Protein AF-A0A7S3Z4I9-F1 (afdb_monomer_lite)

Sequence (654 aa):
MKEGWLHKMSSGCLGSFQRRYCRIAKNDKGEWHVKYYHQKEDQKHRGIIPLKGCVVRDDDRPHVFVVETMDRDFTMRAESEAEQKEWVRKLRTACLESSKKKPKESKGTAKPTAVTSPREKEKEERAKQEAKKKEMQRKASLVNWNKADAKKMLDMVAGKKLLVNLHRLLFLLLTSTEESGLVAYRKAFFTTMPYFTKVHHVIGLFIEILLLPPPEDAAEMIPRWARIKKRVLETIAYWIEAHPSDTSVDMYNKFSKAVDPDSFPPTEWSAAAVAEIKEIGASAEEIKKSMRAIINVKKPKINYAACPYYFWGGGRNRYNGNVIKEVSYGELAQELCLLSHERMCMITDRQIYYRGEKGWLTEQQNQNKVSNHMSNWVATCILNTIDKKKAKERKCSCEEKKPICEACQNELTAAYSYFLKVAQRCLELRNFNTFFEIMTGLSNRHVLRLGPHTSLPSEDAEMLQGLKQISDTGGNFAAYRECIGEFKDNPTVPTVPYFAVYFYKRIQHIEDSANLSGGWKSKSKPEDKKDAALLSTRDSKRVPPRGATSSTSASSLDPSSATHRKQVDTKPTATATAVIKEEPQEQPQEQKAAPPPQNPIDTTNASTTNNSTAGMMNHHCHANSNATVNISYISHNNNNHIHNNNNNNNNINS

Radius of gyration: 37.32 Å; chains: 1; bounding box: 138×120×90 Å

InterPro domains:
  IPR000651 Ras-like guanine nucleotide exchange factor, N-terminal [PF00618] (166-253)
  IPR001849 Pleckstrin homology domain [PF00169] (1-95)
  IPR001849 Pleckstrin homology domain [PS50003] (1-96)
  IPR001849 Pleckstrin homology domain [SM00233] (1-98)
  IPR001895 Ras guanine-nucleotide exchange factors catalytic domain [PF00617] (331-513)
  IPR001895 Ras guanine-nucleotide exchange factors catalytic domain [PS50009] (328-573)
  IPR001895 Ras guanine-nucleotide exchange factors catalytic domain [SM00147] (324-586)
  IPR008937 Ras-like guanine nucleotide exchange factor [PTHR23113] (84-502)
  IPR011993 PH-like domain superfamily [G3DSA:2.30.29.30] (1-101)
  IPR023578 Ras guanine nucleotide exchange factor domain superfamily [SSF48366] (166-503)
  IPR036964 Ras guanine-nucleotide exchange factor, catalytic domain superfamily [G3DSA:1.10.840.10] (316-524)

Structure (mmCIF, N/CA/C/O backbone):
data_AF-A0A7S3Z4I9-F1
#
_entry.id   AF-A0A7S3Z4I9-F1
#
loop_
_atom_site.group_PDB
_atom_site.id
_atom_site.type_symbol
_atom_site.label_atom_id
_atom_site.label_alt_id
_atom_site.label_comp_id
_atom_site.label_asym_id
_atom_site.label_entity_id
_atom_site.label_seq_id
_atom_site.pdbx_PDB_ins_code
_atom_site.Cartn_x
_atom_site.Cartn_y
_atom_site.Cartn_z
_atom_site.occupancy
_atom_site.B_iso_or_equiv
_atom_site.auth_seq_id
_atom_site.auth_comp_id
_atom_site.auth_asym_id
_atom_site.auth_atom_id
_atom_site.pdbx_PDB_model_num
ATOM 1 N N . MET A 1 1 ? 39.258 -29.824 9.424 1.00 79.44 1 MET A N 1
ATOM 2 C CA . MET A 1 1 ? 38.587 -28.529 9.135 1.00 79.44 1 MET A CA 1
ATOM 3 C C . MET A 1 1 ? 37.861 -28.056 10.384 1.00 79.44 1 MET A C 1
ATOM 5 O O . MET A 1 1 ? 37.738 -28.854 11.299 1.00 79.44 1 MET A O 1
ATOM 9 N N . LYS A 1 2 ? 37.453 -26.782 10.464 1.00 91.94 2 LYS A N 1
ATOM 10 C CA . LYS A 1 2 ? 36.843 -26.219 11.681 1.00 91.94 2 LYS A CA 1
ATOM 11 C C . LYS A 1 2 ? 35.385 -26.671 11.833 1.00 91.94 2 LYS A C 1
ATOM 13 O O . LYS A 1 2 ? 34.623 -26.667 10.863 1.00 91.94 2 LYS A O 1
ATOM 18 N N . GLU A 1 3 ? 35.029 -27.035 13.056 1.00 95.69 3 GLU A N 1
ATOM 19 C CA . GLU A 1 3 ? 33.665 -27.251 13.526 1.00 95.69 3 GLU A CA 1
ATOM 20 C C . GLU A 1 3 ? 33.504 -26.611 14.908 1.00 95.69 3 GLU A C 1
ATOM 22 O O . GLU A 1 3 ? 34.494 -26.423 15.616 1.00 95.69 3 GLU A O 1
ATOM 27 N N . GLY A 1 4 ? 32.285 -26.228 15.272 1.00 96.62 4 GLY A N 1
ATOM 28 C CA . GLY A 1 4 ? 32.028 -25.532 16.530 1.00 96.62 4 GLY A CA 1
ATOM 29 C C . GLY A 1 4 ? 30.661 -24.864 16.567 1.00 96.62 4 GLY A C 1
ATOM 30 O O . GLY A 1 4 ? 29.889 -24.936 15.608 1.00 96.62 4 GLY A O 1
ATOM 31 N N . TRP A 1 5 ? 30.359 -24.218 17.688 1.00 96.81 5 TRP A N 1
ATOM 32 C CA . TRP A 1 5 ? 29.103 -23.505 17.875 1.00 96.81 5 TRP A CA 1
ATOM 33 C C . TRP A 1 5 ? 29.169 -22.111 17.255 1.00 96.81 5 TRP A C 1
ATOM 35 O O . TRP A 1 5 ? 30.125 -21.375 17.444 1.00 96.81 5 TRP A O 1
ATOM 45 N N . LEU A 1 6 ? 28.127 -21.746 16.513 1.00 97.19 6 LEU A N 1
ATOM 46 C CA . LEU A 1 6 ? 27.909 -20.388 16.035 1.00 97.19 6 LEU A CA 1
ATOM 47 C C . LEU A 1 6 ? 26.472 -19.976 16.319 1.00 97.19 6 LEU A C 1
ATOM 49 O O . LEU A 1 6 ? 25.533 -20.772 16.248 1.00 97.19 6 LEU A O 1
ATOM 53 N N . HIS A 1 7 ? 26.284 -18.696 16.582 1.00 95.88 7 HIS A N 1
ATOM 54 C CA . HIS A 1 7 ? 24.971 -18.088 16.620 1.00 95.88 7 HIS A CA 1
ATOM 55 C C . HIS A 1 7 ? 24.604 -17.670 15.197 1.00 95.88 7 HIS A C 1
ATOM 57 O O . HIS A 1 7 ? 25.117 -16.688 14.669 1.00 95.88 7 HIS A O 1
ATOM 63 N N . LYS A 1 8 ? 23.720 -18.428 14.548 1.00 93.75 8 LYS A N 1
ATOM 64 C CA . LYS A 1 8 ? 23.227 -18.140 13.199 1.00 93.75 8 LYS A CA 1
ATOM 65 C C . LYS A 1 8 ? 21.959 -17.302 13.284 1.00 93.75 8 LYS A C 1
ATOM 67 O O . LYS A 1 8 ? 21.008 -17.697 13.958 1.00 93.75 8 LYS A O 1
ATOM 72 N N . MET A 1 9 ? 21.890 -16.198 12.549 1.00 88.75 9 MET A N 1
ATOM 73 C CA . MET A 1 9 ? 20.650 -15.428 12.452 1.00 88.75 9 MET A CA 1
ATOM 74 C C . MET A 1 9 ? 19.567 -16.268 11.748 1.00 88.75 9 MET A C 1
ATOM 76 O O . MET A 1 9 ? 19.804 -16.876 10.690 1.00 88.75 9 MET A O 1
ATOM 80 N N . SER A 1 10 ? 18.397 -16.386 12.381 1.00 75.81 10 SER A N 1
ATOM 81 C CA . SER A 1 10 ? 17.253 -17.089 11.795 1.00 75.81 10 SER A CA 1
ATOM 82 C C . SER A 1 10 ? 16.759 -16.355 10.544 1.00 75.81 10 SER A C 1
ATOM 84 O O . SER A 1 10 ? 16.877 -15.139 10.438 1.00 75.81 10 SER A O 1
ATOM 86 N N . SER A 1 11 ? 16.210 -17.093 9.576 1.00 59.91 11 SER A N 1
ATOM 87 C CA . SER A 1 11 ? 15.610 -16.523 8.358 1.00 59.91 11 SER A CA 1
ATOM 88 C C . SER A 1 11 ? 14.255 -15.839 8.615 1.00 59.91 11 SER A C 1
ATOM 90 O O . SER A 1 11 ? 13.583 -15.440 7.672 1.00 59.91 11 SER A O 1
ATOM 92 N N . GLY A 1 12 ? 13.827 -15.737 9.880 1.00 48.34 12 GLY A N 1
ATOM 93 C CA . GLY A 1 12 ? 12.584 -15.093 10.292 1.00 48.34 12 GLY A CA 1
ATOM 94 C C . GLY A 1 12 ? 12.775 -13.612 10.632 1.00 48.34 12 GLY A C 1
ATOM 95 O O . GLY A 1 12 ? 13.814 -13.188 11.133 1.00 48.34 12 GLY A O 1
ATOM 96 N N . CYS A 1 13 ? 11.724 -12.831 10.411 1.00 38.22 13 CYS A N 1
ATOM 97 C CA . CYS A 1 13 ? 11.639 -11.370 10.525 1.00 38.22 13 CYS A CA 1
ATOM 98 C C . CYS A 1 13 ? 11.915 -10.756 11.917 1.00 38.22 13 CYS A C 1
ATOM 100 O O . CYS A 1 13 ? 11.956 -9.537 12.032 1.00 38.22 13 CYS A O 1
ATOM 102 N N . LEU A 1 14 ? 12.157 -11.560 12.958 1.00 43.22 14 LEU A N 1
ATOM 103 C CA . LEU A 1 14 ? 12.582 -11.079 14.284 1.00 43.22 14 LEU A CA 1
ATOM 104 C C . LEU A 1 14 ? 14.101 -11.167 14.515 1.00 43.22 14 LEU A C 1
ATOM 106 O O . LEU A 1 14 ? 14.566 -10.823 15.597 1.00 43.22 14 LEU A O 1
ATOM 110 N N . GLY A 1 15 ? 14.884 -11.616 13.524 1.00 56.91 15 GLY A N 1
ATOM 111 C CA . GLY A 1 15 ? 16.349 -11.515 13.543 1.00 56.91 15 GLY A CA 1
ATOM 112 C C . GLY A 1 15 ? 17.029 -12.161 14.753 1.00 56.91 15 GLY A C 1
ATOM 113 O O . GLY A 1 15 ? 18.134 -11.760 15.115 1.00 56.91 15 GLY A O 1
ATOM 114 N N . SER A 1 16 ? 16.394 -13.140 15.405 1.00 77.25 16 SER A N 1
ATOM 115 C CA . SER A 1 16 ? 16.982 -13.756 16.588 1.00 77.25 16 SER A CA 1
ATOM 116 C C . SER A 1 16 ? 18.112 -14.700 16.184 1.00 77.25 16 SER A C 1
ATOM 118 O O . SER A 1 16 ? 18.005 -15.495 15.238 1.00 77.25 16 SER A O 1
ATOM 120 N N . PHE A 1 17 ? 19.225 -14.581 16.901 1.00 88.44 17 PHE A N 1
ATOM 121 C CA . PHE A 1 17 ? 20.364 -15.471 16.776 1.00 88.44 17 PHE A CA 1
ATOM 122 C C . PHE A 1 17 ? 20.029 -16.818 17.413 1.00 88.44 17 PHE A C 1
ATOM 124 O O . PHE A 1 17 ? 19.754 -16.908 18.606 1.00 88.44 17 PHE A O 1
ATOM 131 N N . GLN A 1 18 ? 20.085 -17.878 16.617 1.00 90.94 18 GLN A N 1
ATOM 132 C CA . GLN A 1 18 ? 19.889 -19.243 17.076 1.00 90.94 18 GLN A CA 1
ATOM 133 C C . GLN A 1 18 ? 21.235 -19.951 17.126 1.00 90.94 18 GLN A C 1
ATOM 135 O O . GLN A 1 18 ? 21.972 -19.968 16.140 1.00 90.94 18 GLN A O 1
ATOM 140 N N . ARG A 1 19 ? 21.547 -20.568 18.265 1.00 95.19 19 ARG A N 1
ATOM 141 C CA . ARG A 1 19 ? 22.756 -21.378 18.403 1.00 95.19 19 ARG A CA 1
ATOM 142 C C . ARG A 1 19 ? 22.654 -22.608 17.491 1.00 95.19 19 ARG A C 1
ATOM 144 O O . ARG A 1 19 ? 21.619 -23.285 17.450 1.00 95.19 19 ARG A O 1
ATOM 151 N N . ARG A 1 20 ? 23.693 -22.846 16.695 1.00 95.81 20 ARG A N 1
ATOM 152 C CA . ARG A 1 20 ? 23.796 -23.942 15.726 1.00 95.81 20 ARG A CA 1
ATOM 153 C C . ARG A 1 20 ? 25.200 -24.516 15.765 1.00 95.81 20 ARG A C 1
ATOM 155 O O . ARG A 1 20 ? 26.173 -23.768 15.824 1.00 95.81 20 ARG A O 1
ATOM 162 N N . TYR A 1 21 ? 25.299 -25.836 15.706 1.00 96.81 21 TYR A N 1
ATOM 163 C CA . TYR A 1 21 ? 26.588 -26.488 15.535 1.00 96.81 21 TYR A CA 1
ATOM 164 C C . TYR A 1 21 ? 26.936 -26.470 14.048 1.00 96.81 21 TYR A C 1
ATOM 166 O O . TYR A 1 21 ? 26.154 -26.959 13.236 1.00 96.81 21 TYR A O 1
ATOM 174 N N . CYS A 1 22 ? 28.057 -25.865 13.673 1.00 97.19 22 CYS A N 1
ATOM 175 C CA . CYS A 1 22 ? 28.471 -25.659 12.289 1.00 97.19 22 CYS A CA 1
ATOM 176 C C . CYS A 1 22 ? 29.719 -26.490 11.980 1.00 97.19 22 CYS A C 1
ATOM 178 O O . CYS A 1 22 ? 30.646 -26.549 12.784 1.00 97.19 22 CYS A O 1
ATOM 180 N N . ARG A 1 23 ? 29.779 -27.094 10.789 1.00 96.38 23 ARG A N 1
ATOM 181 C CA . ARG A 1 23 ? 30.925 -27.881 10.308 1.00 96.38 23 ARG A CA 1
ATOM 182 C C . ARG A 1 23 ? 31.249 -27.520 8.864 1.00 96.38 23 ARG A C 1
ATOM 184 O O . ARG A 1 23 ? 30.378 -27.621 7.999 1.00 96.38 23 ARG A O 1
ATOM 191 N N . ILE A 1 24 ? 32.504 -27.156 8.596 1.00 96.31 24 ILE A N 1
ATOM 192 C CA . ILE A 1 24 ? 33.004 -26.963 7.228 1.00 96.31 24 ILE A CA 1
ATOM 193 C C . ILE A 1 24 ? 33.470 -28.316 6.675 1.00 96.31 24 ILE A C 1
ATOM 195 O O . ILE A 1 24 ? 34.384 -28.929 7.231 1.00 96.31 24 ILE A O 1
ATOM 199 N N . ALA A 1 25 ? 32.867 -28.778 5.580 1.00 93.50 25 ALA A N 1
ATOM 200 C CA . ALA A 1 25 ? 33.147 -30.080 4.974 1.00 93.50 25 ALA A CA 1
ATOM 201 C C . ALA A 1 25 ? 33.127 -30.015 3.438 1.00 93.50 25 ALA A C 1
ATOM 203 O O . ALA A 1 25 ? 32.600 -29.069 2.852 1.00 93.50 25 ALA A O 1
ATOM 204 N N . LYS A 1 26 ? 33.706 -31.027 2.781 1.00 93.25 26 LYS A N 1
ATOM 205 C CA . LYS A 1 26 ? 33.538 -31.252 1.338 1.00 93.25 26 LYS A CA 1
ATOM 206 C C . LYS A 1 26 ? 32.360 -32.190 1.101 1.00 93.25 26 LYS A C 1
ATOM 208 O O . LYS A 1 26 ? 32.112 -33.073 1.918 1.00 93.25 26 LYS A O 1
ATOM 213 N N . ASN A 1 27 ? 31.599 -31.963 0.034 1.00 87.62 27 ASN A N 1
ATOM 214 C CA . ASN A 1 27 ? 30.590 -32.922 -0.423 1.00 87.62 27 ASN A CA 1
ATOM 215 C C . ASN A 1 27 ? 31.262 -34.039 -1.241 1.00 87.62 27 ASN A C 1
ATOM 217 O O . ASN A 1 27 ? 32.464 -33.979 -1.505 1.00 87.62 27 ASN A O 1
ATOM 221 N N . ASP A 1 28 ? 30.480 -35.017 -1.695 1.00 85.69 28 ASP A N 1
ATOM 222 C CA . ASP A 1 28 ? 30.978 -36.150 -2.494 1.00 85.69 28 ASP A CA 1
ATOM 223 C C . ASP A 1 28 ? 31.606 -35.707 -3.829 1.00 85.69 28 ASP A C 1
ATOM 225 O O . ASP A 1 28 ? 32.423 -36.409 -4.416 1.00 85.69 28 ASP A O 1
ATOM 229 N N . LYS A 1 29 ? 31.277 -34.493 -4.292 1.00 84.00 29 LYS A N 1
ATOM 230 C CA . LYS A 1 29 ? 31.853 -33.856 -5.486 1.00 84.00 29 LYS A CA 1
ATOM 231 C C . LYS A 1 29 ? 33.141 -33.071 -5.190 1.00 84.00 29 LYS A C 1
ATOM 233 O O . LYS A 1 29 ? 33.700 -32.449 -6.091 1.00 84.00 29 LYS A O 1
ATOM 238 N N . GLY A 1 30 ? 33.616 -33.076 -3.944 1.00 87.56 30 GLY A N 1
ATOM 239 C CA . GLY A 1 30 ? 34.809 -32.358 -3.498 1.00 87.56 30 GLY A CA 1
ATOM 240 C C . GLY A 1 30 ? 34.617 -30.851 -3.281 1.00 87.56 30 GLY A C 1
ATOM 241 O O . GLY A 1 30 ? 35.605 -30.151 -3.057 1.00 87.56 30 GLY A O 1
ATOM 242 N N . GLU A 1 31 ? 33.385 -30.341 -3.329 1.00 89.81 31 GLU A N 1
ATOM 243 C CA . GLU A 1 31 ? 33.069 -28.919 -3.156 1.00 89.81 31 GLU A CA 1
ATOM 244 C C . GLU A 1 31 ? 32.847 -28.569 -1.678 1.00 89.81 31 GLU A C 1
ATOM 246 O O . GLU A 1 31 ? 32.162 -29.288 -0.939 1.00 89.81 31 GLU A O 1
ATOM 251 N N . TRP A 1 32 ? 33.411 -27.438 -1.245 1.00 94.50 32 TRP A N 1
ATOM 252 C CA . TRP A 1 32 ? 33.295 -26.975 0.133 1.00 94.50 32 TRP A CA 1
ATOM 253 C C . TRP A 1 32 ? 31.901 -26.425 0.451 1.00 94.50 32 TRP A C 1
ATOM 255 O O . TRP A 1 32 ? 31.300 -25.677 -0.323 1.00 94.50 32 TRP A O 1
ATOM 265 N N . HIS A 1 33 ? 31.416 -26.754 1.644 1.00 95.25 33 HIS A N 1
ATOM 266 C CA . HIS A 1 33 ? 30.162 -26.256 2.188 1.00 95.25 33 HIS A CA 1
ATOM 267 C C . HIS A 1 33 ? 30.206 -26.201 3.724 1.00 95.25 33 HIS A C 1
ATOM 269 O O . HIS A 1 33 ? 31.040 -26.848 4.363 1.00 95.25 33 HIS A O 1
ATOM 275 N N . VAL A 1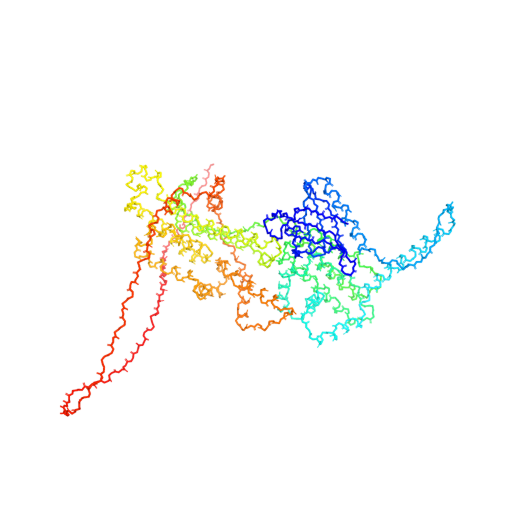 34 ? 29.283 -25.451 4.328 1.00 96.50 34 VAL A N 1
ATOM 276 C CA . VAL A 1 34 ? 29.032 -25.466 5.778 1.00 96.50 34 VAL A CA 1
ATOM 277 C C . VAL A 1 34 ? 27.712 -26.175 6.042 1.00 96.50 34 VAL A C 1
ATOM 279 O O . VAL A 1 34 ? 26.671 -25.724 5.569 1.00 96.50 34 VAL A O 1
ATOM 282 N N . LYS A 1 35 ? 27.734 -27.268 6.807 1.00 95.75 35 LYS A N 1
ATOM 283 C CA . LYS A 1 35 ? 26.513 -27.874 7.364 1.00 95.75 35 LYS A CA 1
ATOM 284 C C . LYS A 1 35 ? 26.271 -27.308 8.750 1.00 95.75 35 LYS A C 1
ATOM 286 O O . LYS A 1 35 ? 27.223 -27.177 9.520 1.00 95.75 35 LYS A O 1
ATOM 291 N N . TYR A 1 36 ? 25.017 -27.011 9.070 1.00 95.62 36 TYR A N 1
ATOM 292 C CA . TYR A 1 36 ? 24.638 -26.596 10.416 1.00 95.62 36 TYR A CA 1
ATOM 293 C C . TYR A 1 36 ? 23.505 -27.452 10.984 1.00 95.62 36 TYR A C 1
ATOM 295 O O . TYR A 1 36 ? 22.591 -27.858 10.262 1.00 95.62 36 TYR A O 1
ATOM 303 N N . TYR A 1 37 ? 23.575 -27.712 12.285 1.00 95.75 37 TYR A N 1
ATOM 304 C CA . TYR A 1 37 ? 22.742 -28.662 13.025 1.00 95.75 37 TYR A CA 1
ATOM 305 C C . TYR A 1 37 ? 22.101 -27.984 14.242 1.00 95.75 37 TYR A C 1
ATOM 307 O O . TYR A 1 37 ? 22.516 -26.885 14.631 1.00 95.75 37 TYR A O 1
ATOM 315 N N . HIS A 1 38 ? 21.060 -28.595 14.819 1.00 90.00 38 HIS A N 1
ATOM 316 C CA . HIS A 1 38 ? 20.482 -28.087 16.065 1.00 90.00 38 HIS A CA 1
ATOM 317 C C . HIS A 1 38 ? 21.391 -28.449 17.242 1.00 90.00 38 HIS A C 1
ATOM 319 O O . HIS A 1 38 ? 21.738 -27.570 18.030 1.00 90.00 38 HIS A O 1
ATOM 325 N N . GLN A 1 39 ? 21.837 -29.704 17.278 1.00 90.94 39 GLN A N 1
ATOM 326 C CA . GLN A 1 39 ? 22.819 -30.242 18.217 1.00 90.94 39 GLN A CA 1
ATOM 327 C C . GLN A 1 39 ? 23.991 -30.898 17.479 1.00 90.94 39 GLN A C 1
ATOM 329 O O . GLN A 1 39 ? 23.931 -31.116 16.269 1.00 90.94 39 GLN A O 1
ATOM 334 N N . LYS A 1 40 ? 25.090 -31.163 18.189 1.00 91.50 40 LYS A N 1
ATOM 335 C CA . LYS A 1 40 ? 26.311 -31.731 17.598 1.00 91.50 40 LYS A CA 1
ATOM 336 C C . LYS A 1 40 ? 26.100 -33.185 17.152 1.00 91.50 40 LYS A C 1
ATOM 338 O O . LYS A 1 40 ? 26.698 -33.614 16.168 1.00 91.50 40 LYS A O 1
ATOM 343 N N . GLU A 1 41 ? 25.234 -33.905 17.855 1.00 91.56 41 GLU A N 1
ATOM 344 C CA . GLU A 1 41 ? 24.935 -35.329 17.693 1.00 91.56 41 GLU A CA 1
ATOM 345 C C . GLU A 1 41 ? 23.862 -35.597 16.621 1.00 91.56 41 GLU A C 1
ATOM 347 O O . GLU A 1 41 ? 23.613 -36.749 16.260 1.00 91.56 41 GLU A O 1
ATOM 352 N N . ASP A 1 42 ? 23.238 -34.548 16.073 1.00 88.81 42 ASP A N 1
ATOM 353 C CA . ASP A 1 42 ? 22.197 -34.683 15.056 1.00 88.81 42 ASP A CA 1
ATOM 354 C C . ASP A 1 42 ? 22.751 -35.328 13.775 1.00 88.81 42 ASP A C 1
ATOM 356 O O . ASP A 1 42 ? 23.609 -34.770 13.086 1.00 88.81 42 ASP A O 1
ATOM 360 N N . GLN A 1 43 ? 22.167 -36.456 13.362 1.00 82.38 43 GLN A N 1
ATOM 361 C CA . GLN A 1 43 ? 22.490 -37.075 12.069 1.00 82.38 43 GLN A CA 1
ATOM 362 C C . GLN A 1 43 ? 21.984 -36.240 10.878 1.00 82.38 43 GLN A C 1
ATOM 364 O O . GLN A 1 43 ? 22.565 -36.265 9.789 1.00 82.38 43 GLN A O 1
ATOM 369 N N . LYS A 1 44 ? 20.904 -35.467 11.071 1.00 87.94 44 LYS A N 1
ATOM 370 C CA . LYS A 1 44 ? 20.273 -34.653 10.025 1.00 87.94 44 LYS A CA 1
ATOM 371 C C . LYS A 1 44 ? 20.595 -33.170 10.207 1.00 87.94 44 LYS A C 1
ATOM 373 O O . LYS A 1 44 ? 20.166 -32.523 11.157 1.00 87.94 44 LYS A O 1
ATOM 378 N N . HIS A 1 45 ? 21.303 -32.610 9.233 1.00 91.94 45 HIS A N 1
ATOM 379 C CA . HIS A 1 45 ? 21.574 -31.178 9.149 1.00 91.94 45 HIS A CA 1
ATOM 380 C C . HIS A 1 45 ? 20.292 -30.370 8.886 1.00 91.94 45 HIS A C 1
ATOM 382 O O . HIS A 1 45 ? 19.368 -30.824 8.210 1.00 91.94 45 HIS A O 1
ATOM 388 N N . ARG A 1 46 ? 20.250 -29.139 9.404 1.00 91.00 46 ARG A N 1
ATOM 389 C CA . ARG A 1 46 ? 19.155 -28.178 9.188 1.00 91.00 46 ARG A CA 1
ATOM 390 C C . ARG A 1 46 ? 19.307 -27.392 7.893 1.00 91.00 46 ARG A C 1
ATOM 392 O O . ARG A 1 46 ? 18.316 -26.909 7.358 1.00 91.00 46 ARG A O 1
ATOM 399 N N . GLY A 1 47 ? 20.531 -27.265 7.395 1.00 91.44 47 GLY A N 1
ATOM 400 C CA . GLY A 1 47 ? 20.790 -26.668 6.096 1.00 91.44 47 GLY A CA 1
ATOM 401 C C . GLY A 1 47 ? 22.259 -26.715 5.708 1.00 91.44 47 GLY A C 1
ATOM 402 O O . GLY A 1 47 ? 23.123 -27.118 6.494 1.00 91.44 47 GLY A O 1
ATOM 403 N N . ILE A 1 48 ? 22.509 -26.318 4.463 1.00 93.69 48 ILE A N 1
ATOM 404 C CA . ILE A 1 48 ? 23.823 -26.306 3.826 1.00 93.69 48 ILE A CA 1
ATOM 405 C C . ILE A 1 48 ? 24.075 -24.902 3.281 1.00 93.69 48 ILE A C 1
ATOM 407 O O . ILE A 1 48 ? 23.196 -24.316 2.656 1.00 93.69 48 ILE A O 1
ATOM 411 N N . ILE A 1 49 ? 25.274 -24.377 3.512 1.00 94.44 49 ILE A N 1
ATOM 412 C CA . ILE A 1 49 ? 25.767 -23.138 2.907 1.00 94.44 49 ILE A CA 1
ATOM 413 C C . ILE A 1 49 ? 26.847 -23.539 1.895 1.00 94.44 49 ILE A C 1
ATOM 415 O O . ILE A 1 49 ? 27.935 -23.940 2.326 1.00 94.44 49 ILE A O 1
ATOM 419 N N . PRO A 1 50 ? 26.579 -23.510 0.577 1.00 93.00 50 PRO A N 1
ATOM 420 C CA . PRO A 1 50 ? 27.623 -23.744 -0.418 1.00 93.00 50 PRO A CA 1
ATOM 421 C C . PRO A 1 50 ? 28.678 -22.635 -0.308 1.00 93.00 50 PRO A C 1
ATOM 423 O O . PRO A 1 50 ? 28.323 -21.488 -0.066 1.00 93.00 50 PRO A O 1
ATOM 426 N N . LEU A 1 51 ? 29.968 -22.964 -0.449 1.00 93.69 51 LEU A N 1
ATOM 427 C CA . LEU A 1 51 ? 31.069 -21.981 -0.376 1.00 93.69 51 LEU A CA 1
ATOM 428 C C . LEU A 1 51 ? 31.661 -21.622 -1.750 1.00 93.69 51 LEU A C 1
ATOM 430 O O . LEU A 1 51 ? 32.627 -20.864 -1.847 1.00 93.69 51 LEU A O 1
ATOM 434 N N . LYS A 1 52 ? 31.090 -22.161 -2.829 1.00 89.62 52 LYS A N 1
ATOM 435 C CA . LYS A 1 52 ? 31.504 -21.873 -4.202 1.00 89.62 52 LYS A CA 1
ATOM 436 C C . LYS A 1 52 ? 31.009 -20.488 -4.622 1.00 89.62 52 LYS A C 1
ATOM 438 O O . LYS A 1 52 ? 29.806 -20.262 -4.668 1.00 89.62 52 LYS A O 1
ATOM 443 N N . GLY A 1 53 ? 31.938 -19.593 -4.962 1.00 86.56 53 GLY A N 1
ATOM 444 C CA . GLY A 1 53 ? 31.616 -18.215 -5.357 1.00 86.56 53 GLY A CA 1
ATOM 445 C C . GLY A 1 53 ? 31.185 -17.311 -4.197 1.00 86.56 53 GLY A C 1
ATOM 446 O O . GLY A 1 53 ? 30.638 -16.242 -4.444 1.00 86.56 53 GLY A O 1
ATOM 447 N N . CYS A 1 54 ? 31.414 -17.734 -2.952 1.00 91.44 54 CYS A N 1
ATOM 448 C CA . CYS A 1 54 ? 30.983 -17.002 -1.766 1.00 91.44 54 CYS A CA 1
ATOM 449 C C . CYS A 1 54 ? 32.037 -16.000 -1.289 1.00 91.44 54 CYS A C 1
ATOM 451 O O . CYS A 1 54 ? 33.241 -16.210 -1.462 1.00 91.44 54 CYS A O 1
ATOM 453 N N . VAL A 1 55 ? 31.577 -14.932 -0.638 1.00 94.06 55 VAL A N 1
ATOM 454 C CA . VAL A 1 55 ? 32.418 -13.888 -0.039 1.00 94.06 55 VAL A CA 1
ATOM 455 C C . VAL A 1 55 ? 32.163 -13.850 1.466 1.00 94.06 55 VAL A C 1
ATOM 457 O O . VAL A 1 55 ? 31.031 -13.985 1.916 1.00 94.06 55 VAL A O 1
ATOM 460 N N . VAL A 1 56 ? 33.222 -13.700 2.266 1.00 95.88 56 VAL A N 1
ATOM 461 C CA . VAL A 1 56 ? 33.120 -13.635 3.733 1.00 95.88 56 VAL A CA 1
ATOM 462 C C . VAL A 1 56 ? 33.558 -12.254 4.203 1.00 95.88 56 VAL A C 1
ATOM 464 O O . VAL A 1 56 ? 34.753 -11.928 4.133 1.00 95.88 56 VAL A O 1
ATOM 467 N N . ARG A 1 57 ? 32.601 -11.461 4.688 1.00 94.19 57 ARG A N 1
ATOM 468 C CA . ARG A 1 57 ? 32.810 -10.099 5.194 1.00 94.19 57 ARG A CA 1
ATOM 469 C C . ARG A 1 57 ? 32.686 -10.053 6.712 1.00 94.19 57 ARG A C 1
ATOM 471 O O . ARG A 1 57 ? 31.878 -10.769 7.299 1.00 94.19 57 ARG A O 1
ATOM 478 N N . ASP A 1 58 ? 33.506 -9.213 7.322 1.00 92.50 58 ASP A N 1
ATOM 479 C CA . ASP A 1 58 ? 33.346 -8.835 8.722 1.00 92.50 58 ASP A CA 1
ATOM 480 C C . ASP A 1 58 ? 32.178 -7.833 8.824 1.00 92.50 58 ASP A C 1
ATOM 482 O O . ASP A 1 58 ? 31.912 -7.096 7.874 1.00 92.50 58 ASP A O 1
ATOM 486 N N . ASP A 1 59 ? 31.436 -7.863 9.928 1.00 91.06 59 ASP A N 1
ATOM 487 C CA . ASP A 1 59 ? 30.313 -6.959 10.208 1.00 91.06 59 ASP A CA 1
ATOM 488 C C . ASP A 1 59 ? 30.717 -6.032 11.363 1.00 91.06 59 ASP A C 1
ATOM 490 O O . ASP A 1 59 ? 31.460 -6.452 12.250 1.00 91.06 59 ASP A O 1
ATOM 494 N N . ASP A 1 60 ? 30.229 -4.790 11.371 1.00 87.75 60 ASP A N 1
ATOM 495 C CA . ASP A 1 60 ? 30.588 -3.798 12.398 1.00 87.75 60 ASP A CA 1
ATOM 496 C C . ASP A 1 60 ? 30.105 -4.200 13.807 1.00 87.75 60 ASP A C 1
ATOM 498 O O . ASP A 1 60 ? 30.565 -3.668 14.819 1.00 87.75 60 ASP A O 1
ATOM 502 N N . ARG A 1 61 ? 29.169 -5.155 13.903 1.00 89.31 61 ARG A N 1
ATOM 503 C CA . ARG A 1 61 ? 28.685 -5.692 15.180 1.00 89.31 61 ARG A CA 1
ATOM 504 C C . ARG A 1 61 ? 29.706 -6.651 15.816 1.00 89.31 61 ARG A C 1
ATOM 506 O O . ARG A 1 61 ? 30.318 -7.471 15.130 1.00 89.31 61 ARG A O 1
ATOM 513 N N . PRO A 1 62 ? 29.829 -6.656 17.156 1.00 91.25 62 PRO A N 1
ATOM 514 C CA . PRO A 1 62 ? 30.855 -7.426 17.855 1.00 91.25 62 PRO A CA 1
ATOM 515 C C . PRO A 1 62 ? 30.719 -8.934 17.619 1.00 91.25 62 PRO A C 1
ATOM 517 O O . PRO A 1 62 ? 29.687 -9.546 17.919 1.00 91.25 62 PRO A O 1
ATOM 520 N N . HIS A 1 63 ? 31.805 -9.531 17.124 1.00 95.69 63 HIS A N 1
ATOM 521 C CA . HIS A 1 63 ? 31.943 -10.965 16.845 1.00 95.69 63 HIS A CA 1
ATOM 522 C C . HIS A 1 63 ? 31.044 -11.480 15.712 1.00 95.69 63 HIS A C 1
ATOM 524 O O . HIS A 1 63 ? 30.838 -12.690 15.590 1.00 95.69 63 HIS A O 1
ATOM 530 N N . VAL A 1 64 ? 30.499 -10.580 14.886 1.00 95.38 64 VAL A N 1
ATOM 531 C CA . VAL A 1 64 ? 29.589 -10.907 13.783 1.00 95.38 64 VAL A CA 1
ATOM 532 C C . VAL A 1 64 ? 30.331 -10.907 12.447 1.00 95.38 64 VAL A C 1
ATOM 534 O O . VAL A 1 64 ? 31.195 -10.079 12.178 1.00 95.38 64 VAL A O 1
ATOM 537 N N . PHE A 1 65 ? 29.993 -11.855 11.582 1.00 97.00 65 PHE A N 1
ATOM 538 C CA . PHE A 1 65 ? 30.467 -11.905 10.204 1.00 97.00 65 PHE A CA 1
ATOM 539 C C . PHE A 1 65 ? 29.361 -12.416 9.280 1.00 97.00 65 PHE A C 1
ATOM 541 O O . PHE A 1 65 ? 28.406 -13.074 9.711 1.00 97.00 65 PHE A O 1
ATOM 548 N N . VAL A 1 66 ? 29.484 -12.110 7.993 1.00 96.00 66 VAL A N 1
ATOM 549 C CA . VAL A 1 66 ? 28.505 -12.463 6.964 1.00 96.00 66 VAL A CA 1
ATOM 550 C C . VAL A 1 66 ? 29.160 -13.346 5.910 1.00 96.00 66 VAL A C 1
ATOM 552 O O . VAL A 1 66 ? 30.229 -13.031 5.387 1.00 96.00 66 VAL A O 1
ATOM 555 N N . VAL A 1 67 ? 28.508 -14.467 5.602 1.00 96.19 67 VAL A N 1
ATOM 556 C CA . VAL A 1 67 ? 28.836 -15.318 4.453 1.00 96.19 67 VAL A CA 1
ATOM 557 C C . VAL A 1 67 ? 27.827 -15.023 3.347 1.00 96.19 67 VAL A C 1
ATOM 559 O O . VAL A 1 67 ? 26.676 -15.454 3.423 1.00 96.19 67 VAL A O 1
ATOM 562 N N . GLU A 1 68 ? 28.259 -14.276 2.340 1.00 92.38 68 GLU A N 1
ATOM 563 C CA . GLU A 1 68 ? 27.493 -13.958 1.136 1.00 92.38 68 GLU A CA 1
ATOM 564 C C . GLU A 1 68 ? 27.583 -15.092 0.132 1.00 92.38 68 GLU A C 1
ATOM 566 O O . GLU A 1 68 ? 28.673 -15.476 -0.298 1.00 92.38 68 GLU A O 1
ATOM 571 N N . THR A 1 69 ? 26.424 -15.613 -0.251 1.00 91.00 69 THR A N 1
ATOM 572 C CA . THR A 1 69 ? 26.276 -16.599 -1.326 1.00 91.00 69 THR A CA 1
ATOM 573 C C . THR A 1 69 ? 25.481 -15.978 -2.477 1.00 91.00 69 THR A C 1
ATOM 575 O O . THR A 1 69 ? 24.968 -14.871 -2.340 1.00 91.00 69 THR A O 1
ATOM 578 N N . MET A 1 70 ? 25.342 -16.666 -3.617 1.00 79.56 70 MET A N 1
ATOM 579 C CA . MET A 1 70 ? 24.537 -16.131 -4.730 1.00 79.56 70 MET A CA 1
ATOM 580 C C . MET A 1 70 ? 23.045 -15.999 -4.393 1.00 79.56 70 MET A C 1
ATOM 582 O O . MET A 1 70 ? 22.376 -15.126 -4.940 1.00 79.56 70 MET A O 1
ATOM 586 N N . ASP A 1 71 ? 22.534 -16.864 -3.512 1.00 76.31 71 ASP A N 1
ATOM 587 C CA . ASP A 1 71 ? 21.101 -16.950 -3.219 1.00 76.31 71 ASP A CA 1
ATOM 588 C C . ASP A 1 71 ? 20.703 -16.082 -2.020 1.00 76.31 71 ASP A C 1
ATOM 590 O O . ASP A 1 71 ? 19.628 -15.483 -2.008 1.00 76.31 71 ASP A O 1
ATOM 594 N N . ARG A 1 72 ? 21.549 -16.043 -0.981 1.00 85.38 72 ARG A N 1
ATOM 595 C CA . ARG A 1 72 ? 21.290 -15.290 0.255 1.00 85.38 72 ARG A CA 1
ATOM 596 C C . ARG A 1 72 ? 22.540 -15.056 1.101 1.00 85.38 72 ARG A C 1
ATOM 598 O O . ARG A 1 72 ? 23.520 -15.799 1.015 1.00 85.38 72 ARG A O 1
ATOM 605 N N . ASP A 1 73 ? 22.416 -14.120 2.033 1.00 90.06 73 ASP A N 1
ATOM 606 C CA . ASP A 1 73 ? 23.442 -13.825 3.029 1.00 90.06 73 ASP A CA 1
ATOM 607 C C . ASP A 1 73 ? 23.180 -14.596 4.328 1.00 90.06 73 ASP A C 1
ATOM 609 O O . ASP A 1 73 ? 22.037 -14.745 4.784 1.00 90.06 73 ASP A O 1
ATOM 613 N N . PHE A 1 74 ? 24.252 -15.087 4.947 1.00 93.50 74 PHE A N 1
ATOM 614 C CA . PHE A 1 74 ? 24.205 -15.780 6.230 1.00 93.50 74 PHE A CA 1
ATOM 615 C C . PHE A 1 74 ? 24.998 -15.010 7.284 1.00 93.50 74 PHE A C 1
ATOM 617 O O . PHE A 1 74 ? 26.225 -15.077 7.325 1.00 93.50 74 PHE A O 1
ATOM 624 N N . THR A 1 75 ? 24.286 -14.314 8.170 1.00 94.31 75 THR A N 1
ATOM 625 C CA . THR A 1 75 ? 24.879 -13.641 9.332 1.00 94.31 75 THR A CA 1
ATOM 626 C C . THR A 1 75 ? 25.123 -14.637 10.464 1.00 94.31 75 THR A C 1
ATOM 628 O O . THR A 1 75 ? 24.200 -15.327 10.917 1.00 94.31 75 THR A O 1
ATOM 631 N N . MET A 1 76 ? 26.365 -14.682 10.934 1.00 96.12 76 MET A N 1
ATOM 632 C CA . MET A 1 76 ? 26.845 -15.556 11.999 1.00 96.12 76 MET A CA 1
ATOM 633 C C . MET A 1 76 ? 27.523 -14.718 13.080 1.00 96.12 76 MET A C 1
ATOM 635 O O . MET A 1 76 ? 28.178 -13.727 12.777 1.00 96.12 76 MET A O 1
ATOM 639 N N . ARG A 1 77 ? 27.387 -15.129 14.337 1.00 96.69 77 ARG A N 1
ATOM 640 C CA . ARG A 1 77 ? 28.069 -14.535 15.484 1.00 96.69 77 ARG A CA 1
ATOM 641 C C . ARG A 1 77 ? 28.857 -15.613 16.224 1.00 96.69 77 ARG A C 1
ATOM 643 O O . ARG A 1 77 ? 28.306 -16.674 16.521 1.00 96.69 77 ARG A O 1
ATOM 650 N N . ALA A 1 78 ? 30.131 -15.343 16.479 1.00 96.94 78 ALA A N 1
ATOM 651 C CA . ALA A 1 78 ? 31.005 -16.189 17.288 1.00 96.94 78 ALA A CA 1
ATOM 652 C C . ALA A 1 78 ? 30.913 -15.811 18.778 1.00 96.94 78 ALA A C 1
ATOM 654 O O . ALA A 1 78 ? 30.412 -14.734 19.113 1.00 96.94 78 ALA A O 1
ATOM 655 N N . GLU A 1 79 ? 31.383 -16.686 19.670 1.00 94.12 79 GLU A N 1
ATOM 656 C CA . GLU A 1 79 ? 31.355 -16.436 21.121 1.00 94.12 79 GLU A CA 1
ATOM 657 C C . GLU A 1 79 ? 32.439 -15.426 21.544 1.00 94.12 79 GLU A C 1
ATOM 659 O O . GLU A 1 79 ? 32.282 -14.726 22.542 1.00 94.12 79 GLU A O 1
ATOM 664 N N . SER A 1 80 ? 33.512 -15.293 20.755 1.00 96.12 80 SER A N 1
ATOM 665 C CA . SER A 1 80 ? 34.597 -14.333 20.989 1.00 96.12 80 SER A CA 1
ATOM 666 C C . SER A 1 80 ? 35.211 -13.807 19.690 1.00 96.12 80 SER A C 1
ATOM 668 O O . SER A 1 80 ? 35.041 -14.382 18.612 1.00 96.12 80 SER A O 1
ATOM 670 N N . GLU A 1 81 ? 35.987 -12.727 19.790 1.00 94.94 81 GLU A N 1
ATOM 671 C CA . GLU A 1 81 ? 36.726 -12.151 18.659 1.00 94.94 81 GLU A CA 1
ATOM 672 C C . GLU A 1 81 ? 37.792 -13.111 18.105 1.00 94.94 81 GLU A C 1
ATOM 674 O O . GLU A 1 81 ? 37.964 -13.228 16.890 1.00 94.94 81 GLU A O 1
ATOM 679 N N . ALA A 1 82 ? 38.485 -13.843 18.982 1.00 95.44 82 ALA A N 1
ATOM 680 C CA . ALA A 1 82 ? 39.461 -14.849 18.572 1.00 95.44 82 ALA A CA 1
ATOM 681 C C . ALA A 1 82 ? 38.792 -15.953 17.741 1.00 95.44 82 ALA A C 1
ATOM 683 O O . ALA A 1 82 ? 39.293 -16.342 16.682 1.00 95.44 82 ALA A O 1
ATOM 684 N N . GLU A 1 83 ? 37.615 -16.404 18.180 1.00 96.44 83 GLU A N 1
ATOM 685 C CA . GLU A 1 83 ? 36.847 -17.419 17.471 1.00 96.44 83 GLU A CA 1
ATOM 686 C C . GLU A 1 83 ? 36.299 -16.892 16.132 1.00 96.44 83 GLU A C 1
ATOM 688 O O . GLU A 1 83 ? 36.394 -17.589 15.118 1.00 96.44 83 GLU A O 1
ATOM 693 N N . GLN A 1 84 ? 35.799 -15.649 16.093 1.00 96.62 84 GLN A N 1
ATOM 694 C CA . GLN A 1 84 ? 35.373 -14.963 14.865 1.00 96.62 84 GLN A CA 1
ATOM 695 C C . GLN A 1 84 ? 36.507 -14.936 13.832 1.00 96.62 84 GLN A C 1
ATOM 697 O O . GLN A 1 84 ? 36.328 -15.406 12.705 1.00 96.62 84 GLN A O 1
ATOM 702 N N . LYS A 1 85 ? 37.689 -14.439 14.221 1.00 95.88 85 LYS A N 1
ATOM 703 C CA . LYS A 1 85 ? 38.870 -14.353 13.349 1.00 95.88 85 LYS A CA 1
ATOM 704 C C . LYS A 1 85 ? 39.260 -15.725 12.802 1.00 95.88 85 LYS A C 1
ATOM 706 O O . LYS A 1 85 ? 39.593 -15.860 11.621 1.00 95.88 85 LYS A O 1
ATOM 711 N N . GLU A 1 86 ? 39.179 -16.766 13.628 1.00 96.94 86 GLU A N 1
ATOM 712 C CA . GLU A 1 86 ? 39.477 -18.127 13.196 1.00 96.94 86 GLU A CA 1
ATOM 713 C C . GLU A 1 86 ? 38.444 -18.673 12.193 1.00 96.94 86 GLU A C 1
ATOM 715 O O . GLU A 1 86 ? 38.828 -19.243 11.165 1.00 96.94 86 GLU A O 1
ATOM 720 N N . TRP A 1 87 ? 37.146 -18.478 12.456 1.00 97.44 87 TRP A N 1
ATOM 721 C CA . TRP A 1 87 ? 36.058 -18.862 11.549 1.00 97.44 87 TRP A CA 1
ATOM 722 C C . TRP A 1 87 ? 36.179 -18.169 10.192 1.00 97.44 87 TRP A C 1
ATOM 724 O O . TRP A 1 87 ? 36.198 -18.846 9.160 1.00 97.44 87 TRP A O 1
ATOM 734 N N . VAL A 1 88 ? 36.331 -16.844 10.188 1.00 96.69 88 VAL A N 1
ATOM 735 C CA . VAL A 1 88 ? 36.470 -16.033 8.971 1.00 96.69 88 VAL A CA 1
ATOM 736 C C . VAL A 1 88 ? 37.675 -16.490 8.153 1.00 96.69 88 VAL A C 1
ATOM 738 O O . VAL A 1 88 ? 37.550 -16.724 6.948 1.00 96.69 88 VAL A O 1
ATOM 741 N N . ARG A 1 89 ? 38.827 -16.722 8.795 1.00 96.62 89 ARG A N 1
ATOM 742 C CA . ARG A 1 89 ? 40.030 -17.230 8.121 1.00 96.62 89 ARG A CA 1
ATOM 743 C C . ARG A 1 89 ? 39.776 -18.573 7.435 1.00 96.62 89 ARG A C 1
ATOM 745 O O . ARG A 1 89 ? 40.106 -18.727 6.262 1.00 96.62 89 ARG A O 1
ATOM 752 N N . LYS A 1 90 ? 39.175 -19.540 8.139 1.00 96.81 90 LYS A N 1
ATOM 753 C CA . LYS A 1 90 ? 38.900 -20.883 7.595 1.00 96.81 90 LYS A CA 1
ATOM 754 C C . LYS A 1 90 ? 37.878 -20.854 6.458 1.00 96.81 90 LYS A C 1
ATOM 756 O O . LYS A 1 90 ? 38.062 -21.564 5.469 1.00 96.81 90 LYS A O 1
ATOM 761 N N . LEU A 1 91 ? 36.840 -20.026 6.570 1.00 96.06 91 LEU A N 1
ATOM 762 C CA . LEU A 1 91 ? 35.834 -19.858 5.522 1.00 96.06 91 LEU A CA 1
ATOM 763 C C . LEU A 1 91 ? 36.429 -19.195 4.275 1.00 96.06 91 LEU A C 1
ATOM 765 O O . LEU A 1 91 ? 36.210 -19.697 3.174 1.00 96.06 91 LEU A O 1
ATOM 769 N N . ARG A 1 92 ? 37.249 -18.145 4.429 1.00 94.94 92 ARG A N 1
ATOM 770 C CA . ARG A 1 92 ? 37.964 -17.509 3.307 1.00 94.94 92 ARG A CA 1
ATOM 771 C C . ARG A 1 92 ? 38.878 -18.505 2.587 1.00 94.94 92 ARG A C 1
ATOM 773 O O . ARG A 1 92 ? 38.846 -18.573 1.360 1.00 94.94 92 ARG A O 1
ATOM 780 N N . THR A 1 93 ? 39.627 -19.335 3.322 1.00 94.31 93 THR A N 1
ATOM 781 C CA . THR A 1 93 ? 40.445 -20.407 2.722 1.00 94.31 93 THR A CA 1
ATOM 782 C C . THR A 1 93 ? 39.593 -21.399 1.922 1.00 94.31 93 THR A C 1
ATOM 784 O O . THR A 1 93 ? 39.925 -21.698 0.777 1.00 94.31 93 THR A O 1
ATOM 787 N N . ALA A 1 94 ? 38.463 -21.857 2.470 1.00 92.50 94 ALA A N 1
ATOM 788 C CA . ALA A 1 94 ? 37.567 -22.789 1.781 1.00 92.50 94 ALA A CA 1
ATOM 789 C C . ALA A 1 94 ? 36.902 -22.179 0.526 1.00 92.50 94 ALA A C 1
ATOM 791 O O . ALA A 1 94 ? 36.766 -22.859 -0.495 1.00 92.50 94 ALA A O 1
ATOM 792 N N . CYS A 1 95 ? 36.534 -20.893 0.559 1.00 90.88 95 CYS A N 1
ATOM 793 C CA . CYS A 1 95 ? 35.987 -20.178 -0.605 1.00 90.88 95 CYS A CA 1
ATOM 794 C C . CYS A 1 95 ? 37.037 -20.037 -1.724 1.00 90.88 95 CYS A C 1
ATOM 796 O O . CYS A 1 95 ? 36.745 -20.274 -2.900 1.00 90.88 95 CYS A O 1
ATOM 798 N N . LEU A 1 96 ? 38.286 -19.721 -1.359 1.00 89.25 96 LEU A N 1
ATOM 799 C CA . LEU A 1 96 ? 39.409 -19.631 -2.299 1.00 89.25 96 LEU A CA 1
ATOM 800 C C . LEU A 1 96 ? 39.729 -20.985 -2.940 1.00 89.25 96 LEU A C 1
ATOM 802 O O . LEU A 1 96 ? 39.906 -21.062 -4.154 1.00 89.25 96 LEU A O 1
ATOM 806 N N . GLU A 1 97 ? 39.772 -22.062 -2.154 1.00 88.38 97 GLU A N 1
ATOM 807 C CA . GLU A 1 97 ? 39.982 -23.415 -2.680 1.00 88.38 97 GLU A CA 1
ATOM 808 C C . GLU A 1 97 ? 38.858 -23.860 -3.617 1.00 88.38 97 GLU A C 1
ATOM 810 O O . GLU A 1 97 ? 39.133 -24.476 -4.642 1.00 88.38 97 GLU A O 1
ATOM 815 N N . SER A 1 98 ? 37.611 -23.490 -3.317 1.00 80.81 98 SER A N 1
ATOM 816 C CA . SER A 1 98 ? 36.457 -23.774 -4.186 1.00 80.81 98 SER A CA 1
ATOM 817 C C . SER A 1 98 ? 36.520 -23.048 -5.531 1.00 80.81 98 SER A C 1
ATOM 819 O O . SER A 1 98 ? 35.843 -23.446 -6.477 1.00 80.81 98 SER A O 1
ATOM 821 N N . SER A 1 99 ? 37.320 -21.982 -5.616 1.00 75.19 99 SER A N 1
ATOM 822 C CA . SER A 1 99 ? 37.458 -21.136 -6.805 1.00 75.19 99 SER A CA 1
ATOM 823 C C . SER A 1 99 ? 38.660 -21.519 -7.678 1.00 75.19 99 SER A C 1
ATOM 825 O O . SER A 1 99 ? 38.734 -21.120 -8.842 1.00 75.19 99 SER A O 1
ATOM 827 N N . LYS A 1 100 ? 39.605 -22.316 -7.161 1.00 73.50 100 LYS A N 1
ATOM 828 C CA . LYS A 1 100 ? 40.760 -22.791 -7.935 1.00 73.50 100 LYS A CA 1
ATOM 829 C C . LYS A 1 100 ? 40.332 -23.931 -8.868 1.00 73.50 100 LYS A C 1
ATOM 831 O O . LYS A 1 100 ? 39.967 -25.014 -8.419 1.00 73.50 100 LYS A O 1
ATOM 836 N N . LYS A 1 101 ? 40.416 -23.711 -10.187 1.00 52.91 101 LYS A N 1
ATOM 837 C CA . LYS A 1 101 ? 40.346 -24.789 -11.193 1.00 52.91 101 LYS A CA 1
ATOM 838 C C . LYS A 1 101 ? 41.466 -25.804 -10.912 1.00 52.91 101 LYS A C 1
ATOM 840 O O . LYS A 1 101 ? 42.604 -25.389 -10.699 1.00 52.91 101 LYS A O 1
ATOM 845 N N . LYS A 1 102 ? 41.157 -27.110 -10.919 1.00 40.31 102 LYS A N 1
ATOM 846 C CA . LYS A 1 102 ? 42.158 -28.190 -10.784 1.00 40.31 102 LYS A CA 1
ATOM 847 C C . LYS A 1 102 ? 43.320 -27.958 -11.772 1.00 40.31 102 LYS A C 1
ATOM 849 O O . LYS A 1 102 ? 43.055 -27.905 -12.974 1.00 40.31 102 LYS A O 1
ATOM 854 N N . PRO A 1 103 ? 44.581 -27.863 -11.317 1.00 41.06 103 PRO A N 1
ATOM 855 C CA . PRO A 1 103 ? 45.734 -28.025 -12.193 1.00 41.06 103 PRO A CA 1
ATOM 856 C C . PRO A 1 103 ? 45.848 -29.502 -12.594 1.00 41.06 103 PRO A C 1
ATOM 858 O O . PRO A 1 103 ? 45.648 -30.383 -11.758 1.00 41.06 103 PRO A O 1
ATOM 861 N N . LYS A 1 104 ? 46.163 -29.778 -13.864 1.00 37.06 104 LYS A N 1
ATOM 862 C CA . LYS A 1 104 ? 46.656 -31.098 -14.285 1.00 37.06 104 LYS A CA 1
ATOM 863 C C . LYS A 1 104 ? 48.029 -31.327 -13.644 1.00 37.06 104 LYS A C 1
ATOM 865 O O . LYS A 1 104 ? 48.853 -30.416 -13.634 1.00 37.06 104 LYS A O 1
ATOM 870 N N . GLU A 1 105 ? 48.243 -32.5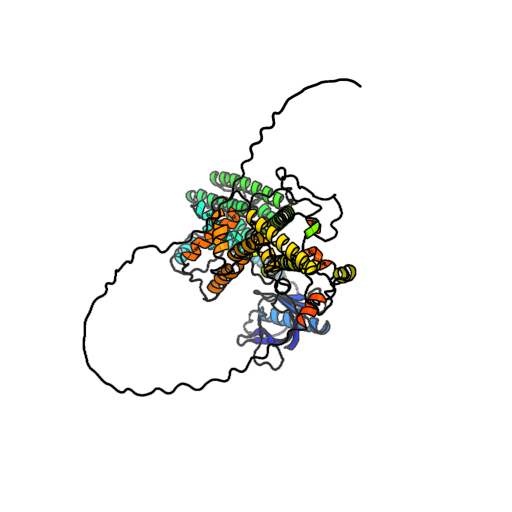22 -13.103 1.00 34.72 105 GLU A N 1
ATOM 871 C CA . GLU A 1 105 ? 49.520 -32.965 -12.543 1.00 34.72 105 GLU A CA 1
ATOM 872 C C . GLU A 1 105 ? 50.633 -32.934 -13.598 1.00 34.72 105 GLU A C 1
ATOM 874 O O . GLU A 1 105 ? 50.517 -33.547 -14.658 1.00 34.72 105 GLU A O 1
ATOM 879 N N . SER A 1 106 ? 51.745 -32.275 -13.277 1.00 34.22 106 SER A N 1
ATOM 880 C CA . SER A 1 106 ? 53.048 -32.546 -13.882 1.00 34.22 106 SER A CA 1
ATOM 881 C C . SER A 1 106 ? 54.146 -32.309 -12.844 1.00 34.22 106 SER A C 1
ATOM 883 O O . SER A 1 106 ? 54.147 -31.298 -12.140 1.00 34.22 106 SER A O 1
ATOM 885 N N . LYS A 1 107 ? 55.046 -33.287 -12.740 1.00 39.84 107 LYS A N 1
ATOM 886 C CA . LYS A 1 107 ? 56.174 -33.379 -11.806 1.00 39.84 107 LYS A CA 1
ATOM 887 C C . LYS A 1 107 ? 57.212 -32.261 -12.011 1.00 39.84 107 LYS A C 1
ATOM 889 O O . LYS A 1 107 ? 57.479 -31.883 -13.143 1.00 39.84 107 LYS A O 1
ATOM 894 N N . GLY A 1 108 ? 57.897 -31.897 -10.920 1.00 37.81 108 GLY A N 1
ATOM 895 C CA . GLY A 1 108 ? 59.358 -31.721 -10.931 1.00 37.81 108 GLY A CA 1
ATOM 896 C C . GLY A 1 108 ? 59.950 -30.303 -10.901 1.00 37.81 108 GLY A C 1
ATOM 897 O O . GLY A 1 108 ? 60.022 -29.634 -11.920 1.00 37.81 108 GLY A O 1
ATOM 898 N N . THR A 1 109 ? 60.518 -29.979 -9.728 1.00 34.97 109 THR A N 1
ATOM 899 C CA . THR A 1 109 ? 61.821 -29.311 -9.460 1.00 34.97 109 THR A CA 1
ATOM 900 C C . THR A 1 109 ? 62.039 -27.786 -9.603 1.00 34.97 109 THR A C 1
ATOM 902 O O . THR A 1 109 ? 62.090 -27.240 -10.694 1.00 34.97 109 THR A O 1
ATOM 905 N N . ALA A 1 110 ? 62.310 -27.190 -8.4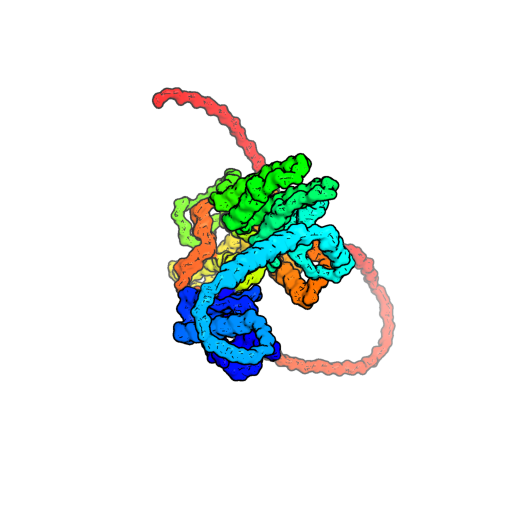24 1.00 40.38 110 ALA A N 1
ATOM 906 C CA . ALA A 1 110 ? 63.357 -26.224 -8.015 1.00 40.38 110 ALA A CA 1
ATOM 907 C C . ALA A 1 110 ? 63.509 -24.809 -8.648 1.00 40.38 110 ALA A C 1
ATOM 909 O O . ALA A 1 110 ? 63.469 -24.599 -9.852 1.00 40.38 110 ALA A O 1
ATOM 910 N N . LYS A 1 111 ? 63.765 -23.836 -7.754 1.00 36.91 111 LYS A N 1
ATOM 911 C CA . LYS A 1 111 ? 64.162 -22.410 -7.926 1.00 36.91 111 LYS A CA 1
ATOM 912 C C . LYS A 1 111 ? 65.675 -22.279 -7.573 1.00 36.91 111 LYS A C 1
ATOM 914 O O . LYS A 1 111 ? 66.187 -23.263 -7.039 1.00 36.91 111 LYS A O 1
ATOM 919 N N . PRO A 1 112 ? 66.361 -21.104 -7.624 1.00 61.78 112 PRO A N 1
ATOM 920 C CA . PRO A 1 112 ? 66.058 -19.787 -8.232 1.00 61.78 112 PRO A CA 1
ATOM 921 C C . PRO A 1 112 ? 67.268 -19.105 -8.939 1.00 61.78 112 PRO A C 1
ATOM 923 O O . PRO A 1 112 ? 68.404 -19.493 -8.711 1.00 61.78 112 PRO A O 1
ATOM 926 N N . THR A 1 113 ? 67.053 -18.012 -9.693 1.00 33.25 113 THR A N 1
ATOM 927 C CA . THR A 1 113 ? 67.731 -16.686 -9.543 1.00 33.25 113 THR A CA 1
ATOM 928 C C . THR A 1 113 ? 67.348 -15.702 -10.660 1.00 33.25 113 THR A C 1
ATOM 930 O O . THR A 1 113 ? 66.890 -16.091 -11.730 1.00 33.25 113 THR A O 1
ATOM 933 N N . ALA A 1 114 ? 67.443 -14.410 -10.335 1.00 47.91 114 ALA A N 1
ATOM 934 C CA . ALA A 1 114 ? 66.927 -13.260 -11.068 1.00 47.91 114 ALA A CA 1
ATOM 935 C C . ALA A 1 114 ? 67.971 -12.637 -12.004 1.00 47.91 114 ALA A C 1
ATOM 937 O O . ALA A 1 114 ? 69.068 -12.344 -11.546 1.00 47.91 114 ALA A O 1
ATOM 938 N N . VAL A 1 115 ? 67.581 -12.345 -13.252 1.00 42.69 115 VAL A N 1
ATOM 939 C CA . VAL A 1 115 ? 68.103 -11.244 -14.086 1.00 42.69 115 VAL A CA 1
ATOM 940 C C . VAL A 1 115 ? 66.981 -10.831 -15.051 1.00 42.69 115 VAL A C 1
ATOM 942 O O . VAL A 1 115 ? 66.501 -11.647 -15.840 1.00 42.69 115 VAL A O 1
ATOM 945 N N . THR A 1 116 ? 66.535 -9.577 -14.983 1.00 52.00 116 THR A N 1
ATOM 946 C CA . THR A 1 116 ? 65.522 -8.997 -15.881 1.00 52.00 116 THR A CA 1
ATOM 947 C C . THR A 1 116 ? 66.108 -8.801 -17.280 1.00 52.00 116 THR A C 1
ATOM 949 O O . THR A 1 116 ? 66.936 -7.921 -17.508 1.00 52.00 116 THR A O 1
ATOM 952 N N . SER A 1 117 ? 65.687 -9.657 -18.210 1.00 52.97 117 SER A N 1
ATOM 953 C CA . SER A 1 117 ? 66.094 -9.682 -19.620 1.00 52.97 117 SER A CA 1
ATOM 954 C C . SER A 1 117 ? 65.085 -8.918 -20.501 1.00 52.97 117 SER A C 1
ATOM 956 O O . SER A 1 117 ? 63.897 -8.890 -20.162 1.00 52.97 117 SER A O 1
ATOM 958 N N . PRO A 1 118 ? 65.497 -8.380 -21.674 1.00 55.47 118 PRO A N 1
ATOM 959 C CA . PRO A 1 118 ? 64.622 -7.765 -22.692 1.00 55.47 118 PRO A CA 1
ATOM 960 C C . PRO A 1 118 ? 63.345 -8.556 -23.038 1.00 55.47 118 PRO A C 1
ATOM 962 O O . PRO A 1 118 ? 62.354 -7.993 -23.499 1.00 55.47 118 PRO A O 1
ATOM 965 N N . ARG A 1 119 ? 63.339 -9.856 -22.736 1.00 56.69 119 ARG A N 1
ATOM 966 C CA . ARG A 1 119 ? 62.213 -10.784 -22.877 1.00 56.69 119 ARG A CA 1
ATOM 967 C C . ARG A 1 119 ? 60.979 -10.441 -22.027 1.00 56.69 119 ARG A C 1
ATOM 969 O O . ARG A 1 119 ? 59.882 -10.885 -22.360 1.00 56.69 119 ARG A O 1
ATOM 976 N N . GLU A 1 120 ? 61.125 -9.685 -20.936 1.00 58.88 120 GLU A N 1
ATOM 977 C CA . GLU A 1 120 ? 59.983 -9.274 -20.100 1.00 58.88 120 GLU A CA 1
ATOM 978 C C . GLU A 1 120 ? 59.200 -8.103 -20.698 1.00 58.88 120 GLU A C 1
ATOM 980 O O . GLU A 1 120 ? 57.970 -8.124 -20.650 1.00 58.88 120 GLU A O 1
ATOM 985 N N . LYS A 1 121 ? 59.874 -7.155 -21.366 1.00 63.84 121 LYS A N 1
ATOM 986 C CA . LYS A 1 121 ? 59.197 -6.071 -22.100 1.00 63.84 121 LYS A CA 1
ATOM 987 C C . LYS A 1 121 ? 58.379 -6.619 -23.269 1.00 63.84 121 LYS A C 1
ATOM 989 O O . LYS A 1 121 ? 57.229 -6.233 -23.446 1.00 63.84 121 LYS A O 1
ATOM 994 N N . GLU A 1 122 ? 58.912 -7.609 -23.985 1.00 73.19 122 GLU A N 1
ATOM 995 C CA . GLU A 1 122 ? 58.187 -8.275 -25.074 1.00 73.19 122 GLU A CA 1
ATOM 996 C C . GLU A 1 122 ? 56.980 -9.089 -24.561 1.00 73.19 122 GLU A C 1
ATOM 998 O O . GLU A 1 122 ? 55.932 -9.146 -25.207 1.00 73.19 122 GLU A O 1
ATOM 1003 N N . LYS A 1 123 ? 57.079 -9.686 -23.364 1.00 76.81 123 LYS A N 1
ATOM 1004 C CA . LYS A 1 123 ? 55.943 -10.360 -22.710 1.00 76.81 123 LYS A CA 1
ATOM 1005 C C . LYS A 1 123 ? 54.860 -9.382 -22.268 1.00 76.81 123 LYS A C 1
ATOM 1007 O O . LYS A 1 123 ? 53.682 -9.691 -22.427 1.00 76.81 123 LYS A O 1
ATOM 1012 N N . GLU A 1 124 ? 55.235 -8.230 -21.721 1.00 74.94 124 GLU A N 1
ATOM 1013 C CA . GLU A 1 124 ? 54.278 -7.203 -21.307 1.00 74.94 124 GLU A CA 1
ATOM 1014 C C . GLU A 1 124 ? 53.567 -6.581 -22.517 1.00 74.94 124 GLU A C 1
ATOM 1016 O O . GLU A 1 124 ? 52.358 -6.355 -22.488 1.00 74.94 124 GLU A O 1
ATOM 1021 N N . GLU A 1 125 ? 54.286 -6.377 -23.619 1.00 81.62 125 GLU A N 1
ATOM 1022 C CA . GLU A 1 125 ? 53.725 -5.835 -24.854 1.00 81.62 125 GLU A CA 1
ATOM 1023 C C . GLU A 1 125 ? 52.804 -6.839 -25.560 1.00 81.62 125 GLU A C 1
ATOM 1025 O O . GLU A 1 125 ? 51.691 -6.480 -25.954 1.00 81.62 125 GLU A O 1
ATOM 1030 N N . ARG A 1 126 ? 53.172 -8.130 -25.586 1.00 85.38 126 ARG A N 1
ATOM 1031 C CA . ARG A 1 126 ? 52.261 -9.210 -26.008 1.00 85.38 126 ARG A CA 1
ATOM 1032 C C . ARG A 1 126 ? 51.032 -9.304 -25.107 1.00 85.38 126 ARG A C 1
ATOM 1034 O O . ARG A 1 126 ? 49.927 -9.457 -25.618 1.00 85.38 126 ARG A O 1
ATOM 1041 N N . ALA A 1 127 ? 51.184 -9.150 -23.792 1.00 83.38 127 ALA A N 1
ATOM 1042 C CA . ALA A 1 127 ? 50.052 -9.153 -22.866 1.00 83.38 127 ALA A CA 1
ATOM 1043 C C . ALA A 1 127 ? 49.117 -7.951 -23.089 1.00 83.38 127 ALA A C 1
ATOM 1045 O O . ALA A 1 127 ? 47.897 -8.113 -23.057 1.00 83.38 127 ALA A O 1
ATOM 1046 N N . LYS A 1 128 ? 49.659 -6.761 -23.382 1.00 84.94 128 LYS A N 1
ATOM 1047 C CA . LYS A 1 128 ? 48.876 -5.558 -23.717 1.00 84.94 128 LYS A CA 1
ATOM 1048 C C . LYS A 1 128 ? 48.162 -5.689 -25.064 1.00 84.94 128 LYS A C 1
ATOM 1050 O O . LYS A 1 128 ? 46.996 -5.304 -25.171 1.00 84.94 128 LYS A O 1
ATOM 1055 N N . GLN A 1 129 ? 48.810 -6.267 -26.074 1.00 84.50 129 GLN A N 1
ATOM 1056 C CA . GLN A 1 129 ? 48.185 -6.551 -27.371 1.00 84.50 129 GLN A CA 1
ATOM 1057 C C . GLN A 1 129 ? 47.099 -7.626 -27.254 1.00 84.50 129 GLN A C 1
ATOM 1059 O O . GLN A 1 129 ? 46.023 -7.485 -27.834 1.00 84.50 129 GLN A O 1
ATOM 1064 N N . GLU A 1 130 ? 47.325 -8.662 -26.448 1.00 84.88 130 GLU A N 1
ATOM 1065 C CA . GLU A 1 130 ? 46.339 -9.714 -26.218 1.00 84.88 130 GLU A CA 1
ATOM 1066 C C . GLU A 1 130 ? 45.156 -9.221 -25.371 1.00 84.88 130 GLU A C 1
ATOM 1068 O O . GLU A 1 130 ? 44.012 -9.589 -25.641 1.00 84.88 130 GLU A O 1
ATOM 1073 N N . ALA A 1 131 ? 45.392 -8.323 -24.410 1.00 81.06 131 ALA A N 1
ATOM 1074 C CA . ALA A 1 131 ? 44.335 -7.636 -23.670 1.00 81.06 131 ALA A CA 1
ATOM 1075 C C . ALA A 1 131 ? 43.500 -6.729 -24.588 1.00 81.06 131 ALA A C 1
ATOM 1077 O O . ALA A 1 131 ? 42.275 -6.823 -24.570 1.00 81.06 131 ALA A O 1
ATOM 1078 N N . LYS A 1 132 ? 44.133 -5.934 -25.466 1.00 82.62 132 LYS A N 1
ATOM 1079 C CA . LYS A 1 132 ? 43.429 -5.132 -26.487 1.00 82.62 132 LYS A CA 1
ATOM 1080 C C . LYS A 1 132 ? 42.636 -6.001 -27.463 1.00 82.62 132 LYS A C 1
ATOM 1082 O O . LYS A 1 132 ? 41.508 -5.657 -27.802 1.00 82.62 132 LYS A O 1
ATOM 1087 N N . LYS A 1 133 ? 43.178 -7.147 -27.881 1.00 80.62 133 LYS A N 1
ATOM 1088 C CA . LYS A 1 133 ? 42.484 -8.103 -28.757 1.00 80.62 133 LYS A CA 1
ATOM 1089 C C . LYS A 1 133 ? 41.280 -8.744 -28.062 1.00 80.62 133 LYS A C 1
ATOM 1091 O O . LYS A 1 133 ? 40.228 -8.868 -28.681 1.00 80.62 133 LYS A O 1
ATOM 1096 N N . LYS A 1 134 ? 41.395 -9.088 -26.774 1.00 76.94 134 LYS A N 1
ATOM 1097 C CA . LYS A 1 134 ? 40.281 -9.603 -25.955 1.00 76.94 134 LYS A CA 1
ATOM 1098 C C . LYS A 1 134 ? 39.217 -8.537 -25.683 1.00 76.94 134 LYS A C 1
ATOM 1100 O O . LYS A 1 134 ? 38.036 -8.850 -25.742 1.00 76.94 134 LYS A O 1
ATOM 1105 N N . GLU A 1 135 ? 39.607 -7.286 -25.451 1.00 65.69 135 GLU A N 1
ATOM 1106 C CA . GLU A 1 135 ? 38.706 -6.130 -25.326 1.00 65.69 135 GLU A CA 1
ATOM 1107 C C . GLU A 1 135 ? 37.936 -5.885 -26.636 1.00 65.69 135 GLU A C 1
ATOM 1109 O O . GLU A 1 135 ? 36.719 -5.711 -26.622 1.00 65.69 135 GLU A O 1
ATOM 1114 N N . MET A 1 136 ? 38.628 -5.939 -27.776 1.00 62.12 136 MET A N 1
ATOM 1115 C CA . MET A 1 136 ? 38.043 -5.770 -29.108 1.00 62.12 136 MET A CA 1
ATOM 1116 C C . MET A 1 136 ? 37.124 -6.945 -29.477 1.00 62.12 136 MET A C 1
ATOM 1118 O O . MET A 1 136 ? 36.033 -6.719 -29.986 1.00 62.12 136 MET A O 1
ATOM 1122 N N . GLN A 1 137 ? 37.486 -8.185 -29.122 1.00 51.88 137 GLN A N 1
ATOM 1123 C CA . GLN A 1 137 ? 36.598 -9.351 -29.231 1.00 51.88 137 GLN A CA 1
ATOM 1124 C C . GLN A 1 137 ? 35.393 -9.266 -28.287 1.00 51.88 137 GLN A C 1
ATOM 1126 O O . GLN A 1 137 ? 34.299 -9.661 -28.677 1.00 51.88 137 GLN A O 1
ATOM 1131 N N . ARG A 1 138 ? 35.547 -8.708 -27.078 1.00 54.62 138 ARG A N 1
ATOM 1132 C CA . ARG A 1 138 ? 34.432 -8.473 -26.147 1.00 54.62 138 ARG A CA 1
ATOM 1133 C C . ARG A 1 138 ? 33.461 -7.426 -26.697 1.00 54.62 138 ARG A C 1
ATOM 1135 O O . ARG A 1 138 ? 32.252 -7.624 -26.628 1.00 54.62 138 ARG A O 1
ATOM 1142 N N . LYS A 1 139 ? 33.979 -6.352 -27.299 1.00 47.41 139 LYS A N 1
ATOM 1143 C CA . LYS A 1 139 ? 33.179 -5.325 -27.985 1.00 47.41 139 LYS A CA 1
ATOM 1144 C C . LYS A 1 139 ? 32.504 -5.878 -29.248 1.00 47.41 139 LYS A C 1
ATOM 1146 O O . LYS A 1 139 ? 31.311 -5.673 -29.419 1.00 47.41 139 LYS A O 1
ATOM 1151 N N . ALA A 1 140 ? 33.200 -6.687 -30.048 1.00 40.59 140 ALA A N 1
ATOM 1152 C CA . ALA A 1 140 ? 32.620 -7.382 -31.202 1.00 40.59 140 ALA A CA 1
ATOM 1153 C C . ALA A 1 140 ? 31.552 -8.425 -30.805 1.00 40.59 140 ALA A C 1
ATOM 1155 O O . ALA A 1 140 ? 30.580 -8.618 -31.529 1.00 40.59 140 ALA A O 1
ATOM 1156 N N . SER A 1 141 ? 31.677 -9.057 -29.631 1.00 40.03 141 SER A N 1
ATOM 1157 C CA . SER A 1 141 ? 30.654 -9.964 -29.086 1.00 40.03 141 SER A CA 1
ATOM 1158 C C . SER A 1 141 ? 29.417 -9.251 -28.527 1.00 40.03 141 SER A C 1
ATOM 1160 O O . SER A 1 141 ? 28.368 -9.875 -28.420 1.00 40.03 141 SER A O 1
ATOM 1162 N N . LEU A 1 142 ? 29.516 -7.953 -28.207 1.00 39.41 142 LEU A N 1
ATOM 1163 C CA . LEU A 1 142 ? 28.358 -7.119 -27.861 1.00 39.41 142 LEU A CA 1
ATOM 1164 C C . LEU A 1 142 ? 27.605 -6.618 -29.108 1.00 39.41 142 LEU A C 1
ATOM 1166 O O . LEU A 1 142 ? 26.412 -6.346 -29.025 1.00 39.41 142 LEU A O 1
ATOM 1170 N N . VAL A 1 143 ? 28.294 -6.499 -30.249 1.00 41.09 143 VAL A N 1
ATOM 1171 C CA . VAL A 1 143 ? 27.762 -5.912 -31.496 1.00 41.09 143 VAL A CA 1
ATOM 1172 C C . VAL A 1 143 ? 27.224 -6.967 -32.477 1.00 41.09 143 VAL A C 1
ATOM 1174 O O . VAL A 1 143 ? 26.404 -6.647 -33.330 1.00 41.09 143 VAL A O 1
ATOM 1177 N N . ASN A 1 144 ? 27.563 -8.249 -32.321 1.00 40.62 144 ASN A N 1
ATOM 1178 C CA . ASN A 1 144 ? 26.985 -9.324 -33.134 1.00 40.62 144 ASN A CA 1
ATOM 1179 C C . ASN A 1 144 ? 25.667 -9.864 -32.551 1.00 40.62 144 ASN A C 1
ATOM 1181 O O . ASN A 1 144 ? 25.588 -10.998 -32.089 1.00 40.62 144 ASN A O 1
ATOM 1185 N N . TRP A 1 145 ? 24.603 -9.064 -32.638 1.00 47.31 145 TRP A N 1
ATOM 1186 C CA . TRP A 1 145 ? 23.244 -9.601 -32.765 1.00 47.31 145 TRP A CA 1
ATOM 1187 C C . TRP A 1 145 ? 23.000 -9.903 -34.244 1.00 47.31 145 TRP A C 1
ATOM 1189 O O . TRP A 1 145 ? 22.394 -9.115 -34.968 1.00 47.31 145 TRP A O 1
ATOM 1199 N N . ASN A 1 146 ? 23.537 -11.020 -34.734 1.00 48.03 146 ASN A N 1
ATOM 1200 C CA . ASN A 1 146 ? 23.422 -11.343 -36.151 1.00 48.03 146 ASN A CA 1
ATOM 1201 C C . ASN A 1 146 ? 21.978 -11.787 -36.482 1.00 48.03 146 ASN A C 1
ATOM 1203 O O . ASN A 1 146 ? 21.282 -12.355 -35.636 1.00 48.03 146 ASN A O 1
ATOM 1207 N N . LYS A 1 147 ? 21.517 -11.582 -37.727 1.00 45.12 147 LYS A N 1
ATOM 1208 C CA . LYS A 1 147 ? 20.187 -12.002 -38.243 1.00 45.12 147 LYS A CA 1
ATOM 1209 C C . LYS A 1 147 ? 19.858 -13.475 -37.918 1.00 45.12 147 LYS A C 1
ATOM 1211 O O . LYS A 1 147 ? 18.688 -13.838 -37.797 1.00 45.12 147 LYS A O 1
ATOM 1216 N N . ALA A 1 148 ? 20.882 -14.308 -37.728 1.00 45.41 148 ALA A N 1
ATOM 1217 C CA . ALA A 1 148 ? 20.783 -15.701 -37.305 1.00 45.41 148 ALA A CA 1
ATOM 1218 C C . ALA A 1 148 ? 20.408 -15.892 -35.819 1.00 45.41 148 ALA A C 1
ATOM 1220 O O . ALA A 1 148 ? 19.663 -16.819 -35.518 1.00 45.41 148 ALA A O 1
ATOM 1221 N N . ASP A 1 149 ? 20.835 -15.021 -34.901 1.00 48.16 149 ASP A N 1
ATOM 1222 C CA . ASP A 1 149 ? 20.517 -15.117 -33.466 1.00 48.16 149 ASP A CA 1
ATOM 1223 C C . ASP A 1 149 ? 19.102 -14.619 -33.161 1.00 48.16 149 ASP A C 1
ATOM 1225 O O . ASP A 1 149 ? 18.389 -15.215 -32.352 1.00 48.16 149 ASP A O 1
ATOM 1229 N N . ALA A 1 150 ? 18.639 -13.603 -33.896 1.00 46.56 150 ALA A N 1
ATOM 1230 C CA . ALA A 1 150 ? 17.241 -13.180 -33.887 1.00 46.56 150 ALA A CA 1
ATOM 1231 C C . ALA A 1 150 ? 16.315 -14.272 -34.464 1.00 46.56 150 ALA A C 1
ATOM 1233 O O . ALA A 1 150 ? 15.284 -14.574 -33.867 1.00 46.56 150 ALA A O 1
ATOM 1234 N N . LYS A 1 151 ? 16.707 -14.930 -35.568 1.00 45.25 151 LYS A N 1
ATOM 1235 C CA . LYS A 1 151 ? 15.952 -16.038 -36.183 1.00 45.25 151 LYS A CA 1
ATOM 1236 C C . LYS A 1 151 ? 15.965 -17.318 -35.330 1.00 45.25 151 LYS A C 1
ATOM 1238 O O . LYS A 1 151 ? 14.918 -17.917 -35.131 1.00 45.25 151 LYS A O 1
ATOM 1243 N N . LYS A 1 152 ? 17.095 -17.678 -34.708 1.00 46.28 152 LYS A N 1
ATOM 1244 C CA . LYS A 1 152 ? 17.214 -18.803 -33.755 1.00 46.28 152 LYS A CA 1
ATOM 1245 C C . LYS A 1 152 ? 16.444 -18.547 -32.452 1.00 46.28 152 LYS A C 1
ATOM 1247 O O . LYS A 1 152 ? 15.893 -19.481 -31.872 1.00 46.28 152 LYS A O 1
ATOM 1252 N N . MET A 1 153 ? 16.337 -17.285 -32.020 1.00 44.12 153 MET A N 1
ATOM 1253 C CA . MET A 1 153 ? 15.431 -16.880 -30.940 1.00 44.12 153 MET A CA 1
ATOM 1254 C C . MET A 1 153 ? 13.949 -16.923 -31.340 1.00 44.12 153 MET A C 1
ATOM 1256 O O . MET A 1 153 ? 13.136 -17.259 -30.481 1.00 44.12 153 MET A O 1
ATOM 1260 N N . LEU A 1 154 ? 13.595 -16.635 -32.599 1.00 45.16 154 LEU A N 1
ATOM 1261 C CA . LEU A 1 154 ? 12.235 -16.784 -33.142 1.00 45.16 154 LEU A CA 1
ATOM 1262 C C . LEU A 1 154 ? 11.825 -18.263 -33.305 1.00 45.16 154 LEU A C 1
ATOM 1264 O O . LEU A 1 154 ? 10.729 -18.638 -32.893 1.00 45.16 154 LEU A O 1
ATOM 1268 N N . ASP A 1 155 ? 12.715 -19.126 -33.798 1.00 44.31 155 ASP A N 1
ATOM 1269 C CA . ASP A 1 155 ? 12.422 -20.546 -34.054 1.00 44.31 155 ASP A CA 1
ATOM 1270 C C . ASP A 1 155 ? 12.378 -21.387 -32.758 1.00 44.31 155 ASP A C 1
ATOM 1272 O O . ASP A 1 155 ? 11.597 -22.330 -32.638 1.00 44.31 155 ASP A O 1
ATOM 1276 N N . MET A 1 156 ? 13.115 -20.992 -31.709 1.00 42.69 156 MET A N 1
ATOM 1277 C CA . MET A 1 156 ? 12.980 -21.568 -30.358 1.00 42.69 156 MET A CA 1
ATOM 1278 C C . MET A 1 156 ? 11.669 -21.187 -29.643 1.00 42.69 156 MET A C 1
ATOM 1280 O O . MET A 1 156 ? 11.343 -21.767 -28.604 1.00 42.69 156 MET A O 1
ATOM 1284 N N . VAL A 1 157 ? 10.928 -20.192 -30.138 1.00 44.38 157 VAL A N 1
ATOM 1285 C CA . VAL A 1 157 ? 9.665 -19.717 -29.539 1.00 44.38 157 VAL A CA 1
ATOM 1286 C C . VAL A 1 157 ? 8.447 -20.470 -30.094 1.00 44.38 157 VAL A C 1
ATOM 1288 O O . VAL A 1 157 ? 7.401 -20.484 -29.447 1.00 44.38 157 VAL A O 1
ATOM 1291 N N . ALA A 1 158 ? 8.597 -21.230 -31.182 1.00 44.56 158 ALA A N 1
ATOM 1292 C CA . ALA A 1 158 ? 7.553 -22.121 -31.699 1.00 44.56 158 ALA A CA 1
ATOM 1293 C C . ALA A 1 158 ? 7.338 -23.406 -30.855 1.00 44.56 158 ALA A C 1
ATOM 1295 O O . ALA A 1 158 ? 6.367 -24.133 -31.064 1.00 44.56 158 ALA A O 1
ATOM 1296 N N . GLY A 1 159 ? 8.190 -23.685 -29.855 1.00 36.44 159 GLY A N 1
ATOM 1297 C CA . GLY A 1 159 ? 8.149 -24.910 -29.041 1.00 36.44 159 GLY A CA 1
ATOM 1298 C C . GLY A 1 159 ? 8.002 -24.668 -27.532 1.00 36.44 159 GLY A C 1
ATOM 1299 O O . GLY A 1 159 ? 8.987 -24.611 -26.809 1.00 36.44 159 GLY A O 1
ATOM 1300 N N . LYS A 1 160 ? 6.759 -24.539 -27.054 1.00 45.25 160 LYS A N 1
ATOM 1301 C CA . LYS A 1 160 ? 6.258 -24.679 -25.660 1.00 45.25 160 LYS A CA 1
ATOM 1302 C C . LYS A 1 160 ? 7.286 -24.760 -24.497 1.00 45.25 160 LYS A C 1
ATOM 1304 O O . LYS A 1 160 ? 7.830 -25.828 -24.234 1.00 45.25 160 LYS A O 1
ATOM 1309 N N . LYS A 1 161 ? 7.332 -23.714 -23.652 1.00 37.56 161 LYS A N 1
ATOM 1310 C CA . LYS A 1 161 ? 7.022 -23.711 -22.188 1.00 37.56 161 LYS A CA 1
ATOM 1311 C C . LYS A 1 161 ? 7.456 -22.377 -21.550 1.00 37.56 161 LYS A C 1
ATOM 1313 O O . LYS A 1 161 ? 8.582 -21.930 -21.742 1.00 37.56 161 LYS A O 1
ATOM 1318 N N . LEU A 1 162 ? 6.546 -21.744 -20.801 1.00 40.19 162 LEU A N 1
ATOM 1319 C CA . LEU A 1 162 ? 6.761 -20.491 -20.068 1.00 40.19 162 LEU A CA 1
ATOM 1320 C C . LEU A 1 162 ? 7.867 -20.644 -19.006 1.00 40.19 162 LEU A C 1
ATOM 1322 O O . LEU A 1 162 ? 7.628 -21.145 -17.913 1.00 40.19 162 LEU A O 1
ATOM 1326 N N . LEU A 1 163 ? 9.062 -20.168 -19.339 1.00 42.84 163 LEU A N 1
ATOM 1327 C CA . LEU A 1 163 ? 10.079 -19.655 -18.422 1.00 42.84 163 LEU A CA 1
ATOM 1328 C C . LEU A 1 163 ? 10.733 -18.501 -19.181 1.00 42.84 163 LEU A C 1
ATOM 1330 O O . LEU A 1 163 ? 11.391 -18.694 -20.204 1.00 42.84 163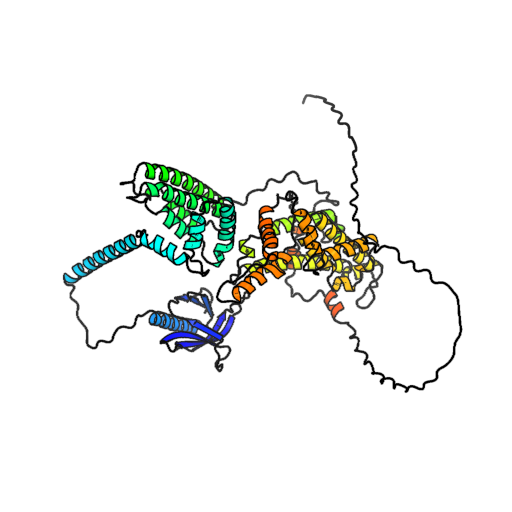 LEU A O 1
ATOM 1334 N N . VAL A 1 164 ? 10.391 -17.279 -18.788 1.00 51.31 164 VAL A N 1
ATOM 1335 C CA . VAL A 1 164 ? 10.625 -16.094 -19.609 1.00 51.31 164 VAL A CA 1
ATOM 1336 C C . VAL A 1 164 ? 11.984 -15.494 -19.256 1.00 51.31 164 VAL A C 1
ATOM 1338 O O . VAL A 1 164 ? 12.160 -14.958 -18.168 1.00 51.31 164 VAL A O 1
ATOM 1341 N N . ASN A 1 165 ? 12.953 -15.561 -20.173 1.00 75.69 165 ASN A N 1
ATOM 1342 C CA . ASN A 1 165 ? 14.151 -14.720 -20.093 1.00 75.69 165 ASN A CA 1
ATOM 1343 C C . ASN A 1 165 ? 13.702 -13.251 -20.056 1.00 75.69 165 ASN A C 1
ATOM 1345 O O . ASN A 1 165 ? 12.896 -12.863 -20.898 1.00 75.69 165 ASN A O 1
ATOM 1349 N N . LEU A 1 166 ? 14.231 -12.431 -19.140 1.00 82.06 166 LEU A N 1
ATOM 1350 C CA . LEU A 1 166 ? 13.939 -10.988 -19.027 1.00 82.06 166 LEU A CA 1
ATOM 1351 C C . LEU A 1 166 ? 13.922 -10.278 -20.396 1.00 82.06 166 LEU A C 1
ATOM 1353 O O . LEU A 1 166 ? 13.025 -9.494 -20.686 1.00 82.06 166 LEU A O 1
ATOM 1357 N N . HIS A 1 167 ? 14.842 -10.661 -21.283 1.00 81.69 167 HIS A N 1
ATOM 1358 C CA . HIS A 1 167 ? 14.917 -10.225 -22.677 1.00 81.69 167 HIS A CA 1
ATOM 1359 C C . HIS A 1 167 ? 13.622 -10.423 -23.484 1.00 81.69 167 HIS A C 1
ATOM 1361 O O . HIS A 1 167 ? 13.260 -9.549 -24.259 1.00 81.69 167 HIS A O 1
ATOM 1367 N N . ARG A 1 168 ? 12.889 -11.530 -23.302 1.00 80.50 168 ARG A N 1
ATOM 1368 C CA . ARG A 1 168 ? 11.597 -11.769 -23.973 1.00 80.50 168 ARG A CA 1
ATOM 1369 C C . ARG A 1 168 ? 10.498 -10.858 -23.427 1.00 80.50 168 ARG A C 1
ATOM 1371 O O . ARG A 1 168 ? 9.688 -10.372 -24.208 1.00 80.50 168 ARG A O 1
ATOM 1378 N N . LEU A 1 169 ? 10.479 -10.599 -22.115 1.00 85.69 169 LEU A N 1
ATOM 1379 C CA . LEU A 1 169 ? 9.516 -9.659 -21.529 1.00 85.69 169 LEU A CA 1
ATOM 1380 C C . LEU A 1 169 ? 9.756 -8.238 -22.040 1.00 85.69 169 LEU A C 1
ATOM 1382 O O . LEU A 1 169 ? 8.797 -7.559 -22.398 1.00 85.69 169 LEU A O 1
ATOM 1386 N N . LEU A 1 170 ? 11.026 -7.826 -22.112 1.00 89.06 170 LEU A N 1
ATOM 1387 C CA . LEU A 1 170 ? 11.428 -6.544 -22.690 1.00 89.06 170 LEU A CA 1
ATOM 1388 C C . LEU A 1 170 ? 11.131 -6.491 -24.189 1.00 89.06 170 LEU A C 1
ATOM 1390 O O . LEU A 1 170 ? 10.637 -5.485 -24.674 1.00 89.06 170 LEU A O 1
ATOM 1394 N N . PHE A 1 171 ? 11.349 -7.579 -24.925 1.00 85.94 171 PHE A N 1
ATOM 1395 C CA . PHE A 1 171 ? 11.000 -7.635 -26.341 1.00 85.94 171 PHE A CA 1
ATOM 1396 C C . PHE A 1 171 ? 9.505 -7.376 -26.562 1.00 85.94 171 PHE A C 1
ATOM 1398 O O . PHE A 1 171 ? 9.155 -6.540 -27.389 1.00 85.94 171 PHE A O 1
ATOM 1405 N N . LEU A 1 172 ? 8.623 -8.022 -25.791 1.00 86.50 172 LEU A N 1
ATOM 1406 C CA . LEU A 1 172 ? 7.178 -7.767 -25.858 1.00 86.50 172 LEU A CA 1
ATOM 1407 C C . LEU A 1 172 ? 6.838 -6.308 -25.516 1.00 86.50 172 LEU A C 1
ATOM 1409 O O . LEU A 1 172 ? 6.028 -5.688 -26.201 1.00 86.50 172 LEU A O 1
ATOM 1413 N N . LEU A 1 173 ? 7.515 -5.742 -24.512 1.00 89.44 173 LEU A N 1
ATOM 1414 C CA . LEU A 1 173 ? 7.364 -4.344 -24.095 1.00 89.44 173 LEU A CA 1
ATOM 1415 C C . LEU A 1 173 ? 7.735 -3.355 -25.214 1.00 89.44 173 LEU A C 1
ATOM 1417 O O . LEU A 1 173 ? 7.135 -2.291 -25.330 1.00 89.44 173 LEU A O 1
ATOM 1421 N N . LEU A 1 174 ? 8.727 -3.705 -26.035 1.00 90.62 174 LEU A N 1
ATOM 1422 C CA . LEU A 1 174 ? 9.313 -2.809 -27.033 1.00 90.62 174 LEU A CA 1
ATOM 1423 C C . LEU A 1 174 ? 8.801 -3.036 -28.459 1.00 90.62 174 LEU A C 1
ATOM 1425 O O . LEU A 1 174 ? 9.011 -2.186 -29.320 1.00 90.62 174 LEU A O 1
ATOM 1429 N N . THR A 1 175 ? 8.141 -4.164 -28.727 1.00 85.31 175 THR A N 1
ATOM 1430 C CA . THR A 1 175 ? 7.696 -4.530 -30.084 1.00 85.31 175 THR A CA 1
ATOM 1431 C C . THR A 1 175 ? 6.184 -4.627 -30.253 1.00 85.31 175 THR A C 1
ATOM 1433 O O . THR A 1 175 ? 5.729 -4.765 -31.387 1.00 85.31 175 THR A O 1
ATOM 1436 N N . SER A 1 176 ? 5.399 -4.507 -29.174 1.00 83.38 176 SER A N 1
ATOM 1437 C CA . SER A 1 176 ? 3.935 -4.491 -29.272 1.00 83.38 176 SER A CA 1
ATOM 1438 C C . SER A 1 176 ? 3.439 -3.327 -30.133 1.00 83.38 176 SER A C 1
ATOM 1440 O O . SER A 1 176 ? 3.773 -2.162 -29.886 1.00 83.38 176 SER A O 1
ATOM 1442 N N . THR A 1 177 ? 2.605 -3.656 -31.119 1.00 77.81 177 THR A N 1
ATOM 1443 C CA . THR A 1 177 ? 1.933 -2.701 -32.009 1.00 77.81 177 THR A CA 1
ATOM 1444 C C . THR A 1 177 ? 0.615 -2.182 -31.438 1.00 77.81 177 THR A C 1
ATOM 1446 O O . THR A 1 177 ? 0.144 -1.140 -31.876 1.00 77.81 177 THR A O 1
ATOM 1449 N N . GLU A 1 178 ? 0.013 -2.890 -30.478 1.00 84.25 178 GLU A N 1
ATOM 1450 C CA . GLU A 1 178 ? -1.254 -2.503 -29.854 1.00 84.25 178 GLU A CA 1
ATOM 1451 C C . GLU A 1 178 ? -0.998 -1.664 -28.592 1.00 84.25 178 GLU A C 1
ATOM 1453 O O . GLU A 1 178 ? -0.397 -2.142 -27.624 1.00 84.25 178 GLU A O 1
ATOM 1458 N N . GLU A 1 179 ? -1.447 -0.405 -28.604 1.00 81.12 179 GLU A N 1
ATOM 1459 C CA . GLU A 1 179 ? -1.169 0.557 -27.528 1.00 81.12 179 GLU A CA 1
ATOM 1460 C C . GLU A 1 179 ? -1.964 0.260 -26.246 1.00 81.12 179 GLU A C 1
ATOM 1462 O O . GLU A 1 179 ? -1.409 0.294 -25.148 1.00 81.12 179 GLU A O 1
ATOM 1467 N N . SER A 1 180 ? -3.241 -0.116 -26.373 1.00 77.81 180 SER A N 1
ATOM 1468 C CA . SER A 1 180 ? -4.114 -0.491 -25.247 1.00 77.81 180 SER A CA 1
ATOM 1469 C C . SER A 1 180 ? -3.539 -1.667 -24.449 1.00 77.81 180 SER A C 1
ATOM 1471 O O . SER A 1 180 ? -3.440 -1.610 -23.219 1.00 77.81 180 SER A O 1
ATOM 1473 N N . GLY A 1 181 ? -3.101 -2.717 -25.149 1.00 81.38 181 GLY A N 1
ATOM 1474 C CA . GLY A 1 181 ? -2.440 -3.875 -24.550 1.00 81.38 181 GLY A CA 1
ATOM 1475 C C . GLY A 1 181 ? -1.096 -3.516 -23.917 1.00 81.38 181 GLY A C 1
ATOM 1476 O O . GLY A 1 181 ? -0.751 -4.035 -22.851 1.00 81.38 181 GLY A O 1
ATOM 1477 N N . LEU A 1 182 ? -0.354 -2.583 -24.522 1.00 86.00 182 LEU A N 1
ATOM 1478 C CA . LEU A 1 182 ? 0.944 -2.175 -24.006 1.00 86.00 182 LEU A CA 1
ATOM 1479 C C . LEU A 1 182 ? 0.848 -1.403 -22.691 1.00 86.00 182 LEU A C 1
ATOM 1481 O O . LEU A 1 182 ? 1.665 -1.652 -21.809 1.00 86.00 182 LEU A O 1
ATOM 1485 N N . VAL A 1 183 ? -0.121 -0.503 -22.516 1.00 87.12 183 VAL A N 1
ATOM 1486 C CA . VAL A 1 183 ? -0.284 0.234 -21.248 1.00 87.12 183 VAL A CA 1
ATOM 1487 C C . VAL A 1 183 ? -0.536 -0.738 -20.092 1.00 87.12 183 VAL A C 1
ATOM 1489 O O . VAL A 1 183 ? 0.137 -0.674 -19.060 1.00 87.12 183 VAL A O 1
ATOM 1492 N N . ALA A 1 184 ? -1.442 -1.701 -20.287 1.00 84.56 184 ALA A N 1
ATOM 1493 C CA . ALA A 1 184 ? -1.710 -2.742 -19.297 1.00 84.56 184 ALA A CA 1
ATOM 1494 C C . ALA A 1 184 ? -0.467 -3.606 -19.021 1.00 84.56 184 ALA A C 1
ATOM 1496 O O . ALA A 1 184 ? -0.175 -3.930 -17.867 1.00 84.56 184 ALA A O 1
ATOM 1497 N N . TYR A 1 185 ? 0.295 -3.942 -20.065 1.00 88.94 185 TYR A N 1
ATOM 1498 C CA . TYR A 1 185 ? 1.515 -4.730 -19.936 1.00 88.94 185 TYR A CA 1
ATOM 1499 C C . TYR A 1 185 ? 2.653 -3.962 -19.24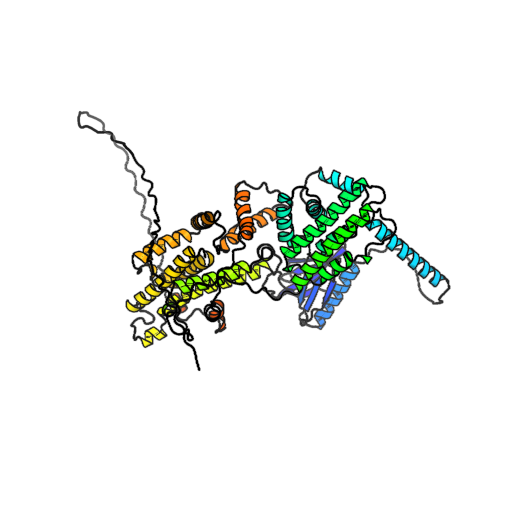9 1.00 88.94 185 TYR A C 1
ATOM 1501 O O . TYR A 1 185 ? 3.289 -4.522 -18.364 1.00 88.94 185 TYR A O 1
ATOM 1509 N N . ARG A 1 186 ? 2.881 -2.680 -19.572 1.00 92.25 186 ARG A N 1
ATOM 1510 C CA . ARG A 1 186 ? 3.842 -1.790 -18.890 1.00 92.25 186 ARG A CA 1
ATOM 1511 C C . ARG A 1 186 ? 3.536 -1.717 -17.403 1.00 92.25 186 ARG A C 1
ATOM 1513 O O . ARG A 1 186 ? 4.426 -1.920 -16.580 1.00 92.25 186 ARG A O 1
ATOM 1520 N N . LYS A 1 187 ? 2.265 -1.498 -17.067 1.00 88.75 187 LYS A N 1
ATOM 1521 C CA . LYS A 1 187 ? 1.791 -1.485 -15.687 1.00 88.75 187 LYS A CA 1
ATOM 1522 C C . LYS A 1 187 ? 2.088 -2.802 -14.977 1.00 88.75 187 LYS A C 1
ATOM 1524 O O . LYS A 1 187 ? 2.743 -2.804 -13.942 1.00 88.75 187 LYS A O 1
ATOM 1529 N N . ALA A 1 188 ? 1.664 -3.927 -15.551 1.00 87.50 188 ALA A N 1
ATOM 1530 C CA . ALA A 1 188 ? 1.916 -5.241 -14.968 1.00 87.50 188 ALA A CA 1
ATOM 1531 C C . ALA A 1 188 ? 3.421 -5.527 -14.825 1.00 87.50 188 ALA A C 1
ATOM 1533 O O . ALA A 1 188 ? 3.859 -5.995 -13.773 1.00 87.50 188 ALA A O 1
ATOM 1534 N N . PHE A 1 189 ? 4.212 -5.207 -15.853 1.00 91.44 189 PHE A N 1
ATOM 1535 C CA . PHE A 1 189 ? 5.655 -5.405 -15.876 1.00 91.44 189 PHE A CA 1
ATOM 1536 C C . PHE A 1 189 ? 6.333 -4.602 -14.771 1.00 91.44 189 PHE A C 1
ATOM 1538 O O . PHE A 1 189 ? 6.977 -5.209 -13.930 1.00 91.44 189 PHE A O 1
ATOM 1545 N N . PHE A 1 190 ? 6.168 -3.280 -14.698 1.00 92.12 190 PHE A N 1
ATOM 1546 C CA . PHE A 1 190 ? 6.886 -2.471 -13.705 1.00 92.12 190 PHE A CA 1
ATOM 1547 C C . PHE A 1 190 ? 6.396 -2.681 -12.270 1.00 92.12 190 PHE A C 1
ATOM 1549 O O . PHE A 1 190 ? 7.212 -2.686 -11.344 1.00 92.12 190 PHE A O 1
ATOM 1556 N N . THR A 1 191 ? 5.108 -2.975 -12.080 1.00 87.25 191 THR A N 1
ATOM 1557 C CA . THR A 1 191 ? 4.573 -3.349 -10.766 1.00 87.25 191 THR A CA 1
ATOM 1558 C C . THR A 1 191 ? 5.178 -4.663 -10.249 1.00 87.25 191 THR A C 1
ATOM 1560 O O . THR A 1 191 ? 5.444 -4.782 -9.052 1.00 87.25 191 THR A O 1
ATOM 1563 N N . THR A 1 192 ? 5.451 -5.635 -11.131 1.00 86.12 192 THR A N 1
ATOM 1564 C CA . THR A 1 192 ? 5.937 -6.982 -10.755 1.00 86.12 192 THR A CA 1
ATOM 1565 C C . THR A 1 192 ? 7.417 -7.244 -11.071 1.00 86.12 192 THR A C 1
ATOM 1567 O O . THR A 1 192 ? 7.990 -8.242 -10.641 1.00 86.12 192 THR A O 1
ATOM 1570 N N . MET A 1 193 ? 8.097 -6.337 -11.762 1.00 89.56 193 MET A N 1
ATOM 1571 C CA . MET A 1 193 ? 9.520 -6.438 -12.090 1.00 89.56 193 MET A CA 1
ATOM 1572 C C . MET A 1 193 ? 10.419 -6.734 -10.874 1.00 89.56 193 MET A C 1
ATOM 1574 O O . MET A 1 193 ? 11.296 -7.594 -10.994 1.00 89.56 193 MET A O 1
ATOM 1578 N N . PRO A 1 194 ? 10.216 -6.109 -9.694 1.00 86.06 194 PRO A N 1
ATOM 1579 C CA . PRO A 1 194 ? 11.098 -6.290 -8.536 1.00 86.06 194 PRO A CA 1
ATOM 1580 C C . PRO A 1 194 ? 11.206 -7.723 -8.017 1.00 86.06 194 PRO A C 1
ATOM 1582 O O . PRO A 1 194 ? 12.133 -8.025 -7.270 1.00 86.06 194 PRO A O 1
ATOM 1585 N N . TYR A 1 195 ? 10.269 -8.601 -8.379 1.00 79.06 195 TYR A N 1
ATOM 1586 C CA . TYR A 1 195 ? 10.312 -10.003 -7.973 1.00 79.06 195 TYR A CA 1
ATOM 1587 C C . TYR A 1 195 ? 11.325 -10.834 -8.745 1.00 79.06 195 TYR A C 1
ATOM 1589 O O . TYR A 1 195 ? 11.832 -11.820 -8.218 1.00 79.06 195 TYR A O 1
ATOM 1597 N N . PHE A 1 196 ? 11.580 -10.482 -10.002 1.00 82.44 196 PHE A N 1
ATOM 1598 C CA . PHE A 1 196 ? 12.388 -11.307 -10.896 1.00 82.44 196 PHE A CA 1
ATOM 1599 C C . PHE A 1 196 ? 13.625 -10.583 -11.426 1.00 82.44 196 PHE A C 1
ATOM 1601 O O . PHE A 1 196 ? 14.484 -11.213 -12.039 1.00 82.44 196 PHE A O 1
ATOM 1608 N N . THR A 1 197 ? 13.757 -9.274 -11.197 1.00 87.81 197 THR A N 1
ATOM 1609 C CA . THR A 1 197 ? 14.958 -8.520 -11.559 1.00 87.81 197 THR A CA 1
ATOM 1610 C C . THR A 1 197 ? 15.094 -7.231 -10.745 1.00 87.81 197 THR A C 1
ATOM 1612 O O . THR A 1 197 ? 14.157 -6.762 -10.101 1.00 87.81 197 THR A O 1
ATOM 1615 N N . LYS A 1 198 ? 16.291 -6.640 -10.760 1.00 89.69 198 LYS A N 1
ATOM 1616 C CA . LYS A 1 198 ? 16.586 -5.379 -10.069 1.00 89.69 198 LYS A CA 1
ATOM 1617 C C . LYS A 1 198 ? 16.372 -4.191 -11.011 1.00 89.69 198 LYS A C 1
ATOM 1619 O O . LYS A 1 198 ? 16.685 -4.280 -12.196 1.00 89.69 198 LYS A O 1
ATOM 1624 N N . VAL A 1 199 ? 15.946 -3.052 -10.457 1.00 91.06 199 VAL A N 1
ATOM 1625 C CA . VAL A 1 199 ? 15.785 -1.763 -11.169 1.00 91.06 199 VAL A CA 1
ATOM 1626 C C . VAL A 1 199 ? 17.010 -1.440 -12.035 1.00 91.06 199 VAL A C 1
ATOM 1628 O O . VAL A 1 199 ? 16.882 -1.203 -13.233 1.00 91.06 199 VAL A O 1
ATOM 1631 N N . HIS A 1 200 ? 18.217 -1.521 -11.460 1.00 90.69 200 HIS A N 1
ATOM 1632 C CA . HIS A 1 200 ? 19.455 -1.194 -12.178 1.00 90.69 200 HIS A CA 1
ATOM 1633 C C . HIS A 1 200 ? 19.763 -2.139 -13.350 1.00 90.69 200 HIS A C 1
ATOM 1635 O O . HIS A 1 200 ? 20.457 -1.744 -14.281 1.00 90.69 200 HIS A O 1
ATOM 1641 N N . HIS A 1 201 ? 19.273 -3.379 -13.306 1.00 91.06 201 HIS A N 1
ATOM 1642 C CA . HIS A 1 201 ? 19.478 -4.339 -14.385 1.00 91.06 201 HIS A CA 1
ATOM 1643 C C . HIS A 1 201 ? 18.582 -3.992 -15.577 1.00 91.06 201 HIS A C 1
ATOM 1645 O O . HIS A 1 201 ? 19.055 -3.964 -16.706 1.00 91.06 201 HIS A O 1
ATOM 1651 N N . VAL A 1 202 ? 17.317 -3.642 -15.328 1.00 93.81 202 VAL A N 1
ATOM 1652 C CA . VAL A 1 202 ? 16.378 -3.264 -16.396 1.00 93.81 202 VAL A CA 1
ATOM 1653 C C . VAL A 1 202 ? 16.761 -1.947 -17.055 1.00 93.81 202 VAL A C 1
ATOM 1655 O O . VAL A 1 202 ? 16.785 -1.880 -18.280 1.00 93.81 202 VAL A O 1
ATOM 1658 N N . ILE A 1 203 ? 17.137 -0.924 -16.277 1.00 94.62 203 ILE A N 1
ATOM 1659 C CA . ILE A 1 203 ? 17.633 0.323 -16.878 1.00 94.62 203 ILE A CA 1
ATOM 1660 C C . ILE A 1 203 ? 18.936 0.097 -17.656 1.00 94.62 203 ILE A C 1
ATOM 1662 O O . ILE A 1 203 ? 19.109 0.695 -18.711 1.00 94.62 203 ILE A O 1
ATOM 1666 N N . GLY A 1 204 ? 19.818 -0.796 -17.187 1.00 91.69 204 GLY A N 1
ATOM 1667 C CA . GLY A 1 204 ? 21.023 -1.194 -17.919 1.00 91.69 204 GLY A CA 1
ATOM 1668 C C . GLY A 1 204 ? 20.692 -1.777 -19.293 1.00 91.69 204 GLY A C 1
ATOM 1669 O O . GLY A 1 204 ? 21.242 -1.322 -20.288 1.00 91.69 204 GLY A O 1
ATOM 1670 N N . LEU A 1 205 ? 19.719 -2.690 -19.364 1.00 92.38 205 LEU A N 1
ATOM 1671 C CA . LEU A 1 205 ? 19.259 -3.276 -20.628 1.00 92.38 205 LEU A CA 1
ATOM 1672 C C . LEU A 1 205 ? 18.615 -2.236 -21.555 1.00 92.38 205 LEU A C 1
ATOM 1674 O O . LEU A 1 205 ? 18.856 -2.252 -22.758 1.00 92.38 205 LEU A O 1
ATOM 1678 N N . PHE A 1 206 ? 17.821 -1.304 -21.022 1.00 94.31 206 PHE A N 1
ATOM 1679 C CA . PHE A 1 206 ? 17.288 -0.208 -21.834 1.00 94.31 206 PHE A CA 1
ATOM 1680 C C . PHE A 1 206 ? 18.391 0.701 -22.382 1.00 94.31 206 PHE A C 1
ATOM 1682 O O . PHE A 1 206 ? 18.337 1.078 -23.550 1.00 94.31 206 PHE A O 1
ATOM 1689 N N . ILE A 1 207 ? 19.405 1.013 -21.573 1.00 91.94 207 ILE A N 1
ATOM 1690 C CA . ILE A 1 207 ? 20.577 1.784 -21.999 1.00 91.94 207 ILE A CA 1
ATOM 1691 C C . ILE A 1 207 ? 21.346 1.042 -23.096 1.00 91.94 207 ILE A C 1
ATOM 1693 O O . ILE A 1 207 ? 21.678 1.644 -24.112 1.00 91.94 207 ILE A O 1
ATOM 1697 N N . GLU A 1 208 ? 21.580 -0.261 -22.936 1.00 88.81 208 GLU A N 1
ATOM 1698 C CA . GLU A 1 208 ? 22.231 -1.087 -23.958 1.00 88.81 208 GLU A CA 1
ATOM 1699 C C . GLU A 1 208 ? 21.473 -1.035 -25.293 1.00 88.81 208 GLU A C 1
ATOM 1701 O O . GLU A 1 208 ? 22.097 -0.867 -26.337 1.00 88.81 208 GLU A O 1
ATOM 1706 N N . ILE A 1 209 ? 20.135 -1.083 -25.269 1.00 89.62 209 ILE A N 1
ATOM 1707 C CA . ILE A 1 209 ? 19.295 -0.967 -26.474 1.00 89.62 209 ILE A CA 1
ATOM 1708 C C . ILE A 1 209 ? 19.385 0.438 -27.094 1.00 89.62 209 ILE A C 1
ATOM 1710 O O . ILE A 1 209 ? 19.464 0.570 -28.317 1.00 89.62 209 ILE A O 1
ATOM 1714 N N . LEU A 1 210 ? 19.394 1.497 -26.277 1.00 87.62 210 LEU A N 1
ATOM 1715 C CA . LEU A 1 210 ? 19.532 2.879 -26.757 1.00 87.62 210 LEU A CA 1
ATOM 1716 C C . LEU A 1 210 ? 20.897 3.143 -27.403 1.00 87.62 210 LEU A C 1
ATOM 1718 O O . LEU A 1 210 ? 20.975 3.940 -28.338 1.00 87.62 210 LEU A O 1
ATOM 1722 N N . LEU A 1 211 ? 21.944 2.452 -26.955 1.00 86.94 211 LEU A N 1
ATOM 1723 C CA . LEU A 1 211 ? 23.305 2.574 -27.480 1.00 86.94 211 LEU A CA 1
ATOM 1724 C C . LEU A 1 211 ? 23.573 1.708 -28.724 1.00 86.94 211 LEU A C 1
ATOM 1726 O O . LEU A 1 211 ? 24.664 1.788 -29.285 1.00 86.94 211 LEU A O 1
ATOM 1730 N N . LEU A 1 212 ? 22.607 0.905 -29.193 1.00 86.44 212 LEU A N 1
ATOM 1731 C CA . LEU A 1 212 ? 22.785 0.114 -30.415 1.00 86.44 212 LEU A CA 1
ATOM 1732 C C . LEU A 1 212 ? 22.995 1.030 -31.637 1.00 86.44 212 LEU A C 1
ATOM 1734 O O . LEU A 1 212 ? 22.171 1.931 -31.854 1.00 86.44 212 LEU A O 1
ATOM 1738 N N . PRO A 1 213 ? 24.035 0.803 -32.461 1.00 84.31 213 PRO A N 1
ATOM 1739 C CA . PRO A 1 213 ? 24.247 1.574 -33.684 1.00 84.31 213 PRO A CA 1
ATOM 1740 C C . PRO A 1 213 ? 23.113 1.331 -34.697 1.00 84.31 213 PRO A C 1
ATOM 1742 O O . PRO A 1 213 ? 22.416 0.310 -34.604 1.00 84.31 213 PRO A O 1
ATOM 1745 N N . PRO A 1 214 ? 22.870 2.264 -35.637 1.00 84.31 214 PRO A N 1
ATOM 1746 C CA . PRO A 1 214 ? 21.953 2.023 -36.744 1.00 84.31 214 PRO A CA 1
ATOM 1747 C C . PRO A 1 214 ? 22.482 0.887 -37.639 1.00 84.31 214 PRO A C 1
ATOM 1749 O O . PRO A 1 214 ? 23.693 0.695 -37.734 1.00 84.31 214 PRO A O 1
ATOM 1752 N N . PRO A 1 215 ? 21.600 0.114 -38.293 1.00 86.00 215 PRO A N 1
ATOM 1753 C CA . PRO A 1 215 ? 22.027 -0.929 -39.221 1.00 86.00 215 PRO A CA 1
ATOM 1754 C C . PRO A 1 215 ? 22.674 -0.313 -40.475 1.00 86.00 215 PRO A C 1
ATOM 1756 O O . PRO A 1 215 ? 22.018 0.453 -41.178 1.00 86.00 215 PRO A O 1
ATOM 1759 N N . GLU A 1 216 ? 23.934 -0.667 -40.753 1.00 79.88 216 GLU A N 1
ATOM 1760 C CA . GLU A 1 216 ? 24.763 -0.082 -41.828 1.00 79.88 216 GLU A CA 1
ATOM 1761 C C . GLU A 1 216 ? 24.230 -0.405 -43.241 1.00 79.88 216 GLU A C 1
ATOM 1763 O O . GLU A 1 216 ? 24.130 0.488 -44.077 1.00 79.88 216 GLU A O 1
ATOM 1768 N N . ASP A 1 217 ? 23.754 -1.635 -43.474 1.00 78.75 217 ASP A N 1
ATOM 1769 C CA . ASP A 1 217 ? 23.389 -2.127 -44.819 1.00 78.75 217 ASP A CA 1
ATOM 1770 C C . ASP A 1 217 ? 21.878 -2.326 -45.048 1.00 78.75 217 ASP A C 1
ATOM 1772 O O . ASP A 1 217 ? 21.456 -3.009 -45.983 1.00 78.75 217 ASP A O 1
ATOM 1776 N N . ALA A 1 218 ? 21.021 -1.795 -44.171 1.00 78.81 218 ALA A N 1
ATOM 1777 C CA . ALA A 1 218 ? 19.580 -2.051 -44.234 1.00 78.81 218 ALA A CA 1
ATOM 1778 C C . ALA A 1 218 ? 18.764 -0.779 -43.994 1.00 78.81 218 ALA A C 1
ATOM 1780 O O . ALA A 1 218 ? 18.157 -0.608 -42.936 1.00 78.81 218 ALA A O 1
ATOM 1781 N N . ALA A 1 219 ? 18.704 0.092 -45.007 1.00 80.81 219 ALA A N 1
ATOM 1782 C CA . ALA A 1 219 ? 17.902 1.318 -44.974 1.00 80.81 219 ALA A CA 1
ATOM 1783 C C . ALA A 1 219 ? 16.434 1.055 -44.572 1.00 80.81 219 ALA A C 1
ATOM 1785 O O . ALA A 1 219 ? 15.854 1.812 -43.797 1.00 80.81 219 ALA A O 1
ATOM 1786 N N . GLU A 1 220 ? 15.863 -0.075 -45.000 1.00 83.81 220 GLU A N 1
ATOM 1787 C CA . GLU A 1 220 ? 14.512 -0.528 -44.627 1.00 83.81 220 GLU A CA 1
ATOM 1788 C C . GLU A 1 220 ? 14.337 -0.836 -43.124 1.00 83.81 220 GLU A C 1
ATOM 1790 O O . GLU A 1 220 ? 13.226 -0.793 -42.595 1.00 83.81 220 GLU A O 1
ATOM 1795 N N . MET A 1 221 ? 15.428 -1.132 -42.410 1.00 83.38 221 MET A N 1
ATOM 1796 C CA . MET A 1 221 ? 15.419 -1.456 -40.980 1.00 83.38 221 MET A CA 1
ATOM 1797 C C . MET A 1 221 ? 15.594 -0.219 -40.096 1.00 83.38 221 MET A C 1
ATOM 1799 O O . MET A 1 221 ? 15.274 -0.293 -38.907 1.00 83.38 221 MET A O 1
ATOM 1803 N N . ILE A 1 222 ? 16.053 0.910 -40.650 1.00 83.69 222 ILE A N 1
ATOM 1804 C CA . ILE A 1 222 ? 16.256 2.166 -39.910 1.00 83.69 222 ILE A CA 1
ATOM 1805 C C . ILE A 1 222 ? 14.959 2.625 -39.217 1.00 83.69 222 ILE A C 1
ATOM 1807 O O . ILE A 1 222 ? 15.005 2.844 -38.004 1.00 83.69 222 ILE A O 1
ATOM 1811 N N . PRO A 1 223 ? 13.780 2.659 -39.879 1.00 86.06 223 PRO A N 1
ATOM 1812 C CA . PRO A 1 223 ? 12.533 3.042 -39.210 1.00 86.06 223 PRO A CA 1
ATOM 1813 C C . PRO A 1 223 ? 12.154 2.105 -38.056 1.00 86.06 223 PRO A C 1
ATOM 1815 O O . PRO A 1 223 ? 11.620 2.531 -37.032 1.00 86.06 223 PRO A O 1
ATOM 1818 N N . ARG A 1 224 ? 12.436 0.802 -38.190 1.00 86.25 224 ARG A N 1
ATOM 1819 C CA . ARG A 1 224 ? 12.162 -0.187 -37.137 1.00 86.25 224 ARG A CA 1
ATOM 1820 C C . ARG A 1 224 ? 13.103 -0.012 -35.945 1.00 86.25 224 ARG A C 1
ATOM 1822 O O . ARG A 1 224 ? 12.656 -0.111 -34.804 1.00 86.25 224 ARG A O 1
ATOM 1829 N N . TRP A 1 225 ? 14.381 0.241 -36.206 1.00 88.19 225 TRP A N 1
ATOM 1830 C CA . TRP A 1 225 ? 15.387 0.543 -35.189 1.00 88.19 225 TRP A CA 1
ATOM 1831 C C . TRP A 1 225 ? 15.028 1.814 -34.407 1.00 88.19 225 TRP A C 1
ATOM 1833 O O . TRP A 1 225 ? 14.971 1.775 -33.176 1.00 88.19 225 TRP A O 1
ATOM 1843 N N . ALA A 1 226 ? 14.680 2.894 -35.111 1.00 86.19 226 ALA A N 1
ATOM 1844 C CA . ALA A 1 226 ? 14.265 4.156 -34.503 1.00 86.19 226 ALA A CA 1
ATOM 1845 C C . ALA A 1 226 ? 13.006 3.976 -33.642 1.00 86.19 226 ALA A C 1
ATOM 1847 O O . ALA A 1 226 ? 12.975 4.383 -32.477 1.00 86.19 226 ALA A O 1
ATOM 1848 N N . ARG A 1 227 ? 12.008 3.241 -34.157 1.00 88.12 227 ARG A N 1
ATOM 1849 C CA . ARG A 1 227 ? 10.784 2.897 -33.418 1.00 88.12 227 ARG A CA 1
ATOM 1850 C C . ARG A 1 227 ? 11.074 2.179 -32.099 1.00 88.12 227 ARG A C 1
ATOM 1852 O O . ARG A 1 227 ? 10.471 2.521 -31.087 1.00 88.12 227 ARG A O 1
ATOM 1859 N N . ILE A 1 228 ? 11.985 1.201 -32.086 1.00 89.25 228 ILE A N 1
ATOM 1860 C CA . ILE A 1 228 ? 12.347 0.474 -30.856 1.00 89.25 228 ILE A CA 1
ATOM 1861 C C . ILE A 1 228 ? 12.964 1.429 -29.829 1.00 89.25 228 ILE A C 1
ATOM 1863 O O . ILE A 1 228 ? 12.583 1.388 -28.660 1.00 89.25 228 ILE A O 1
ATOM 1867 N N . LYS A 1 229 ? 13.872 2.319 -30.247 1.00 90.75 229 LYS A N 1
ATOM 1868 C CA . LYS A 1 229 ? 14.490 3.305 -29.346 1.00 90.75 229 LYS A CA 1
ATOM 1869 C C . LYS A 1 229 ? 13.470 4.283 -28.771 1.00 90.75 229 LYS A C 1
ATOM 1871 O O . LYS A 1 229 ? 13.448 4.487 -27.559 1.00 90.75 229 LYS A O 1
ATOM 1876 N N . LYS A 1 230 ? 12.570 4.808 -29.605 1.00 89.75 230 LYS A N 1
ATOM 1877 C CA . LYS A 1 230 ? 11.446 5.640 -29.155 1.00 89.75 230 LYS A CA 1
ATOM 1878 C C . LYS A 1 230 ? 10.584 4.902 -28.126 1.00 89.75 230 LYS A C 1
ATOM 1880 O O . LYS A 1 230 ? 10.302 5.437 -27.058 1.00 89.75 230 LYS A O 1
ATOM 1885 N N . ARG A 1 231 ? 10.286 3.621 -28.372 1.00 92.31 231 ARG A N 1
ATOM 1886 C CA . ARG A 1 231 ? 9.532 2.766 -27.443 1.00 92.31 231 ARG A CA 1
ATOM 1887 C C . ARG A 1 231 ? 10.243 2.554 -26.110 1.00 92.31 231 ARG A C 1
ATOM 1889 O O . ARG A 1 231 ? 9.571 2.489 -25.081 1.00 92.31 231 ARG A O 1
ATOM 1896 N N . VAL A 1 232 ? 11.574 2.447 -26.104 1.00 94.00 232 VAL A N 1
ATOM 1897 C CA . VAL A 1 232 ? 12.368 2.397 -24.865 1.00 94.00 232 VAL A CA 1
ATOM 1898 C C . VAL A 1 232 ? 12.185 3.689 -24.074 1.00 94.00 232 VAL A C 1
ATOM 1900 O O . VAL A 1 232 ? 11.877 3.620 -22.887 1.00 94.00 232 VAL A O 1
ATOM 1903 N N . LEU A 1 233 ? 12.312 4.850 -24.721 1.00 94.31 233 LEU A N 1
ATOM 1904 C CA . LEU A 1 233 ? 12.147 6.148 -24.063 1.00 94.31 233 LEU A CA 1
ATOM 1905 C C . LEU A 1 233 ? 10.735 6.332 -23.496 1.00 94.31 233 LEU A C 1
ATOM 1907 O O . LEU A 1 233 ? 10.602 6.626 -22.313 1.00 94.31 233 LEU A O 1
ATOM 1911 N N . GLU A 1 234 ? 9.688 6.055 -24.276 1.00 92.69 234 GLU A N 1
ATOM 1912 C CA . GLU A 1 234 ? 8.292 6.074 -23.802 1.00 92.69 234 GLU A CA 1
ATOM 1913 C C . GLU A 1 234 ? 8.079 5.154 -22.593 1.00 92.69 234 GLU A C 1
ATOM 1915 O O . GLU A 1 234 ? 7.358 5.470 -21.649 1.00 92.69 234 GLU A O 1
ATOM 1920 N N . THR A 1 235 ? 8.716 3.985 -22.618 1.00 94.50 235 THR A N 1
ATOM 1921 C CA . THR A 1 235 ? 8.611 2.990 -21.553 1.00 94.50 235 THR A CA 1
ATOM 1922 C C . THR A 1 235 ? 9.338 3.448 -20.285 1.00 94.50 235 THR A C 1
ATOM 1924 O O . THR A 1 235 ? 8.819 3.240 -19.190 1.00 94.50 235 THR A O 1
ATOM 1927 N N . ILE A 1 236 ? 10.500 4.099 -20.413 1.00 95.00 236 ILE A N 1
ATOM 1928 C CA . ILE A 1 236 ? 11.200 4.737 -19.288 1.00 95.00 236 ILE A CA 1
ATOM 1929 C C . ILE A 1 236 ? 10.372 5.903 -18.741 1.00 95.00 236 ILE A C 1
ATOM 1931 O O . ILE A 1 236 ? 10.237 6.007 -17.525 1.00 95.00 236 ILE A O 1
ATOM 1935 N N . ALA A 1 237 ? 9.795 6.741 -19.607 1.00 93.44 237 ALA A N 1
ATOM 1936 C CA . ALA A 1 237 ? 8.939 7.859 -19.213 1.00 93.44 237 ALA A CA 1
ATOM 1937 C C . ALA A 1 237 ? 7.736 7.374 -18.387 1.00 93.44 237 ALA A C 1
ATOM 1939 O O . ALA A 1 237 ? 7.537 7.827 -17.261 1.00 93.44 237 ALA A O 1
ATOM 1940 N N . TYR A 1 238 ? 7.020 6.360 -18.888 1.00 93.88 238 TYR A N 1
ATOM 1941 C CA . TYR A 1 238 ? 5.948 5.702 -18.141 1.00 93.88 238 TYR A CA 1
ATOM 1942 C C . TYR A 1 238 ? 6.444 5.157 -16.796 1.00 93.88 238 TYR A C 1
ATOM 1944 O O . TYR A 1 238 ? 5.786 5.317 -15.771 1.00 93.88 238 TYR A O 1
ATOM 1952 N N . TRP A 1 239 ? 7.606 4.496 -16.781 1.00 94.38 239 TRP A N 1
ATOM 1953 C CA . TRP A 1 239 ? 8.146 3.882 -15.571 1.00 94.38 239 TRP A CA 1
ATOM 1954 C C . TRP A 1 239 ? 8.435 4.912 -14.476 1.00 94.38 239 TRP A C 1
ATOM 1956 O O . TRP A 1 239 ? 8.014 4.706 -13.338 1.00 94.38 239 TRP A O 1
ATOM 1966 N N . ILE A 1 240 ? 9.104 6.022 -14.799 1.00 93.38 240 ILE A N 1
ATOM 1967 C CA . ILE A 1 240 ? 9.431 7.052 -13.802 1.00 93.38 240 ILE A CA 1
ATOM 1968 C C . ILE A 1 240 ? 8.186 7.788 -13.298 1.00 93.38 240 ILE A C 1
ATOM 1970 O O . ILE A 1 240 ? 8.146 8.181 -12.135 1.00 93.38 240 ILE A O 1
ATOM 1974 N N . GLU A 1 241 ? 7.161 7.936 -14.137 1.00 89.00 241 GLU A N 1
ATOM 1975 C CA . GLU A 1 241 ? 5.894 8.562 -13.758 1.00 89.00 241 GLU A CA 1
ATOM 1976 C C . GLU A 1 241 ? 5.047 7.639 -12.869 1.00 89.00 241 GLU A C 1
ATOM 1978 O O . GLU A 1 241 ? 4.568 8.047 -11.809 1.00 89.00 241 GLU A O 1
ATOM 1983 N N . ALA A 1 242 ? 4.894 6.372 -13.263 1.00 88.12 242 ALA A N 1
ATOM 1984 C CA . ALA A 1 242 ? 4.093 5.396 -12.529 1.00 88.12 242 ALA A CA 1
ATOM 1985 C C . ALA A 1 242 ? 4.783 4.910 -11.240 1.00 88.12 242 ALA A C 1
ATOM 1987 O O . ALA A 1 242 ? 4.114 4.598 -10.250 1.00 88.12 242 ALA A O 1
ATOM 1988 N N . HIS A 1 243 ? 6.120 4.862 -11.230 1.00 89.19 243 HIS A N 1
ATOM 1989 C CA . HIS A 1 243 ? 6.933 4.341 -10.128 1.00 89.19 243 HIS A CA 1
ATOM 1990 C C . HIS A 1 243 ? 8.092 5.289 -9.760 1.00 89.19 243 HIS A C 1
ATOM 1992 O O . HIS A 1 243 ? 9.261 4.893 -9.798 1.00 89.19 243 HIS A O 1
ATOM 1998 N N . PRO A 1 244 ? 7.805 6.528 -9.318 1.00 89.62 244 PRO A N 1
ATOM 1999 C CA . PRO A 1 244 ? 8.832 7.536 -9.043 1.00 89.62 244 PRO A CA 1
ATOM 2000 C C . PRO A 1 244 ? 9.833 7.102 -7.964 1.00 89.62 244 PRO A C 1
ATOM 2002 O O . PRO A 1 244 ? 10.994 7.494 -8.011 1.00 89.62 244 PRO A O 1
ATOM 2005 N N . SER A 1 245 ? 9.429 6.222 -7.040 1.00 86.44 245 SER A N 1
ATOM 2006 C CA . SER A 1 245 ? 10.307 5.643 -6.013 1.00 86.44 245 SER A CA 1
ATOM 2007 C C . SER A 1 245 ? 11.476 4.816 -6.566 1.00 86.44 245 SER A C 1
ATOM 2009 O O . SER A 1 245 ? 12.417 4.535 -5.828 1.00 86.44 245 SER A O 1
ATOM 2011 N N . ASP A 1 246 ? 11.414 4.389 -7.830 1.00 89.44 246 ASP A N 1
ATOM 2012 C CA . ASP A 1 246 ? 12.502 3.654 -8.493 1.00 89.44 246 ASP A CA 1
ATOM 2013 C C . ASP A 1 246 ? 13.585 4.573 -9.047 1.00 89.44 246 ASP A C 1
ATOM 2015 O O . ASP A 1 246 ? 14.705 4.127 -9.314 1.00 89.44 246 ASP A O 1
ATOM 2019 N N . THR A 1 247 ? 13.255 5.853 -9.211 1.00 91.31 247 THR A N 1
ATOM 2020 C CA . THR A 1 247 ? 14.139 6.835 -9.820 1.00 91.31 247 THR A CA 1
ATOM 2021 C C . THR A 1 247 ? 15.188 7.250 -8.800 1.00 91.31 247 THR A C 1
ATOM 2023 O O . THR A 1 247 ? 14.922 8.005 -7.868 1.00 91.31 247 THR A O 1
ATOM 2026 N N . SER A 1 248 ? 16.400 6.726 -8.968 1.00 91.62 248 SER A N 1
ATOM 2027 C CA . SER A 1 248 ? 17.550 7.046 -8.125 1.00 91.62 248 SER A CA 1
ATOM 2028 C C . SER A 1 248 ? 18.540 7.957 -8.848 1.00 91.62 248 SER A C 1
ATOM 2030 O O . SER A 1 248 ? 18.564 8.032 -10.077 1.00 91.62 248 SER A O 1
ATOM 2032 N N . VAL A 1 249 ? 19.418 8.605 -8.080 1.00 91.12 249 VAL A N 1
ATOM 2033 C CA . VAL A 1 249 ? 20.532 9.396 -8.629 1.00 91.12 249 VAL A CA 1
ATOM 2034 C C . VAL A 1 249 ? 21.431 8.540 -9.534 1.00 91.12 249 VAL A C 1
ATOM 2036 O O . VAL A 1 249 ? 21.864 9.003 -10.583 1.00 91.12 249 VAL A O 1
ATOM 2039 N N . ASP A 1 250 ? 21.661 7.269 -9.185 1.00 92.31 250 ASP A N 1
ATOM 2040 C CA . ASP A 1 250 ? 22.431 6.329 -10.015 1.00 92.31 250 ASP A CA 1
ATOM 2041 C C . ASP A 1 250 ? 21.729 6.023 -11.348 1.00 92.31 250 ASP A C 1
ATOM 2043 O O . ASP A 1 250 ? 22.366 6.047 -12.402 1.00 92.31 250 ASP A O 1
ATOM 2047 N N . MET A 1 251 ? 20.411 5.792 -11.316 1.00 92.94 251 MET A N 1
ATOM 2048 C CA . MET A 1 251 ? 19.602 5.587 -12.522 1.00 92.94 251 MET A CA 1
ATOM 2049 C C . MET A 1 251 ? 19.681 6.808 -13.446 1.00 92.94 251 MET A C 1
ATOM 2051 O O . MET A 1 251 ? 19.955 6.653 -14.636 1.00 92.94 251 MET A O 1
ATOM 2055 N N . TYR A 1 252 ? 19.506 8.010 -12.885 1.00 93.75 252 TYR A N 1
ATOM 2056 C CA . TYR A 1 252 ? 19.626 9.268 -13.617 1.00 93.75 252 TYR A CA 1
ATOM 2057 C C . TYR A 1 252 ? 21.016 9.439 -14.234 1.00 93.75 252 TYR A C 1
ATOM 2059 O O . TYR A 1 252 ? 21.120 9.697 -15.428 1.00 93.75 252 TYR A O 1
ATOM 2067 N N . ASN A 1 253 ? 22.088 9.241 -13.462 1.00 93.44 253 ASN A N 1
ATOM 2068 C CA . ASN A 1 253 ? 23.457 9.419 -13.950 1.00 93.44 253 ASN A CA 1
ATOM 2069 C C . ASN A 1 253 ? 23.791 8.449 -15.093 1.00 93.44 253 ASN A C 1
ATOM 2071 O O . ASN A 1 253 ? 24.387 8.852 -16.092 1.00 93.44 253 ASN A O 1
ATOM 2075 N N . LYS A 1 254 ? 23.380 7.179 -14.974 1.00 92.12 254 LYS A N 1
ATOM 2076 C CA . LYS A 1 254 ? 23.573 6.169 -16.027 1.00 92.12 254 LYS A CA 1
ATOM 2077 C C . LYS A 1 254 ? 22.807 6.520 -17.296 1.00 92.12 254 LYS A C 1
ATOM 2079 O O . LYS A 1 254 ? 23.387 6.477 -18.377 1.00 92.12 254 LYS A O 1
ATOM 2084 N N . PHE A 1 255 ? 21.533 6.885 -17.161 1.00 93.25 255 PHE A N 1
ATOM 2085 C CA . PHE A 1 255 ? 20.700 7.277 -18.294 1.00 93.25 255 PHE A CA 1
ATOM 2086 C C . PHE A 1 255 ? 21.230 8.552 -18.960 1.00 93.25 255 PHE A C 1
ATOM 2088 O O . PHE A 1 255 ? 21.428 8.573 -20.169 1.00 93.25 255 PHE A O 1
ATOM 2095 N N . SER A 1 256 ? 21.551 9.578 -18.166 1.00 92.31 256 SER A N 1
ATOM 2096 C CA . SER A 1 256 ? 22.070 10.859 -18.649 1.00 92.31 256 SER A CA 1
ATOM 2097 C C . SER A 1 256 ? 23.363 10.699 -19.436 1.00 92.31 256 SER A C 1
ATOM 2099 O O . SER A 1 256 ? 23.497 11.321 -20.483 1.00 92.31 256 SER A O 1
ATOM 2101 N N . LYS A 1 257 ? 24.284 9.855 -18.953 1.00 91.31 257 LYS A N 1
ATOM 2102 C CA . LYS A 1 257 ? 25.538 9.549 -19.647 1.00 91.31 257 LYS A CA 1
ATOM 2103 C C . LYS A 1 257 ? 25.305 8.794 -20.957 1.00 91.31 257 LYS A C 1
ATOM 2105 O O . LYS A 1 257 ? 26.026 9.019 -21.913 1.00 91.31 257 LYS A O 1
ATOM 2110 N N . ALA A 1 258 ? 24.335 7.882 -20.994 1.00 87.69 258 ALA A N 1
ATOM 2111 C CA . ALA A 1 258 ? 24.073 7.054 -22.171 1.00 87.69 258 ALA A CA 1
ATOM 2112 C C . ALA A 1 258 ? 23.399 7.811 -23.321 1.00 87.69 258 ALA A C 1
ATOM 2114 O O . ALA A 1 258 ? 23.589 7.459 -24.479 1.00 87.69 258 ALA A O 1
ATOM 2115 N N . VAL A 1 259 ? 22.590 8.819 -23.005 1.00 86.94 259 VAL A N 1
ATOM 2116 C CA . VAL A 1 259 ? 21.852 9.613 -23.999 1.00 86.94 259 VAL A CA 1
ATOM 2117 C C . VAL A 1 259 ? 22.479 10.994 -24.212 1.00 86.94 259 VAL A C 1
ATOM 2119 O O . VAL A 1 259 ? 21.816 11.917 -24.678 1.00 86.94 259 VAL A O 1
ATOM 2122 N N . ASP A 1 260 ? 23.737 11.163 -23.807 1.00 86.69 260 ASP A N 1
ATOM 2123 C CA . ASP A 1 260 ? 24.522 12.352 -24.119 1.00 86.69 260 ASP A CA 1
ATOM 2124 C C . ASP A 1 260 ? 24.746 12.415 -25.643 1.00 86.69 260 ASP A C 1
ATOM 2126 O O . ASP A 1 260 ? 25.158 11.399 -26.214 1.00 86.69 260 ASP A O 1
ATOM 2130 N N . PRO A 1 261 ? 24.466 13.547 -26.317 1.00 76.12 261 PRO A N 1
ATOM 2131 C CA . PRO A 1 261 ? 24.729 13.711 -27.746 1.00 76.12 261 PRO A CA 1
ATOM 2132 C C . PRO A 1 261 ? 26.144 13.288 -28.162 1.00 76.12 261 PRO A C 1
ATOM 2134 O O . PRO A 1 261 ? 26.302 12.669 -29.213 1.00 76.12 261 PRO A O 1
ATOM 2137 N N . ASP A 1 262 ? 27.145 13.521 -27.306 1.00 79.50 262 ASP A N 1
ATOM 2138 C CA . ASP A 1 262 ? 28.546 13.175 -27.578 1.00 79.50 262 ASP A CA 1
ATOM 2139 C C . ASP A 1 262 ? 28.817 11.659 -27.519 1.00 79.50 262 ASP A C 1
ATOM 2141 O O . ASP A 1 262 ? 29.856 11.178 -27.974 1.00 79.50 262 ASP A O 1
ATOM 2145 N N . SER A 1 263 ? 27.882 10.871 -26.973 1.00 74.88 263 SER A N 1
ATOM 2146 C CA . SER A 1 263 ? 27.989 9.405 -26.906 1.00 74.88 263 SER A CA 1
ATOM 2147 C C . SER A 1 263 ? 27.630 8.706 -28.221 1.00 74.88 263 SER A C 1
ATOM 2149 O O . SER A 1 263 ? 27.854 7.499 -28.345 1.00 74.88 263 SER A O 1
ATOM 2151 N N . PHE A 1 264 ? 27.101 9.436 -29.206 1.00 69.69 264 PHE A N 1
ATOM 2152 C CA . PHE A 1 264 ? 26.791 8.923 -30.538 1.00 69.69 264 PHE A CA 1
ATOM 2153 C C . PHE A 1 264 ? 27.879 9.392 -31.523 1.00 69.69 264 PHE A C 1
ATOM 2155 O O . PHE A 1 264 ? 27.875 10.558 -31.915 1.00 69.69 264 PHE A O 1
ATOM 2162 N N . PRO A 1 265 ? 28.850 8.536 -31.904 1.00 59.69 265 PRO A N 1
ATOM 2163 C CA . PRO A 1 265 ? 29.968 8.969 -32.738 1.00 59.69 265 PRO A CA 1
ATOM 2164 C C . PRO A 1 265 ? 29.471 9.478 -34.110 1.00 59.69 265 PRO A C 1
ATOM 2166 O O . PRO A 1 265 ? 28.693 8.773 -34.753 1.00 59.69 265 PRO A O 1
ATOM 2169 N N . PRO A 1 266 ? 29.904 10.666 -34.587 1.00 60.53 266 PRO A N 1
ATOM 2170 C CA . PRO A 1 266 ? 29.273 11.334 -35.737 1.00 60.53 266 PRO A CA 1
ATOM 2171 C C . PRO A 1 266 ? 29.621 10.780 -37.122 1.00 60.53 266 PRO A C 1
ATOM 2173 O O . PRO A 1 266 ? 29.092 11.250 -38.127 1.00 60.53 266 PRO A O 1
ATOM 2176 N N . THR A 1 267 ? 30.564 9.860 -37.237 1.00 55.72 267 THR A N 1
ATOM 2177 C CA . THR A 1 267 ? 31.177 9.566 -38.531 1.00 55.72 267 THR A CA 1
ATOM 2178 C C . THR A 1 267 ? 30.496 8.372 -39.192 1.00 55.72 267 THR A C 1
ATOM 2180 O O . THR A 1 267 ? 30.667 7.252 -38.727 1.00 55.72 267 THR A O 1
ATOM 2183 N N . GLU A 1 268 ? 29.771 8.653 -40.286 1.00 64.88 268 GLU A N 1
ATOM 2184 C CA . GLU A 1 268 ? 29.257 7.716 -41.315 1.00 64.88 268 GLU A CA 1
ATOM 2185 C C . GLU A 1 268 ? 27.782 7.268 -41.226 1.00 64.88 268 GLU A C 1
ATOM 2187 O O . GLU A 1 268 ? 27.392 6.270 -41.828 1.00 64.88 268 GLU A O 1
ATOM 2192 N N . TRP A 1 269 ? 26.899 8.017 -40.556 1.00 77.69 269 TRP A N 1
ATOM 2193 C CA . TRP A 1 269 ? 25.457 7.711 -40.583 1.00 77.69 269 TRP A CA 1
ATOM 2194 C C . TRP A 1 269 ? 24.700 8.407 -41.715 1.00 77.69 269 TRP A C 1
ATOM 2196 O O . TRP A 1 269 ? 24.985 9.546 -42.082 1.00 77.69 269 TRP A O 1
ATOM 2206 N N . SER A 1 270 ? 23.675 7.727 -42.239 1.00 79.94 270 SER A N 1
ATOM 2207 C CA . SER A 1 270 ? 22.757 8.312 -43.221 1.00 79.94 270 SER A CA 1
ATOM 2208 C C . SER A 1 270 ? 21.998 9.511 -42.637 1.00 79.94 270 SER A C 1
ATOM 2210 O O . SER A 1 270 ? 21.683 9.544 -41.445 1.00 79.94 270 SER A O 1
ATOM 2212 N N . ALA A 1 271 ? 21.628 10.478 -43.483 1.00 80.69 271 ALA A N 1
ATOM 2213 C CA . ALA A 1 271 ? 20.862 11.655 -43.060 1.00 80.69 271 ALA A CA 1
ATOM 2214 C C . ALA A 1 271 ? 19.544 11.292 -42.341 1.00 80.69 271 ALA A C 1
ATOM 2216 O O . ALA A 1 271 ? 19.147 11.971 -41.396 1.00 80.69 271 ALA A O 1
ATOM 2217 N N . ALA A 1 272 ? 18.900 10.187 -42.741 1.00 78.88 272 ALA A N 1
ATOM 2218 C CA . ALA A 1 272 ? 17.701 9.666 -42.085 1.00 78.88 272 ALA A CA 1
ATOM 2219 C C . ALA A 1 272 ? 17.983 9.194 -40.647 1.00 78.88 272 ALA A C 1
ATOM 2221 O O . ALA A 1 272 ? 17.241 9.538 -39.731 1.00 78.88 272 ALA A O 1
ATOM 2222 N N . ALA A 1 273 ? 19.082 8.466 -40.423 1.00 78.62 273 ALA A N 1
ATOM 2223 C CA . ALA A 1 273 ? 19.480 8.050 -39.079 1.00 78.62 273 ALA A CA 1
ATOM 2224 C C . ALA A 1 273 ? 19.840 9.255 -38.192 1.00 78.62 273 ALA A C 1
ATOM 2226 O O . ALA A 1 273 ? 19.471 9.284 -37.021 1.00 78.62 273 ALA A O 1
ATOM 2227 N N . VAL A 1 274 ? 20.496 10.277 -38.753 1.00 81.56 274 VAL A N 1
ATOM 2228 C CA . VAL A 1 274 ? 20.820 11.521 -38.033 1.00 81.56 274 VAL A CA 1
ATOM 2229 C C . VAL A 1 274 ? 19.553 12.261 -37.580 1.00 81.56 274 VAL A C 1
ATOM 2231 O O . VAL A 1 274 ? 19.489 12.719 -36.437 1.00 81.56 274 VAL A O 1
ATOM 2234 N N . ALA A 1 275 ? 18.530 12.352 -38.436 1.00 82.94 275 ALA A N 1
ATOM 2235 C CA . ALA A 1 275 ? 17.262 12.996 -38.092 1.00 82.94 275 ALA A CA 1
ATOM 2236 C C . ALA A 1 275 ? 16.533 12.274 -36.941 1.00 82.94 275 ALA A C 1
ATOM 2238 O O . ALA A 1 275 ? 16.135 12.918 -35.970 1.00 82.94 275 ALA A O 1
ATOM 2239 N N . GLU A 1 276 ? 16.436 10.944 -37.005 1.00 83.81 276 GLU A N 1
ATOM 2240 C CA . GLU A 1 276 ? 15.808 10.117 -35.961 1.00 83.81 276 GLU A CA 1
ATOM 2241 C C . GLU A 1 276 ? 16.525 10.250 -34.609 1.00 83.81 276 GLU A C 1
ATOM 2243 O O . GLU A 1 276 ? 15.900 10.363 -33.554 1.00 83.81 276 GLU A O 1
ATOM 2248 N N . ILE A 1 277 ? 17.858 10.299 -34.614 1.00 81.06 277 ILE A N 1
ATOM 2249 C CA . ILE A 1 277 ? 18.651 10.437 -33.384 1.00 81.06 277 ILE A CA 1
ATOM 2250 C C . ILE A 1 277 ? 18.437 11.794 -32.725 1.00 81.06 277 ILE A C 1
ATOM 2252 O O . ILE A 1 277 ? 18.396 11.875 -31.497 1.00 81.06 277 ILE A O 1
ATOM 2256 N N . LYS A 1 278 ? 18.234 12.849 -33.518 1.00 84.75 278 LYS A N 1
ATOM 2257 C CA . LYS A 1 278 ? 17.896 14.173 -32.994 1.00 84.75 278 LYS A CA 1
ATOM 2258 C C . LYS A 1 278 ? 16.545 14.168 -32.266 1.00 84.75 278 LYS A C 1
ATOM 2260 O O . LYS A 1 278 ? 16.442 14.758 -31.191 1.00 84.75 278 LYS A O 1
ATOM 2265 N N . GLU A 1 279 ? 15.534 13.474 -32.798 1.00 85.06 279 GLU A N 1
ATOM 2266 C CA . GLU A 1 279 ? 14.226 13.311 -32.135 1.00 85.06 279 GLU A CA 1
ATOM 2267 C C . GLU A 1 279 ? 14.337 12.477 -30.844 1.00 85.06 279 GLU A C 1
ATOM 2269 O O . GLU A 1 279 ? 13.798 12.853 -29.797 1.00 85.06 279 GLU A O 1
ATOM 2274 N N . ILE A 1 280 ? 15.094 11.374 -30.891 1.00 83.38 280 ILE A N 1
ATOM 2275 C CA . ILE A 1 280 ? 15.387 10.524 -29.726 1.00 83.38 280 ILE A CA 1
ATOM 2276 C C . ILE A 1 280 ? 16.099 11.341 -28.635 1.00 83.38 280 ILE A C 1
ATOM 2278 O O . ILE A 1 280 ? 15.739 11.241 -27.461 1.00 83.38 280 ILE A O 1
ATOM 2282 N N . GLY A 1 281 ? 17.065 12.185 -29.010 1.00 84.00 281 GLY A N 1
ATOM 2283 C CA . GLY A 1 281 ? 17.779 13.075 -28.094 1.00 84.00 281 GLY A CA 1
ATOM 2284 C C . GLY A 1 281 ? 16.856 14.080 -27.400 1.00 84.00 281 GLY A C 1
ATOM 2285 O O . GLY A 1 281 ? 16.920 14.228 -26.181 1.00 84.00 281 GLY A O 1
ATOM 2286 N N . ALA A 1 282 ? 15.938 14.708 -28.143 1.00 87.06 282 ALA A N 1
ATOM 2287 C CA . ALA A 1 282 ? 14.955 15.633 -27.571 1.00 87.06 282 ALA A CA 1
ATOM 2288 C C . ALA A 1 282 ? 14.040 14.945 -26.540 1.00 87.06 282 ALA A C 1
ATOM 2290 O O . ALA A 1 282 ? 13.849 15.455 -25.436 1.00 87.06 282 ALA A O 1
ATOM 2291 N N . SER A 1 283 ? 13.549 13.744 -26.864 1.00 87.31 283 SER A N 1
ATOM 2292 C CA . SER A 1 283 ? 12.731 12.934 -25.948 1.00 87.31 283 SER A CA 1
ATOM 2293 C C . SER A 1 283 ? 13.514 12.521 -24.693 1.00 87.31 283 SER A C 1
ATOM 2295 O O . SER A 1 283 ? 12.986 12.511 -23.579 1.00 87.31 283 SER A O 1
ATOM 2297 N N . ALA A 1 284 ? 14.802 12.199 -24.845 1.00 87.88 284 ALA A N 1
ATOM 2298 C CA . ALA A 1 284 ? 15.661 11.833 -23.727 1.00 87.88 284 ALA A CA 1
ATOM 2299 C C . ALA A 1 284 ? 15.916 13.011 -22.767 1.00 87.88 284 ALA A C 1
ATOM 2301 O O . ALA A 1 284 ? 15.945 12.806 -21.552 1.00 87.88 284 ALA A O 1
ATOM 2302 N N . GLU A 1 285 ? 16.052 14.240 -23.273 1.00 90.38 285 GLU A N 1
ATOM 2303 C CA . GLU A 1 285 ? 16.188 15.443 -22.439 1.00 90.38 285 GLU A CA 1
ATOM 2304 C C . GLU A 1 285 ? 14.939 15.728 -21.595 1.00 90.38 285 GLU A C 1
ATOM 2306 O O . GLU A 1 285 ? 15.048 16.081 -20.414 1.00 90.38 285 GLU A O 1
ATOM 2311 N N . GLU A 1 286 ? 13.746 15.510 -22.150 1.00 91.94 286 GLU A N 1
ATOM 2312 C CA . GLU A 1 286 ? 12.497 15.630 -21.395 1.00 91.94 286 GLU A CA 1
ATOM 2313 C C . GLU A 1 286 ? 12.443 14.615 -20.242 1.00 91.94 286 GLU A C 1
ATOM 2315 O O . GLU A 1 286 ? 12.167 14.977 -19.095 1.00 91.94 286 GLU A O 1
ATOM 2320 N N . ILE A 1 287 ? 12.837 13.365 -20.501 1.00 91.00 287 ILE A N 1
ATOM 2321 C CA . ILE A 1 287 ? 12.943 12.325 -19.468 1.00 91.00 287 ILE A CA 1
ATOM 2322 C C . ILE A 1 287 ? 13.972 12.713 -18.394 1.00 91.00 287 ILE A C 1
ATOM 2324 O O . ILE A 1 287 ? 13.689 12.567 -17.202 1.00 91.00 287 ILE A O 1
ATOM 2328 N N . LYS A 1 288 ? 15.138 13.268 -18.767 1.00 91.56 288 LYS A N 1
ATOM 2329 C CA . LYS A 1 288 ? 16.130 13.781 -17.796 1.00 91.56 288 LYS A CA 1
ATOM 2330 C C . LYS A 1 288 ? 15.541 14.879 -16.913 1.00 91.56 288 LYS A C 1
ATOM 2332 O O . LYS A 1 288 ? 15.853 14.940 -15.721 1.00 91.56 288 LYS A O 1
ATOM 2337 N N . LYS A 1 289 ? 14.725 15.775 -17.477 1.00 92.56 289 LYS A N 1
ATOM 2338 C CA . LYS A 1 289 ? 14.045 16.839 -16.723 1.00 92.56 289 LYS A CA 1
ATOM 2339 C C . LYS A 1 289 ? 13.046 16.248 -15.726 1.00 92.56 289 LYS A C 1
ATOM 2341 O O . LYS A 1 289 ? 13.082 16.631 -14.558 1.00 92.56 289 LYS A O 1
ATOM 2346 N N . SER A 1 290 ? 12.239 15.276 -16.148 1.00 90.06 290 SER A N 1
ATOM 2347 C CA . SER A 1 290 ? 11.280 14.574 -15.283 1.00 90.06 290 SER A CA 1
ATOM 2348 C C . SER A 1 290 ? 11.969 13.792 -14.161 1.00 90.06 290 SER A C 1
ATOM 2350 O O . SER A 1 290 ? 11.584 13.922 -13.001 1.00 90.06 290 SER A O 1
ATOM 2352 N N . MET A 1 291 ? 13.052 13.064 -14.458 1.00 91.44 291 MET A N 1
ATOM 2353 C CA . MET A 1 291 ? 13.855 12.376 -13.438 1.00 91.44 291 MET A CA 1
ATOM 2354 C C . MET A 1 291 ? 14.445 13.353 -12.414 1.00 91.44 291 MET A C 1
ATOM 2356 O O . MET A 1 291 ? 14.343 13.116 -11.212 1.00 91.44 291 MET A O 1
ATOM 2360 N N . ARG A 1 292 ? 15.028 14.474 -12.866 1.00 91.31 292 ARG A N 1
ATOM 2361 C CA . ARG A 1 292 ? 15.544 15.521 -11.966 1.00 91.31 292 ARG A CA 1
ATOM 2362 C C . ARG A 1 292 ? 14.447 16.121 -11.101 1.00 91.31 292 ARG A C 1
ATOM 2364 O O . ARG A 1 292 ? 14.682 16.343 -9.917 1.00 91.31 292 ARG A O 1
ATOM 2371 N N . ALA A 1 293 ? 13.270 16.376 -11.670 1.00 89.50 293 ALA A N 1
ATOM 2372 C CA . ALA A 1 293 ? 12.128 16.857 -10.907 1.00 89.50 293 ALA A CA 1
ATOM 2373 C C . ALA A 1 293 ? 11.783 15.855 -9.801 1.00 89.50 293 ALA A C 1
ATOM 2375 O O . ALA A 1 293 ? 11.801 16.237 -8.640 1.00 89.50 293 ALA A O 1
ATOM 2376 N N . ILE A 1 294 ? 11.600 14.572 -10.128 1.00 87.81 294 ILE A N 1
ATOM 2377 C CA . ILE A 1 294 ? 11.293 13.512 -9.151 1.00 87.81 294 ILE A CA 1
ATOM 2378 C C . ILE A 1 294 ? 12.346 13.440 -8.035 1.00 87.81 294 ILE A C 1
ATOM 2380 O O . ILE A 1 294 ? 11.982 13.404 -6.862 1.00 87.81 294 ILE A O 1
ATOM 2384 N N . ILE A 1 295 ? 13.637 13.475 -8.383 1.00 89.38 295 ILE A N 1
ATOM 2385 C CA . ILE A 1 295 ? 14.744 13.428 -7.412 1.00 89.38 295 ILE A CA 1
ATOM 2386 C C . ILE A 1 295 ? 14.731 14.652 -6.480 1.00 89.38 295 ILE A C 1
ATOM 2388 O O . ILE A 1 295 ? 15.047 14.530 -5.298 1.00 89.38 295 ILE A O 1
ATOM 2392 N N . ASN A 1 296 ? 14.348 15.823 -6.995 1.00 87.69 296 ASN A N 1
ATOM 2393 C CA . ASN A 1 296 ? 14.376 17.091 -6.263 1.00 87.69 296 ASN A CA 1
ATOM 2394 C C . ASN A 1 296 ? 13.040 17.461 -5.591 1.00 87.69 296 ASN A C 1
ATOM 2396 O O . ASN A 1 296 ? 12.985 18.448 -4.851 1.00 87.69 296 ASN A O 1
ATOM 2400 N N . VAL A 1 297 ? 11.952 16.726 -5.848 1.00 80.88 297 VAL A N 1
ATOM 2401 C CA . VAL A 1 297 ? 10.617 17.059 -5.332 1.00 80.88 297 VAL A CA 1
ATOM 2402 C C . VAL A 1 297 ? 10.599 16.943 -3.805 1.00 80.88 297 VAL A C 1
ATOM 2404 O O . VAL A 1 297 ? 10.638 15.861 -3.221 1.00 80.88 297 VAL A O 1
ATOM 2407 N N . LYS A 1 298 ? 10.432 18.094 -3.143 1.00 60.50 298 LYS A N 1
ATOM 2408 C CA . LYS A 1 298 ? 9.788 18.166 -1.825 1.00 60.50 298 LYS A CA 1
ATOM 2409 C C . LYS A 1 298 ? 8.306 17.842 -2.031 1.00 60.50 298 LYS A C 1
ATOM 2411 O O . LYS A 1 298 ? 7.717 18.393 -2.955 1.00 60.50 298 LYS A O 1
ATOM 2416 N N . LYS A 1 299 ? 7.725 16.953 -1.207 1.00 55.66 299 LYS A N 1
ATOM 2417 C CA . LYS A 1 299 ? 6.335 16.452 -1.327 1.00 55.66 299 LYS A CA 1
ATOM 2418 C C . LYS A 1 299 ? 5.373 17.535 -1.867 1.00 55.66 299 LYS A C 1
ATOM 2420 O O . LYS A 1 299 ? 5.331 18.618 -1.276 1.00 55.66 299 LYS A O 1
ATOM 2425 N N . PRO A 1 300 ? 4.628 17.278 -2.960 1.00 56.78 300 PRO A N 1
ATOM 2426 C CA . PRO A 1 300 ? 3.764 18.289 -3.561 1.00 56.78 300 PRO A CA 1
ATOM 2427 C C . PRO A 1 300 ? 2.715 18.775 -2.554 1.00 56.78 300 PRO A C 1
ATOM 2429 O O . PRO A 1 300 ? 2.112 17.976 -1.836 1.00 56.78 300 PRO A O 1
ATOM 2432 N N . LYS A 1 301 ? 2.495 20.095 -2.500 1.00 56.81 301 LYS A N 1
ATOM 2433 C CA . LYS A 1 301 ? 1.382 20.683 -1.746 1.00 56.81 301 LYS A CA 1
ATOM 2434 C C . LYS A 1 301 ? 0.097 20.434 -2.535 1.00 56.81 301 LYS A C 1
ATOM 2436 O O . LYS A 1 301 ? -0.064 20.973 -3.625 1.00 56.81 301 LYS A O 1
ATOM 2441 N N . ILE A 1 302 ? -0.793 19.604 -2.000 1.00 66.25 302 ILE A N 1
ATOM 2442 C CA . ILE A 1 302 ? -2.113 19.362 -2.589 1.00 66.25 302 ILE A CA 1
ATOM 2443 C C . ILE A 1 302 ? -2.995 20.573 -2.273 1.00 66.25 302 ILE A C 1
ATOM 2445 O O . ILE A 1 302 ? -3.115 20.963 -1.112 1.00 66.25 302 ILE A O 1
ATOM 2449 N N . ASN A 1 303 ? -3.576 21.183 -3.307 1.00 57.16 303 ASN A N 1
ATOM 2450 C CA . ASN A 1 303 ? -4.490 22.312 -3.164 1.00 57.16 303 ASN A CA 1
ATOM 2451 C C . ASN A 1 303 ? -5.915 21.758 -3.024 1.00 57.16 303 ASN A C 1
ATOM 2453 O O . ASN A 1 303 ? -6.477 21.238 -3.986 1.00 57.16 303 ASN A O 1
ATOM 2457 N N . TYR A 1 304 ? -6.466 21.793 -1.814 1.00 63.34 304 TYR A N 1
ATOM 2458 C CA . TYR A 1 304 ? -7.808 21.286 -1.536 1.00 63.34 304 TYR A CA 1
ATOM 2459 C C . TYR A 1 304 ? -8.847 22.372 -1.841 1.00 63.34 304 TYR A C 1
ATOM 2461 O O . TYR A 1 304 ? -8.648 23.532 -1.478 1.00 63.34 304 TYR A O 1
ATOM 2469 N N . ALA A 1 305 ? -9.967 22.005 -2.473 1.00 64.56 305 ALA A N 1
ATOM 2470 C CA . ALA A 1 305 ? -11.145 22.873 -2.509 1.00 64.56 305 ALA A CA 1
ATOM 2471 C C . ALA A 1 305 ? -11.591 23.202 -1.072 1.00 64.56 305 ALA A C 1
ATOM 2473 O O . ALA A 1 305 ? -11.330 22.418 -0.153 1.00 64.56 305 ALA A O 1
ATOM 2474 N N . ALA A 1 306 ? -12.242 24.356 -0.878 1.00 52.84 306 ALA A N 1
ATOM 2475 C CA . ALA A 1 306 ? -12.695 24.807 0.435 1.00 52.84 306 ALA A CA 1
ATOM 2476 C C . ALA A 1 306 ? -13.459 23.682 1.156 1.00 52.84 306 ALA A C 1
ATOM 2478 O O . ALA A 1 306 ? -14.492 23.207 0.683 1.00 52.84 306 ALA A O 1
ATOM 2479 N N . CYS A 1 307 ? -12.897 23.213 2.271 1.00 54.91 307 CYS A N 1
ATOM 2480 C CA . CYS A 1 307 ? -13.494 22.156 3.075 1.00 54.91 307 CYS A CA 1
ATOM 2481 C C . CYS A 1 307 ? -14.756 22.717 3.750 1.00 54.91 307 CYS A C 1
ATOM 2483 O O . CYS A 1 307 ? -14.696 23.850 4.241 1.00 54.91 307 CYS A O 1
ATOM 2485 N N . PRO A 1 308 ? -15.884 21.982 3.796 1.00 61.38 308 PRO A N 1
ATOM 2486 C CA . PRO A 1 308 ? -17.028 22.396 4.600 1.00 61.38 308 PRO A CA 1
ATOM 2487 C C . PRO A 1 308 ? -16.573 22.709 6.033 1.00 61.38 308 PRO A C 1
ATOM 2489 O O . PRO A 1 308 ? -15.736 22.002 6.596 1.00 61.38 308 PRO A O 1
ATOM 2492 N N . TYR A 1 309 ? -17.074 23.819 6.580 1.00 56.00 309 TYR A N 1
ATOM 2493 C CA . TYR A 1 309 ? -16.679 24.338 7.890 1.00 56.00 309 TYR A CA 1
ATOM 2494 C C . TYR A 1 309 ? -16.850 23.270 8.982 1.00 56.00 309 TYR A C 1
ATOM 2496 O O . TYR A 1 309 ? -17.944 22.745 9.176 1.00 56.00 309 TYR A O 1
ATOM 2504 N N . TYR A 1 310 ? -15.771 22.983 9.716 1.00 57.00 310 TYR A N 1
ATOM 2505 C CA . TYR A 1 310 ? -15.804 22.145 10.916 1.00 57.00 310 TYR A CA 1
ATOM 2506 C C . TYR A 1 310 ? -16.567 22.871 12.031 1.00 57.00 310 TYR A C 1
ATOM 2508 O O . TYR A 1 310 ? -16.193 23.984 12.418 1.00 57.00 310 TYR A O 1
ATOM 2516 N N . PHE A 1 311 ? -17.619 22.247 12.556 1.00 55.72 311 PHE A N 1
ATOM 2517 C CA . PHE A 1 311 ? -18.465 22.809 13.605 1.00 55.72 311 PHE A CA 1
ATOM 2518 C C . PHE A 1 311 ? -17.964 22.349 14.978 1.00 55.72 311 PHE A C 1
ATOM 2520 O O . PHE A 1 311 ? -18.594 21.543 15.649 1.00 55.72 311 PHE A O 1
ATOM 2527 N N . TRP A 1 312 ? -16.827 22.895 15.421 1.00 54.72 312 TRP A N 1
ATOM 2528 C CA . TRP A 1 312 ? -16.299 22.604 16.756 1.00 54.72 312 TRP A CA 1
ATOM 2529 C C . TRP A 1 312 ? -17.316 23.019 17.830 1.00 54.72 312 TRP A C 1
ATOM 2531 O O . TRP A 1 312 ? -17.430 24.198 18.167 1.00 54.72 312 TRP A O 1
ATOM 2541 N N . GLY A 1 313 ? -18.043 22.041 18.375 1.00 53.12 313 GLY A N 1
ATOM 2542 C CA . GLY A 1 313 ? -19.098 22.236 19.377 1.00 53.12 313 GLY A CA 1
ATOM 2543 C C . GLY A 1 313 ? -18.613 22.701 20.758 1.00 53.12 313 GLY A C 1
ATOM 2544 O O . GLY A 1 313 ? -19.418 22.882 21.664 1.00 53.12 313 GLY A O 1
ATOM 2545 N N . GLY A 1 314 ? -17.312 22.923 20.947 1.00 52.81 314 GLY A N 1
ATOM 2546 C CA . GLY A 1 314 ? -16.730 23.380 22.204 1.00 52.81 314 GLY A CA 1
ATOM 2547 C C . GLY A 1 314 ? -15.360 24.005 21.967 1.00 52.81 314 GLY A C 1
ATOM 2548 O O . GLY A 1 314 ? -14.622 23.580 21.082 1.00 52.81 314 GLY A O 1
ATOM 2549 N N . GLY A 1 315 ? -15.046 25.058 22.723 1.00 51.09 315 GLY A N 1
ATOM 2550 C CA . GLY A 1 315 ? -13.908 25.953 22.507 1.00 51.09 315 GLY A CA 1
ATOM 2551 C C . GLY A 1 315 ? -12.581 25.275 22.137 1.00 51.09 315 GLY A C 1
ATOM 2552 O O . GLY A 1 315 ? -12.157 24.282 22.728 1.00 51.09 315 GLY A O 1
ATOM 2553 N N . ARG A 1 316 ? -11.899 25.884 21.163 1.00 56.94 316 ARG A N 1
ATOM 2554 C CA . ARG A 1 316 ? -10.557 25.526 20.688 1.00 56.94 316 ARG A CA 1
ATOM 2555 C C . ARG A 1 316 ? -9.607 25.389 21.893 1.00 56.94 316 ARG A C 1
ATOM 2557 O O . ARG A 1 316 ? -9.447 26.359 22.626 1.00 56.94 316 ARG A O 1
ATOM 2564 N N . ASN A 1 317 ? -8.964 24.227 22.058 1.00 54.62 317 ASN A N 1
ATOM 2565 C CA . ASN A 1 317 ? -7.667 24.007 22.742 1.00 54.62 317 ASN A CA 1
ATOM 2566 C C . ASN A 1 317 ? -7.556 23.076 23.960 1.00 54.62 317 ASN A C 1
ATOM 2568 O O . ASN A 1 317 ? -6.444 22.970 24.473 1.00 54.62 317 ASN A O 1
ATOM 2572 N N . ARG A 1 318 ? -8.565 22.315 24.403 1.00 59.44 318 ARG A N 1
ATOM 2573 C CA . ARG A 1 318 ? -8.292 21.240 25.388 1.00 59.44 318 ARG A CA 1
ATOM 2574 C C . ARG A 1 318 ? -9.101 19.976 25.129 1.00 59.44 318 ARG A C 1
ATOM 2576 O O . ARG A 1 318 ? -10.177 19.812 25.683 1.00 59.44 318 ARG A O 1
ATOM 2583 N N . TYR A 1 319 ? -8.538 19.075 24.322 1.00 59.59 319 TYR A N 1
ATOM 2584 C CA . TYR A 1 319 ? -8.959 17.675 24.332 1.00 59.59 319 TYR A CA 1
ATOM 2585 C C . TYR A 1 319 ? -8.575 17.078 25.688 1.00 59.59 319 TYR A C 1
ATOM 2587 O O . TYR A 1 319 ? -7.385 16.912 25.973 1.00 59.59 319 TYR A O 1
ATOM 2595 N N . ASN A 1 320 ? -9.556 16.776 26.540 1.00 63.62 320 ASN A N 1
ATOM 2596 C CA . ASN A 1 320 ? -9.288 16.201 27.865 1.00 63.62 320 ASN A CA 1
ATOM 2597 C C . ASN A 1 320 ? -9.225 14.667 27.829 1.00 63.62 320 ASN A C 1
ATOM 2599 O O . ASN A 1 320 ? -9.205 14.017 28.876 1.00 63.62 320 ASN A O 1
ATOM 2603 N N . GLY A 1 321 ? -9.195 14.069 26.633 1.00 67.88 321 GLY A N 1
ATOM 2604 C CA . GLY A 1 321 ? -9.093 12.622 26.459 1.00 67.88 321 GLY A CA 1
ATOM 2605 C C . GLY A 1 321 ? -10.432 11.891 26.372 1.00 67.88 321 GLY A C 1
ATOM 2606 O O . GLY A 1 321 ? -10.422 10.661 26.371 1.00 67.88 321 GLY A O 1
ATOM 2607 N N . ASN A 1 322 ? -11.571 12.595 26.317 1.00 79.62 322 ASN A N 1
ATOM 2608 C CA . ASN A 1 322 ? -12.893 11.968 26.239 1.00 79.62 322 ASN A CA 1
ATOM 2609 C C . ASN A 1 322 ? -13.613 12.284 24.923 1.00 79.62 322 ASN A C 1
ATOM 2611 O O . ASN A 1 322 ? -14.545 13.085 24.882 1.00 79.62 322 ASN A O 1
ATOM 2615 N N . VAL A 1 323 ? -13.197 11.590 23.861 1.00 83.69 323 VAL A N 1
ATOM 2616 C CA . VAL A 1 323 ? -13.747 11.745 22.505 1.00 83.69 323 VAL A CA 1
ATOM 2617 C C . VAL A 1 323 ? -15.277 11.654 22.450 1.00 83.69 323 VAL A C 1
ATOM 2619 O O . VAL A 1 323 ? -15.901 12.437 21.747 1.00 83.69 323 VAL A O 1
ATOM 2622 N N . ILE A 1 324 ? -15.885 10.776 23.254 1.00 84.75 324 ILE A N 1
ATOM 2623 C CA . ILE A 1 324 ? -17.332 10.503 23.243 1.00 84.75 324 ILE A CA 1
ATOM 2624 C C . ILE A 1 324 ? -18.139 11.740 23.660 1.00 84.75 324 ILE A C 1
ATOM 2626 O O . ILE A 1 324 ? -19.249 11.947 23.182 1.00 84.75 324 ILE A O 1
ATOM 2630 N N . LYS A 1 325 ? -17.592 12.558 24.568 1.00 84.12 325 LYS A N 1
ATOM 2631 C CA . LYS A 1 325 ? -18.269 13.759 25.080 1.00 84.12 325 LYS A CA 1
ATOM 2632 C C . LYS A 1 325 ? -17.895 15.029 24.322 1.00 84.12 325 LYS A C 1
ATOM 2634 O O . LYS A 1 325 ? -18.660 15.984 24.346 1.00 84.12 325 LYS A O 1
ATOM 2639 N N . GLU A 1 326 ? -16.707 15.060 23.726 1.00 85.44 326 GLU A N 1
ATOM 2640 C CA . GLU A 1 326 ? -16.109 16.286 23.185 1.00 85.44 326 GLU A CA 1
ATOM 2641 C C . GLU A 1 326 ? -16.231 16.399 21.661 1.00 85.44 326 GLU A C 1
ATOM 2643 O O . GLU A 1 326 ? -16.164 17.506 21.136 1.00 85.44 326 GLU A O 1
ATOM 2648 N N . VAL A 1 327 ? -16.407 15.281 20.949 1.00 88.44 327 VAL A N 1
ATOM 2649 C CA . VAL A 1 327 ? -16.414 15.240 19.480 1.00 88.44 327 VAL A CA 1
ATOM 2650 C C . VAL A 1 327 ? -17.715 14.614 19.000 1.00 88.44 327 VAL A C 1
ATOM 2652 O O . VAL A 1 327 ? -18.094 13.535 19.460 1.00 88.44 327 VAL A O 1
ATOM 2655 N N . SER A 1 328 ? -18.406 15.251 18.054 1.00 92.38 328 SER A N 1
ATOM 2656 C CA . SER A 1 328 ? -19.599 14.642 17.461 1.00 92.38 328 SER A CA 1
ATOM 2657 C C . SER A 1 328 ? -19.231 13.368 16.686 1.00 92.38 328 SER A C 1
ATOM 2659 O O . SER A 1 328 ? -18.151 13.265 16.100 1.00 92.38 328 SER A O 1
ATOM 2661 N N . TYR A 1 329 ? -20.130 12.378 16.644 1.00 94.44 329 TYR A N 1
ATOM 2662 C CA . TYR A 1 329 ? -19.865 11.132 15.908 1.00 94.44 329 TYR A CA 1
ATOM 2663 C C . TYR A 1 329 ? -19.611 11.389 14.408 1.00 94.44 329 TYR A C 1
ATOM 2665 O O . TYR A 1 329 ? -18.832 10.675 13.776 1.00 94.44 329 TYR A O 1
ATOM 2673 N N . GLY A 1 330 ? -20.236 12.433 13.848 1.00 92.81 330 GLY A N 1
ATOM 2674 C CA . GLY A 1 330 ? -20.074 12.843 12.455 1.00 92.81 330 GLY A CA 1
ATOM 2675 C C . GLY A 1 330 ? -18.677 13.376 12.143 1.00 92.81 330 GLY A C 1
ATOM 2676 O O . GLY A 1 330 ? -18.067 12.947 11.164 1.00 92.81 330 GLY A O 1
ATOM 2677 N N . GLU A 1 331 ? -18.158 14.265 12.990 1.00 90.81 331 GLU A N 1
ATOM 2678 C CA . GLU A 1 331 ? -16.806 14.820 12.851 1.00 90.81 331 GLU A CA 1
ATOM 2679 C C . GLU A 1 331 ? -15.738 13.751 13.064 1.00 90.81 331 GLU A C 1
ATOM 2681 O O . GLU A 1 331 ? -14.797 13.658 12.275 1.00 90.81 331 GLU A O 1
ATOM 2686 N N . LEU A 1 332 ? -15.910 12.889 14.075 1.00 94.00 332 LEU A N 1
ATOM 2687 C CA . LEU A 1 332 ? -14.979 11.789 14.306 1.00 94.00 332 LEU A CA 1
ATOM 2688 C C . LEU A 1 332 ? -14.909 10.868 13.079 1.00 94.00 332 LEU A C 1
ATOM 2690 O O . LEU A 1 332 ? -13.817 10.539 12.621 1.00 94.00 332 LEU A O 1
ATOM 2694 N N . ALA A 1 333 ? -16.052 10.493 12.497 1.00 95.62 333 ALA A N 1
ATOM 2695 C CA . ALA A 1 333 ? -16.085 9.660 11.296 1.00 95.62 333 ALA A CA 1
ATOM 2696 C C . ALA A 1 333 ? -15.391 10.321 10.088 1.00 95.62 333 ALA A C 1
ATOM 2698 O O . ALA A 1 333 ? -14.733 9.627 9.309 1.00 95.62 333 ALA A O 1
ATOM 2699 N N . GLN A 1 334 ? -15.513 11.643 9.929 1.00 92.81 334 GLN A N 1
ATOM 2700 C CA . GLN A 1 334 ? -14.842 12.396 8.864 1.00 92.81 334 GLN A CA 1
ATOM 2701 C C . GLN A 1 334 ? -13.323 12.417 9.047 1.00 92.81 334 GLN A C 1
ATOM 2703 O O . GLN A 1 334 ? -12.602 12.064 8.113 1.00 92.81 334 GLN A O 1
ATOM 2708 N N . GLU A 1 335 ? -12.834 12.756 10.240 1.00 91.31 335 GLU A N 1
ATOM 2709 C CA . GLU A 1 335 ? -11.394 12.793 10.530 1.00 91.31 335 GLU A CA 1
ATOM 2710 C C . GLU A 1 335 ? -10.766 11.395 10.397 1.00 91.31 335 GLU A C 1
ATOM 2712 O O . GLU A 1 335 ? -9.734 11.225 9.741 1.00 91.31 335 GLU A O 1
ATOM 2717 N N . LEU A 1 336 ? -11.437 10.352 10.905 1.00 92.88 336 LEU A N 1
ATOM 2718 C CA . LEU A 1 336 ? -10.995 8.967 10.715 1.00 92.88 336 LEU A CA 1
ATOM 2719 C C . LEU A 1 336 ? -11.010 8.539 9.240 1.00 92.88 336 LEU A C 1
ATOM 2721 O O . LEU A 1 336 ? -10.155 7.758 8.812 1.00 92.88 336 LEU A O 1
ATOM 2725 N N . CYS A 1 337 ? -11.952 9.057 8.446 1.00 93.62 337 CYS A N 1
ATOM 2726 C CA . CYS A 1 337 ? -11.994 8.834 7.005 1.00 93.62 337 CYS A CA 1
ATOM 2727 C C . CYS A 1 337 ? -10.823 9.484 6.278 1.00 93.62 337 CYS A C 1
ATOM 2729 O O . CYS A 1 337 ? -10.252 8.843 5.395 1.00 93.62 337 CYS A O 1
ATOM 2731 N N . LEU A 1 338 ? -10.451 10.714 6.628 1.00 89.50 338 LEU A N 1
ATOM 2732 C CA . LEU A 1 338 ? -9.292 11.387 6.043 1.00 89.50 338 LEU A CA 1
ATOM 2733 C C . LEU A 1 338 ? -8.001 10.643 6.391 1.00 89.50 338 LEU A C 1
ATOM 2735 O O . LEU A 1 338 ? -7.232 10.304 5.492 1.00 89.50 338 LEU A O 1
ATOM 2739 N N . LEU A 1 339 ? -7.825 10.290 7.667 1.00 88.56 339 LEU A N 1
ATOM 2740 C CA . LEU A 1 339 ? -6.666 9.541 8.149 1.00 88.56 339 LEU A CA 1
ATOM 2741 C C . LEU A 1 339 ? -6.523 8.188 7.436 1.00 88.56 339 LEU A C 1
ATOM 2743 O O . LEU A 1 339 ? -5.446 7.825 6.961 1.00 88.56 339 LEU A O 1
ATOM 2747 N N . SER A 1 340 ? -7.618 7.432 7.339 1.00 90.25 340 SER A N 1
ATOM 2748 C CA . SER A 1 340 ? -7.613 6.111 6.700 1.00 90.25 340 SER A CA 1
ATOM 2749 C C . SER A 1 340 ? -7.416 6.207 5.193 1.00 90.25 340 SER A C 1
ATOM 2751 O O . SER A 1 340 ? -6.732 5.373 4.601 1.00 90.25 340 SER A O 1
ATOM 2753 N N . HIS A 1 341 ? -7.971 7.246 4.570 1.00 90.00 341 HIS A N 1
ATOM 2754 C CA . HIS A 1 341 ? -7.758 7.529 3.161 1.00 90.00 341 HIS A CA 1
ATOM 2755 C C . HIS A 1 341 ? -6.286 7.836 2.863 1.00 90.00 341 HIS A C 1
ATOM 2757 O O . HIS A 1 341 ? -5.707 7.216 1.971 1.00 90.00 341 HIS A O 1
ATOM 2763 N N . GLU A 1 342 ? -5.667 8.733 3.633 1.00 86.50 342 GLU A N 1
ATOM 2764 C CA . GLU A 1 342 ? -4.255 9.089 3.479 1.00 86.50 342 GLU A CA 1
ATOM 2765 C C . GLU A 1 342 ? -3.366 7.848 3.620 1.00 86.50 342 GLU A C 1
ATOM 2767 O O . GLU A 1 342 ? -2.555 7.558 2.739 1.00 86.50 342 GLU A O 1
ATOM 2772 N N . ARG A 1 343 ? -3.588 7.054 4.676 1.00 84.19 343 ARG A N 1
ATOM 2773 C CA . ARG A 1 343 ? -2.863 5.799 4.919 1.00 84.19 343 ARG A CA 1
ATOM 2774 C C . ARG A 1 343 ? -3.009 4.815 3.766 1.00 84.19 343 ARG A C 1
ATOM 2776 O O . ARG A 1 343 ? -2.006 4.267 3.320 1.00 84.19 343 ARG A O 1
ATOM 2783 N N . MET A 1 344 ? -4.223 4.621 3.252 1.00 86.56 344 MET A N 1
ATOM 2784 C CA . MET A 1 344 ? -4.472 3.731 2.115 1.00 86.56 344 MET A CA 1
ATOM 2785 C C . MET A 1 344 ? -3.724 4.194 0.856 1.00 86.56 344 MET A C 1
ATOM 2787 O O . MET A 1 344 ? -3.161 3.371 0.133 1.00 86.56 344 MET A O 1
ATOM 2791 N N . CYS A 1 345 ? -3.669 5.505 0.611 1.00 83.81 345 CYS A N 1
ATOM 2792 C CA . CYS A 1 345 ? -2.954 6.093 -0.522 1.00 83.81 345 CYS A CA 1
ATOM 2793 C C . CYS A 1 345 ? -1.425 5.978 -0.409 1.00 83.81 345 CYS A C 1
ATOM 2795 O O . CYS A 1 345 ? -0.743 5.982 -1.433 1.00 83.81 345 CYS A O 1
ATOM 2797 N N . MET A 1 346 ? -0.876 5.839 0.803 1.00 81.06 346 MET A N 1
ATOM 2798 C CA . MET A 1 346 ? 0.558 5.581 0.995 1.00 81.06 346 MET A CA 1
ATOM 2799 C C . MET A 1 346 ? 0.965 4.151 0.613 1.00 81.06 346 MET A C 1
ATOM 2801 O O . MET A 1 346 ? 2.146 3.899 0.374 1.00 81.06 346 MET A O 1
ATOM 2805 N N . ILE A 1 347 ? 0.010 3.219 0.529 1.00 81.19 347 ILE A N 1
ATOM 2806 C CA . ILE A 1 347 ? 0.282 1.824 0.180 1.00 81.19 347 ILE A CA 1
ATOM 2807 C C . ILE A 1 347 ? 0.502 1.720 -1.326 1.00 81.19 347 ILE A C 1
ATOM 2809 O O . ILE A 1 347 ? -0.434 1.766 -2.125 1.00 81.19 347 ILE A O 1
ATOM 2813 N N . THR A 1 348 ? 1.748 1.515 -1.724 1.00 80.44 348 THR A N 1
ATOM 2814 C CA . THR A 1 348 ? 2.156 1.292 -3.115 1.00 80.44 348 THR A CA 1
ATOM 2815 C C . THR A 1 348 ? 1.856 -0.137 -3.566 1.00 80.44 348 THR A C 1
ATOM 2817 O O . THR A 1 348 ? 1.869 -1.070 -2.762 1.00 80.44 348 THR A O 1
ATOM 2820 N N . ASP A 1 349 ? 1.649 -0.346 -4.870 1.00 77.31 349 ASP A N 1
ATOM 2821 C CA . ASP A 1 349 ? 1.469 -1.703 -5.409 1.00 77.31 349 ASP A CA 1
ATOM 2822 C C . ASP A 1 349 ? 2.671 -2.589 -5.071 1.00 77.31 349 ASP A C 1
ATOM 2824 O O . ASP A 1 349 ? 2.519 -3.746 -4.690 1.00 77.31 349 ASP A O 1
ATOM 2828 N N . ARG A 1 350 ? 3.884 -2.024 -5.115 1.00 71.75 350 ARG A N 1
ATOM 2829 C CA . ARG A 1 350 ? 5.106 -2.748 -4.762 1.00 71.75 350 ARG A CA 1
ATOM 2830 C C . ARG A 1 350 ? 5.055 -3.305 -3.341 1.00 71.75 350 ARG A C 1
ATOM 2832 O O . ARG A 1 350 ? 5.524 -4.417 -3.137 1.00 71.75 350 ARG A O 1
ATOM 2839 N N . GLN A 1 351 ? 4.506 -2.573 -2.372 1.00 74.12 351 GLN A N 1
ATOM 2840 C CA . GLN A 1 351 ? 4.381 -3.073 -0.998 1.00 74.12 351 GLN A CA 1
ATOM 2841 C C . GLN A 1 351 ? 3.405 -4.243 -0.894 1.00 74.12 351 GLN A C 1
ATOM 2843 O O . GLN A 1 351 ? 3.637 -5.126 -0.078 1.00 74.12 351 GLN A O 1
ATOM 2848 N N . ILE A 1 352 ? 2.352 -4.268 -1.716 1.00 74.06 352 ILE A N 1
ATOM 2849 C CA . ILE A 1 352 ? 1.372 -5.365 -1.758 1.00 74.06 352 ILE A CA 1
ATOM 2850 C C . ILE A 1 352 ? 2.017 -6.637 -2.306 1.00 74.06 352 ILE A C 1
ATOM 2852 O O . ILE A 1 352 ? 1.772 -7.732 -1.808 1.00 74.06 352 ILE A O 1
ATOM 2856 N N . TYR A 1 353 ? 2.849 -6.466 -3.322 1.00 68.31 353 TYR A N 1
ATOM 2857 C CA . TYR A 1 353 ? 3.452 -7.548 -4.067 1.00 68.31 353 TYR A CA 1
ATOM 2858 C C . TYR A 1 353 ? 4.757 -8.071 -3.390 1.00 68.31 353 TYR A C 1
ATOM 2860 O O . TYR A 1 353 ? 4.948 -9.267 -3.177 1.00 68.31 353 TYR A O 1
ATOM 2868 N N . TYR A 1 354 ? 5.678 -7.215 -2.953 1.00 63.19 354 TYR A N 1
ATOM 2869 C CA . TYR A 1 354 ? 7.037 -7.634 -2.575 1.00 63.19 354 TYR A CA 1
ATOM 2870 C C . TYR A 1 354 ? 7.146 -8.470 -1.272 1.00 63.19 354 TYR A C 1
ATOM 2872 O O . TYR A 1 354 ? 7.352 -7.934 -0.182 1.00 63.19 354 TYR A O 1
ATOM 2880 N N . ARG A 1 355 ? 7.147 -9.809 -1.388 1.00 57.06 355 ARG A N 1
ATOM 2881 C CA . ARG A 1 355 ? 7.331 -10.782 -0.281 1.00 57.06 355 ARG A CA 1
ATOM 2882 C C . ARG A 1 355 ? 8.788 -10.997 0.176 1.00 57.06 355 ARG A C 1
ATOM 2884 O O . ARG A 1 355 ? 9.057 -11.938 0.920 1.00 57.06 355 ARG A O 1
ATOM 2891 N N . GLY A 1 356 ? 9.756 -10.182 -0.258 1.00 50.28 356 GLY A N 1
ATOM 2892 C CA . GLY A 1 356 ? 11.143 -10.326 0.219 1.00 50.28 356 GLY A CA 1
ATOM 2893 C C . GLY A 1 356 ? 11.207 -10.296 1.756 1.00 50.28 356 GLY A C 1
ATOM 2894 O O . GLY A 1 356 ? 10.410 -9.574 2.355 1.00 50.28 356 GLY A O 1
ATOM 2895 N N . GLU A 1 357 ? 12.140 -11.049 2.373 1.00 46.59 357 GLU A N 1
ATOM 2896 C CA . GLU A 1 357 ? 12.242 -11.423 3.816 1.00 46.59 357 GLU A CA 1
ATOM 2897 C C . GLU A 1 357 ? 12.001 -10.291 4.863 1.00 46.59 357 GLU A C 1
ATOM 2899 O O . GLU A 1 357 ? 11.938 -10.574 6.058 1.00 46.59 357 GLU A O 1
ATOM 2904 N N . LYS A 1 358 ? 11.859 -9.015 4.466 1.00 51.28 358 LYS A N 1
ATOM 2905 C CA . LYS A 1 358 ? 11.676 -7.848 5.352 1.00 51.28 358 LYS A CA 1
ATOM 2906 C C . LYS A 1 358 ? 10.633 -6.799 4.909 1.00 51.28 358 LYS A C 1
ATOM 2908 O O . LYS A 1 358 ? 10.388 -5.868 5.669 1.00 51.28 358 LYS A O 1
ATOM 2913 N N . GLY A 1 359 ? 10.040 -6.886 3.713 1.00 52.78 359 GLY A N 1
ATOM 2914 C CA . GLY A 1 359 ? 9.233 -5.789 3.138 1.00 52.78 359 GLY A CA 1
ATOM 2915 C C . GLY A 1 359 ? 7.740 -5.844 3.480 1.00 52.78 359 GLY A C 1
ATOM 2916 O O . GLY A 1 359 ? 7.241 -5.038 4.261 1.00 52.78 359 GLY A O 1
ATOM 2917 N N . TRP A 1 360 ? 7.031 -6.815 2.898 1.00 57.59 360 TRP A N 1
ATOM 2918 C CA . TRP A 1 360 ? 5.570 -6.941 2.994 1.00 57.59 360 TRP A CA 1
ATOM 2919 C C . TRP A 1 360 ? 5.058 -7.250 4.403 1.00 57.59 360 TRP A C 1
ATOM 2921 O O . TRP A 1 360 ? 4.109 -6.614 4.856 1.00 57.59 360 TRP A O 1
ATOM 2931 N N . LEU A 1 361 ? 5.715 -8.166 5.131 1.00 59.62 361 LEU A N 1
ATOM 2932 C CA . LEU A 1 361 ? 5.292 -8.511 6.494 1.00 59.62 361 LEU A CA 1
ATOM 2933 C C . LEU A 1 361 ? 5.321 -7.281 7.404 1.00 59.62 361 LEU A C 1
ATOM 2935 O O . LEU A 1 361 ? 4.439 -7.134 8.235 1.00 59.62 361 LEU A O 1
ATOM 2939 N N . THR A 1 362 ? 6.294 -6.389 7.231 1.00 61.50 362 THR A N 1
ATOM 2940 C CA . THR A 1 362 ? 6.467 -5.213 8.088 1.00 61.50 362 THR A CA 1
ATOM 2941 C C . THR A 1 362 ? 5.373 -4.176 7.847 1.00 61.50 362 THR A C 1
ATOM 2943 O O . THR A 1 362 ? 4.813 -3.662 8.807 1.00 61.50 362 THR A O 1
ATOM 2946 N N . GLU A 1 363 ? 5.005 -3.907 6.591 1.00 62.59 363 GLU A N 1
ATOM 2947 C CA . GLU A 1 363 ? 3.964 -2.918 6.285 1.00 62.59 363 GLU A CA 1
ATOM 2948 C C . GLU A 1 363 ? 2.553 -3.462 6.526 1.00 62.59 363 GLU A C 1
ATOM 2950 O O . GLU A 1 363 ? 1.714 -2.767 7.093 1.00 62.59 363 GLU A O 1
ATOM 2955 N N . GLN A 1 364 ? 2.304 -4.735 6.206 1.00 64.31 364 GLN A N 1
ATOM 2956 C CA . GLN A 1 364 ? 1.076 -5.407 6.624 1.00 64.31 364 GLN A CA 1
ATOM 2957 C C . GLN A 1 364 ? 0.977 -5.440 8.154 1.00 64.31 364 GLN A C 1
ATOM 2959 O O . GLN A 1 364 ? -0.090 -5.194 8.700 1.00 64.31 364 GLN A O 1
ATOM 2964 N N . GLN A 1 365 ? 2.077 -5.695 8.868 1.00 67.31 365 GLN A N 1
ATOM 2965 C CA . GLN A 1 365 ? 2.108 -5.572 10.324 1.00 67.31 365 GLN A CA 1
ATOM 2966 C C . GLN A 1 365 ? 1.852 -4.140 10.773 1.00 67.31 365 GLN A C 1
ATOM 2968 O O . GLN A 1 365 ? 1.191 -3.978 11.785 1.00 67.31 365 GLN A O 1
ATOM 2973 N N . ASN A 1 366 ? 2.336 -3.115 10.073 1.00 69.50 366 ASN A N 1
ATOM 2974 C CA . ASN A 1 366 ? 2.057 -1.723 10.420 1.00 69.50 366 ASN A CA 1
ATOM 2975 C C . ASN A 1 366 ? 0.570 -1.398 10.243 1.00 69.50 366 ASN A C 1
ATOM 2977 O O . ASN A 1 366 ? -0.041 -0.885 11.174 1.00 69.50 366 ASN A O 1
ATOM 2981 N N . GLN A 1 367 ? -0.038 -1.783 9.119 1.00 70.19 367 GLN A N 1
ATOM 2982 C CA . GLN A 1 367 ? -1.474 -1.605 8.887 1.00 70.19 367 GLN A CA 1
ATOM 2983 C C . GLN A 1 367 ? -2.311 -2.432 9.868 1.00 70.19 367 GLN A C 1
ATOM 2985 O O . GLN A 1 367 ? -3.199 -1.897 10.517 1.00 70.19 367 GLN A O 1
ATOM 2990 N N . ASN A 1 368 ? -1.970 -3.704 10.083 1.00 73.38 368 ASN A N 1
ATOM 2991 C CA . ASN A 1 368 ? -2.639 -4.549 11.072 1.00 73.38 368 ASN A CA 1
ATOM 2992 C C . ASN A 1 368 ? -2.461 -4.004 12.491 1.00 73.38 368 ASN A C 1
ATOM 2994 O O . ASN A 1 368 ? -3.399 -4.052 13.276 1.00 73.38 368 ASN A O 1
ATOM 2998 N N . LYS A 1 369 ? -1.282 -3.475 12.846 1.00 76.12 369 LYS A N 1
ATOM 2999 C CA . LYS A 1 369 ? -1.059 -2.800 14.132 1.00 76.12 369 LYS A CA 1
ATOM 3000 C C . LYS A 1 369 ? -1.991 -1.610 14.250 1.00 76.12 369 LYS A C 1
ATOM 3002 O O . LYS A 1 369 ? -2.656 -1.502 15.265 1.00 76.12 369 LYS A O 1
ATOM 3007 N N . VAL A 1 370 ? -2.087 -0.769 13.225 1.00 73.88 370 VAL A N 1
ATOM 3008 C CA . VAL A 1 370 ? -2.980 0.395 13.209 1.00 73.88 370 VAL A CA 1
ATOM 3009 C C . VAL A 1 370 ? -4.451 -0.016 13.323 1.00 73.88 370 VAL A C 1
ATOM 3011 O O . VAL A 1 370 ? -5.137 0.498 14.202 1.00 73.88 370 VAL A O 1
ATOM 3014 N N . SER A 1 371 ? -4.929 -0.979 12.530 1.00 80.31 371 SER A N 1
ATOM 3015 C CA . SER A 1 371 ? -6.308 -1.480 12.628 1.00 80.31 371 SER A CA 1
ATOM 3016 C C . SER A 1 371 ? -6.597 -2.118 13.988 1.00 80.31 371 SER A C 1
ATOM 3018 O O . SER A 1 371 ? -7.656 -1.890 14.578 1.00 80.31 371 SER A O 1
ATOM 3020 N N . ASN A 1 372 ? -5.635 -2.863 14.541 1.00 84.94 372 ASN A N 1
ATOM 3021 C CA . ASN A 1 372 ? -5.731 -3.409 15.893 1.00 84.94 372 ASN A CA 1
ATOM 3022 C C . ASN A 1 372 ? -5.723 -2.291 16.942 1.00 84.94 372 ASN A C 1
ATOM 3024 O O . ASN A 1 372 ? -6.464 -2.374 17.915 1.00 84.94 372 ASN A O 1
ATOM 3028 N N . HIS A 1 373 ? -4.923 -1.238 16.758 1.00 87.25 373 HIS A N 1
ATOM 3029 C CA . HIS A 1 373 ? -4.902 -0.074 17.639 1.00 87.25 373 HIS A CA 1
ATOM 3030 C C . HIS A 1 373 ? -6.240 0.654 17.610 1.00 87.25 373 HIS A C 1
ATOM 3032 O O . HIS A 1 373 ? -6.741 0.969 18.679 1.00 87.25 373 HIS A O 1
ATOM 3038 N N . MET A 1 374 ? -6.851 0.846 16.438 1.00 91.50 374 MET A N 1
ATOM 3039 C CA . MET A 1 374 ? -8.180 1.449 16.320 1.00 91.50 374 MET A CA 1
ATOM 3040 C C . MET A 1 374 ? -9.246 0.599 17.017 1.00 91.50 374 MET A C 1
ATOM 3042 O O . MET A 1 374 ? -9.966 1.093 17.880 1.00 91.50 374 MET A O 1
ATOM 3046 N N . SER A 1 375 ? -9.298 -0.699 16.713 1.00 92.81 375 SER A N 1
ATOM 3047 C CA . SER A 1 375 ? -10.270 -1.626 17.313 1.00 92.81 375 SER A CA 1
ATOM 3048 C C . SER A 1 375 ? -10.127 -1.679 18.841 1.00 92.81 375 SER A C 1
ATOM 3050 O O . SER A 1 375 ? -11.110 -1.619 19.582 1.00 92.81 375 SER A O 1
ATOM 3052 N N . ASN A 1 376 ? -8.884 -1.733 19.333 1.00 92.44 376 ASN A N 1
ATOM 3053 C CA . ASN A 1 376 ? -8.583 -1.708 20.763 1.00 92.44 376 ASN A CA 1
ATOM 3054 C C . ASN A 1 376 ? -8.869 -0.345 21.393 1.00 92.44 376 ASN A C 1
ATOM 3056 O O . ASN A 1 376 ? -9.293 -0.298 22.545 1.00 92.44 376 ASN A O 1
ATOM 3060 N N . TRP A 1 377 ? -8.646 0.753 20.671 1.00 94.06 377 TRP A N 1
ATOM 3061 C CA . TRP A 1 377 ? -8.952 2.103 21.129 1.00 94.06 377 TRP A CA 1
ATOM 3062 C C . TRP A 1 377 ? -10.457 2.282 21.317 1.00 94.06 377 TRP A C 1
ATOM 3064 O O . TRP A 1 377 ? -10.862 2.687 22.400 1.00 94.06 377 TRP A O 1
ATOM 3074 N N . VAL A 1 378 ? -11.283 1.857 20.353 1.00 94.94 378 VAL A N 1
ATOM 3075 C CA . VAL A 1 378 ? -12.752 1.841 20.481 1.00 94.94 378 VAL A CA 1
ATOM 3076 C C . VAL A 1 378 ? -13.180 1.046 21.715 1.00 94.94 378 VAL A C 1
ATOM 3078 O O . VAL A 1 378 ? -13.882 1.572 22.580 1.00 94.94 378 VAL A O 1
ATOM 3081 N N . ALA A 1 379 ? -12.698 -0.195 21.851 1.00 94.88 379 ALA A N 1
ATOM 3082 C CA . ALA A 1 379 ? -13.013 -1.028 23.010 1.00 94.88 379 ALA A CA 1
ATOM 3083 C C . ALA A 1 379 ? -12.569 -0.368 24.327 1.00 94.88 379 ALA A C 1
ATOM 3085 O O . ALA A 1 379 ? -13.309 -0.370 25.306 1.00 94.88 379 ALA A O 1
ATOM 3086 N N . THR A 1 380 ? -11.389 0.252 24.349 1.00 91.94 380 THR A N 1
ATOM 3087 C CA . THR A 1 380 ? -10.850 0.951 25.523 1.00 91.94 380 THR A CA 1
ATOM 3088 C C . THR A 1 380 ? -11.669 2.192 25.871 1.00 91.94 380 THR A C 1
ATOM 3090 O O . THR A 1 380 ? -11.944 2.420 27.045 1.00 91.94 380 THR A O 1
ATOM 3093 N N . CYS A 1 381 ? -12.098 2.984 24.887 1.00 91.75 381 CYS A N 1
ATOM 3094 C CA . CYS A 1 381 ? -12.966 4.140 25.102 1.00 91.75 381 CYS A CA 1
ATOM 3095 C C . CYS A 1 381 ? -14.291 3.732 25.751 1.00 91.75 381 CYS A C 1
ATOM 3097 O O . CYS A 1 381 ? -14.718 4.384 26.702 1.00 91.75 381 CYS A O 1
ATOM 3099 N N . ILE A 1 382 ? -14.892 2.631 25.291 1.00 92.94 382 ILE A N 1
ATOM 3100 C CA . ILE A 1 382 ? -16.120 2.078 25.872 1.00 92.94 382 ILE A CA 1
ATOM 3101 C C . ILE A 1 382 ? -15.856 1.563 27.292 1.00 92.94 382 ILE A C 1
ATOM 3103 O O . ILE A 1 382 ? -16.544 1.955 28.225 1.00 92.94 382 ILE A O 1
ATOM 3107 N N . LEU A 1 383 ? -14.821 0.746 27.498 1.00 90.25 383 LEU A N 1
ATOM 3108 C CA . LEU A 1 383 ? -14.499 0.188 28.819 1.00 90.25 383 LEU A CA 1
ATOM 3109 C C . LEU A 1 383 ? -14.080 1.255 29.845 1.00 90.25 383 LEU A C 1
ATOM 3111 O O . LEU A 1 383 ? -14.235 1.051 31.045 1.00 90.25 383 LEU A O 1
ATOM 3115 N N . ASN A 1 384 ? -13.564 2.402 29.405 1.00 88.38 384 ASN A N 1
ATOM 3116 C CA . ASN A 1 384 ? -13.165 3.487 30.299 1.00 88.38 384 ASN A CA 1
ATOM 3117 C C . ASN A 1 384 ? -14.342 4.346 30.790 1.00 88.38 384 ASN A C 1
ATOM 3119 O O . ASN A 1 384 ? -14.151 5.147 31.711 1.00 88.38 384 ASN A O 1
ATOM 3123 N N . THR A 1 385 ? -15.556 4.207 30.239 1.00 86.25 385 THR A N 1
ATOM 3124 C CA . THR A 1 385 ? -16.735 4.891 30.811 1.00 86.25 385 THR A CA 1
ATOM 3125 C C . THR A 1 385 ? -17.074 4.355 32.201 1.00 86.25 385 THR A C 1
ATOM 3127 O O . THR A 1 385 ? -17.460 5.113 33.095 1.00 86.25 385 THR A O 1
ATOM 3130 N N . ILE A 1 386 ? -16.789 3.071 32.416 1.00 78.81 386 ILE A N 1
ATOM 3131 C CA . ILE A 1 386 ? -16.994 2.346 33.670 1.00 78.81 386 ILE A CA 1
ATOM 3132 C C . ILE A 1 386 ? -15.724 2.261 34.538 1.00 78.81 386 ILE A C 1
ATOM 3134 O O . ILE A 1 386 ? -15.661 1.443 35.453 1.00 78.81 386 ILE A O 1
ATOM 3138 N N . ASP A 1 387 ? -14.695 3.080 34.274 1.00 74.12 387 ASP A N 1
ATOM 3139 C CA . ASP A 1 387 ? -13.428 3.021 35.019 1.00 74.12 387 ASP A CA 1
ATOM 3140 C C . ASP A 1 387 ? -13.651 3.173 36.540 1.00 74.12 387 ASP A C 1
ATOM 3142 O O . ASP A 1 387 ? -14.263 4.133 37.026 1.00 74.12 387 ASP A O 1
ATOM 3146 N N . LYS A 1 388 ? -13.097 2.213 37.291 1.00 61.03 388 LYS A N 1
ATOM 3147 C CA . LYS A 1 388 ? -13.225 2.023 38.742 1.00 61.03 388 LYS A CA 1
ATOM 3148 C C . LYS A 1 388 ? -12.846 3.265 39.549 1.00 61.03 388 LYS A C 1
ATOM 3150 O O . LYS A 1 388 ? -13.450 3.516 40.588 1.00 61.03 388 LYS A O 1
ATOM 3155 N N . LYS A 1 389 ? -11.875 4.068 39.093 1.00 60.47 389 LYS A N 1
ATOM 3156 C CA . LYS A 1 389 ? -11.510 5.318 39.792 1.00 60.47 389 LYS A CA 1
ATOM 3157 C C . LYS A 1 389 ? -12.656 6.325 39.779 1.00 60.47 389 LYS A C 1
ATOM 3159 O O . LYS A 1 389 ? -13.020 6.848 40.828 1.00 60.47 389 LYS A O 1
ATOM 3164 N N . LYS A 1 390 ? -13.291 6.496 38.619 1.00 63.00 390 LYS A N 1
ATOM 3165 C CA . LYS A 1 390 ? -14.483 7.337 38.481 1.00 63.00 390 LYS A CA 1
ATOM 3166 C C . LYS A 1 390 ? -15.695 6.712 39.164 1.00 63.00 390 LYS A C 1
ATOM 3168 O O . LYS A 1 390 ? -16.556 7.442 39.629 1.00 63.00 390 LYS A O 1
ATOM 3173 N N . ALA A 1 391 ? -15.802 5.383 39.224 1.00 60.28 391 ALA A N 1
ATOM 3174 C CA . ALA A 1 391 ? -16.861 4.710 39.983 1.00 60.28 391 ALA A CA 1
ATOM 3175 C C . ALA A 1 391 ? -16.736 4.978 41.495 1.00 60.28 391 ALA A C 1
ATOM 3177 O O . ALA A 1 391 ? -17.729 5.302 42.144 1.00 60.28 391 ALA A O 1
ATOM 3178 N N . LYS A 1 392 ? -15.507 4.937 42.030 1.00 59.22 392 LYS A N 1
ATOM 3179 C CA . LYS A 1 392 ? -15.193 5.262 43.429 1.00 59.22 392 LYS A CA 1
ATOM 3180 C C . LYS A 1 392 ? -15.472 6.732 43.757 1.00 59.22 392 LYS A C 1
ATOM 3182 O O . LYS A 1 392 ? -16.077 7.018 44.784 1.00 59.22 392 LYS A O 1
ATOM 3187 N N . GLU A 1 393 ? -15.102 7.654 42.867 1.00 62.75 393 GLU A N 1
ATOM 3188 C CA . GLU A 1 393 ? -15.442 9.084 42.984 1.00 62.75 393 GLU A CA 1
ATOM 3189 C C . GLU A 1 393 ? -16.959 9.328 42.925 1.00 62.75 393 GLU A C 1
ATOM 3191 O O . GLU A 1 393 ? -17.484 10.154 43.667 1.00 62.75 393 GLU A O 1
ATOM 3196 N N . ARG A 1 394 ? -17.682 8.558 42.101 1.00 66.25 394 ARG A N 1
ATOM 3197 C CA . ARG A 1 394 ? -19.148 8.607 41.979 1.00 66.25 394 ARG A CA 1
ATOM 3198 C C . ARG A 1 394 ? -19.897 7.910 43.122 1.00 66.25 394 ARG A C 1
ATOM 3200 O O . ARG A 1 394 ? -21.123 7.926 43.113 1.00 66.25 394 ARG A O 1
ATOM 3207 N N . LYS A 1 395 ? -19.194 7.287 44.082 1.00 68.69 395 LYS A N 1
ATOM 3208 C CA . LYS A 1 395 ? -19.782 6.401 45.108 1.00 68.69 395 LYS A CA 1
ATOM 3209 C C . LYS A 1 395 ? -20.696 5.323 44.497 1.00 68.69 395 LYS A C 1
ATOM 3211 O O . LYS A 1 395 ? -21.712 4.953 45.081 1.00 68.69 395 LYS A O 1
ATOM 3216 N N . CYS A 1 396 ? -20.358 4.833 43.303 1.00 69.12 396 CYS A N 1
ATOM 3217 C CA . CYS A 1 396 ? -21.107 3.757 42.667 1.00 69.12 396 CYS A CA 1
ATOM 3218 C C . CYS A 1 396 ? -20.934 2.459 43.459 1.00 69.12 396 CYS A C 1
ATOM 3220 O O . CYS A 1 396 ? -19.820 2.101 43.833 1.00 69.12 396 CYS A O 1
ATOM 3222 N N . SER A 1 397 ? -22.023 1.713 43.642 1.00 65.94 397 SER A N 1
ATOM 3223 C CA . SER A 1 397 ? -22.025 0.393 44.288 1.00 65.94 397 SER A CA 1
ATOM 3224 C C . SER A 1 397 ? -21.333 -0.708 43.469 1.00 65.94 397 SER A C 1
ATOM 3226 O O . SER A 1 397 ? -21.205 -1.834 43.948 1.00 65.94 397 SER A O 1
ATOM 3228 N N . CYS A 1 398 ? -20.883 -0.394 42.254 1.00 66.81 398 CYS A N 1
ATOM 3229 C CA . CYS A 1 398 ? -20.183 -1.274 41.330 1.00 66.81 398 CYS A CA 1
ATOM 3230 C C . CYS A 1 398 ? -18.707 -1.489 41.735 1.00 66.81 398 CYS A C 1
ATOM 3232 O O . CYS A 1 398 ? -17.773 -1.132 41.018 1.00 66.81 398 CYS A O 1
ATOM 3234 N N . GLU A 1 399 ? -18.495 -2.056 42.926 1.00 61.91 399 GLU A N 1
ATOM 3235 C CA . GLU A 1 399 ? -17.210 -2.618 43.358 1.00 61.91 399 GLU A CA 1
ATOM 3236 C C . GLU A 1 399 ? -16.983 -4.021 42.767 1.00 61.91 399 GLU A C 1
ATOM 3238 O O . GLU A 1 399 ? -17.881 -4.604 42.165 1.00 61.91 399 GLU A O 1
ATOM 3243 N N . GLU A 1 400 ? -15.773 -4.563 42.947 1.00 60.69 400 GLU A N 1
ATOM 3244 C CA . GLU A 1 400 ? -15.135 -5.661 42.194 1.00 60.69 400 GLU A CA 1
ATOM 3245 C C . GLU A 1 400 ? -15.918 -6.969 41.979 1.00 60.69 400 GLU A C 1
ATOM 3247 O O . GLU A 1 400 ? -15.445 -7.813 41.225 1.00 60.69 400 GLU A O 1
ATOM 3252 N N . LYS A 1 401 ? -17.091 -7.139 42.599 1.00 64.25 401 LYS A N 1
ATOM 3253 C CA . LYS A 1 401 ? -17.899 -8.370 42.582 1.00 64.25 401 LYS A CA 1
ATOM 3254 C C . LYS A 1 401 ? -19.409 -8.150 42.458 1.00 64.25 401 LYS A C 1
ATOM 3256 O O . LYS A 1 401 ? -20.173 -9.103 42.586 1.00 64.25 401 LYS A O 1
ATOM 3261 N N . LYS A 1 402 ? -19.868 -6.910 42.264 1.00 67.38 402 LYS A N 1
ATOM 3262 C CA . LYS A 1 402 ? -21.299 -6.602 42.122 1.00 67.38 402 LYS A CA 1
ATOM 3263 C C . LYS A 1 402 ? -21.678 -6.427 40.648 1.00 67.38 402 LYS A C 1
ATOM 3265 O O . LYS A 1 402 ? -20.840 -5.975 39.866 1.00 67.38 402 LYS A O 1
ATOM 3270 N N . PRO A 1 403 ? -22.923 -6.770 40.262 1.00 78.62 403 PRO A N 1
ATOM 3271 C CA . PRO A 1 403 ? -23.424 -6.483 38.922 1.00 78.62 403 PRO A CA 1
ATOM 3272 C C . PRO A 1 403 ? -23.290 -4.986 38.615 1.00 78.62 403 PRO A C 1
ATOM 3274 O O . PRO A 1 403 ? -23.380 -4.144 39.514 1.00 78.62 403 PRO A O 1
ATOM 3277 N N . ILE A 1 404 ? -23.048 -4.662 37.343 1.00 83.56 404 ILE A N 1
ATOM 3278 C CA . ILE A 1 404 ? -22.984 -3.274 36.881 1.00 83.56 404 ILE A CA 1
ATOM 3279 C C . ILE A 1 404 ? -24.295 -2.568 37.243 1.00 83.56 404 ILE A C 1
ATOM 3281 O O . ILE A 1 404 ? -25.380 -3.098 37.008 1.00 83.56 404 ILE A O 1
ATOM 3285 N N . CYS A 1 405 ? -24.205 -1.400 37.879 1.00 86.56 405 CYS A N 1
ATOM 3286 C CA . CYS A 1 405 ? -25.410 -0.650 38.209 1.00 86.56 405 CYS A CA 1
ATOM 3287 C C . CYS A 1 405 ? -26.010 -0.032 36.940 1.00 86.56 405 CYS A C 1
ATOM 3289 O O . CYS A 1 405 ? -25.305 0.207 35.956 1.00 86.56 405 CYS A O 1
ATOM 3291 N N . GLU A 1 406 ? -27.298 0.292 36.991 1.00 88.75 406 GLU A N 1
ATOM 3292 C CA . GLU A 1 406 ? -28.039 0.864 35.866 1.00 88.75 406 GLU A CA 1
ATOM 3293 C C . GLU A 1 406 ? -27.380 2.135 35.303 1.00 88.75 406 GLU A C 1
ATOM 3295 O O . GLU A 1 406 ? -27.204 2.260 34.096 1.00 88.75 406 GLU A O 1
ATOM 3300 N N . ALA A 1 407 ? -26.906 3.044 36.163 1.00 87.38 407 ALA A N 1
ATOM 3301 C CA . ALA A 1 407 ? -26.235 4.267 35.719 1.00 87.38 407 ALA A CA 1
ATOM 3302 C C . ALA A 1 407 ? -24.954 3.982 34.907 1.00 87.38 407 ALA A C 1
ATOM 3304 O O . ALA A 1 407 ? -24.714 4.612 33.877 1.00 87.38 407 ALA A O 1
ATOM 3305 N N . CYS A 1 408 ? -24.143 3.010 35.336 1.00 87.44 408 CYS A N 1
ATOM 3306 C CA . CYS A 1 408 ? -22.954 2.593 34.594 1.00 87.44 408 CYS A CA 1
ATOM 3307 C C . CYS A 1 408 ? -23.315 1.865 33.297 1.00 87.44 408 CYS A C 1
ATOM 3309 O O . CYS A 1 408 ? -22.643 2.073 32.286 1.00 87.44 408 CYS A O 1
ATOM 3311 N N . GLN A 1 409 ? -24.383 1.062 33.304 1.00 91.38 409 GLN A N 1
ATOM 3312 C CA . GLN A 1 409 ? -24.889 0.409 32.101 1.00 91.38 409 GLN A CA 1
ATOM 3313 C C . GLN A 1 409 ? -25.371 1.432 31.068 1.00 91.38 409 GLN A C 1
ATOM 3315 O O . GLN A 1 409 ? -25.068 1.296 29.884 1.00 91.38 409 GLN A O 1
ATOM 3320 N N . ASN A 1 410 ? -26.051 2.491 31.506 1.00 91.69 410 ASN A N 1
ATOM 3321 C CA . ASN A 1 410 ? -26.535 3.562 30.638 1.00 91.69 410 ASN A CA 1
ATOM 3322 C C . ASN A 1 410 ? -25.374 4.330 29.988 1.00 91.69 410 ASN A C 1
ATOM 3324 O O . ASN A 1 410 ? -25.390 4.563 28.781 1.00 91.69 410 ASN A O 1
ATOM 3328 N N . GLU A 1 411 ? -24.322 4.664 30.743 1.00 90.75 411 GLU A N 1
ATOM 3329 C CA . GLU A 1 411 ? -23.126 5.307 30.175 1.00 90.75 411 GLU A CA 1
ATOM 3330 C C . GLU A 1 411 ? -22.368 4.401 29.194 1.00 90.75 411 GLU A C 1
ATOM 3332 O O . GLU A 1 411 ? -21.887 4.865 28.157 1.00 90.75 411 GLU A O 1
ATOM 3337 N N . LEU A 1 412 ? -22.256 3.110 29.510 1.00 92.75 412 LEU A N 1
ATOM 3338 C CA . LEU A 1 412 ? -21.648 2.115 28.631 1.00 92.75 412 LEU A CA 1
ATOM 3339 C C . LEU A 1 412 ? -22.441 1.968 27.325 1.00 92.75 412 LEU A C 1
ATOM 3341 O O . LEU A 1 412 ? -21.857 1.973 26.242 1.00 92.75 412 LEU A O 1
ATOM 3345 N N . THR A 1 413 ? -23.767 1.882 27.428 1.00 96.06 413 THR A N 1
ATOM 3346 C CA . THR A 1 413 ? -24.690 1.784 26.291 1.00 96.06 413 THR A CA 1
ATOM 3347 C C . THR A 1 413 ? -24.624 3.042 25.426 1.00 96.06 413 THR A C 1
ATOM 3349 O O . THR A 1 413 ? -24.526 2.936 24.206 1.00 96.06 413 THR A O 1
ATOM 3352 N N . ALA A 1 414 ? -24.565 4.231 26.034 1.00 95.00 414 ALA A N 1
ATOM 3353 C CA . ALA A 1 414 ? -24.397 5.493 25.312 1.00 95.00 414 ALA A CA 1
ATOM 3354 C C . ALA A 1 414 ? -23.062 5.555 24.547 1.00 95.00 414 ALA A C 1
ATOM 3356 O O . ALA A 1 414 ? -23.025 5.986 23.396 1.00 95.00 414 ALA A O 1
ATOM 3357 N N . ALA A 1 415 ? -21.967 5.080 25.148 1.00 95.94 415 ALA A N 1
ATOM 3358 C CA . ALA A 1 415 ? -20.674 4.975 24.473 1.00 95.94 415 ALA A CA 1
ATOM 3359 C C . ALA A 1 415 ? -20.685 3.966 23.316 1.00 95.94 415 ALA A C 1
ATOM 3361 O O . ALA A 1 415 ? -20.105 4.228 22.261 1.00 95.94 415 ALA A O 1
ATOM 3362 N N . TYR A 1 416 ? -21.353 2.827 23.498 1.00 97.44 416 TYR A N 1
ATOM 3363 C CA . TYR A 1 416 ? -21.526 1.825 22.449 1.00 97.44 416 TYR A CA 1
ATOM 3364 C C . TYR A 1 416 ? -22.339 2.390 21.273 1.00 97.44 416 TYR A C 1
ATOM 3366 O O . TYR A 1 416 ? -21.889 2.318 20.131 1.00 97.44 416 TYR A O 1
ATOM 3374 N N . SER A 1 417 ? -23.482 3.024 21.562 1.00 97.62 417 SER A N 1
ATOM 3375 C CA . SER A 1 417 ? -24.334 3.726 20.588 1.00 97.62 417 SER A CA 1
ATOM 3376 C C . SER A 1 417 ? -23.570 4.820 19.836 1.00 97.62 417 SER A C 1
ATOM 3378 O O . SER A 1 417 ? -23.654 4.909 18.612 1.00 97.62 417 SER A O 1
ATOM 3380 N N . TYR A 1 418 ? -22.743 5.607 20.533 1.00 97.69 418 TYR A N 1
ATOM 3381 C CA . TYR A 1 418 ? -21.896 6.619 19.901 1.00 97.69 418 TYR A CA 1
ATOM 3382 C C . TYR A 1 418 ? -21.010 6.011 18.805 1.00 97.69 418 TYR A C 1
ATOM 3384 O O . TYR A 1 418 ? -21.052 6.460 17.661 1.00 97.69 418 TYR A O 1
ATOM 3392 N N . PHE A 1 419 ? -20.246 4.959 19.115 1.00 98.12 419 PHE A N 1
ATOM 3393 C CA . PHE A 1 419 ? -19.377 4.317 18.124 1.00 98.12 419 PHE A CA 1
ATOM 3394 C C . PHE A 1 419 ? -20.154 3.570 17.037 1.00 98.12 419 PHE A C 1
ATOM 3396 O O . PHE A 1 419 ? -19.675 3.492 15.907 1.00 98.12 419 PHE A O 1
ATOM 3403 N N . LEU A 1 420 ? -21.361 3.085 17.334 1.00 98.19 420 LEU A N 1
ATOM 3404 C CA . LEU A 1 420 ? -22.260 2.530 16.327 1.00 98.19 420 LEU A CA 1
ATOM 3405 C C . LEU A 1 420 ? -22.624 3.576 15.262 1.00 98.19 420 LEU A C 1
ATOM 3407 O O . LEU A 1 420 ? -22.496 3.320 14.066 1.00 98.19 420 LEU A O 1
ATOM 3411 N N . LYS A 1 421 ? -22.963 4.793 15.699 1.00 97.94 421 LYS A N 1
ATOM 3412 C CA . LYS A 1 421 ? -23.258 5.932 14.816 1.00 97.94 421 LYS A CA 1
ATOM 3413 C C . LYS A 1 421 ? -22.025 6.393 14.040 1.00 97.94 421 LYS A C 1
ATOM 3415 O O . LYS A 1 421 ? -22.137 6.732 12.863 1.00 97.94 421 LYS A O 1
ATOM 3420 N N . VAL A 1 422 ? -20.833 6.343 14.647 1.00 98.00 422 VAL A N 1
ATOM 3421 C CA . VAL A 1 422 ? -19.564 6.577 13.926 1.00 98.00 422 VAL A CA 1
ATOM 3422 C C . VAL A 1 422 ? -19.372 5.525 12.825 1.00 98.00 422 VAL A C 1
ATOM 3424 O O . VAL A 1 422 ? -19.034 5.888 11.701 1.00 98.00 422 VAL A O 1
ATOM 3427 N N . ALA A 1 423 ? -19.619 4.241 13.105 1.00 98.19 423 ALA A N 1
ATOM 3428 C CA . ALA A 1 423 ? -19.484 3.159 12.125 1.00 98.19 423 ALA A CA 1
ATOM 3429 C C . ALA A 1 423 ? -20.457 3.317 10.946 1.00 98.19 423 ALA A C 1
ATOM 3431 O O . ALA A 1 423 ? -20.034 3.233 9.790 1.00 98.19 423 ALA A O 1
ATOM 3432 N N . GLN A 1 424 ? -21.727 3.621 11.231 1.00 97.44 424 GLN A N 1
ATOM 3433 C CA . GLN A 1 424 ? -22.735 3.945 10.219 1.00 97.44 424 GLN A CA 1
ATOM 3434 C C . GLN A 1 424 ? -22.287 5.133 9.357 1.00 97.44 424 GLN A C 1
ATOM 3436 O O . GLN A 1 424 ? -22.288 5.059 8.127 1.00 97.44 424 GLN A O 1
ATOM 3441 N N . ARG A 1 425 ? -21.787 6.205 9.985 1.00 97.12 425 ARG A N 1
ATOM 3442 C CA . ARG A 1 425 ? -21.280 7.367 9.251 1.00 97.12 425 ARG A CA 1
ATOM 3443 C C . ARG A 1 425 ? -20.040 7.044 8.413 1.00 97.12 425 ARG A C 1
ATOM 3445 O O . ARG A 1 425 ? -19.883 7.589 7.322 1.00 97.12 425 ARG A O 1
ATOM 3452 N N . CYS A 1 426 ? -19.164 6.148 8.868 1.00 96.50 426 CYS A N 1
ATOM 3453 C CA . CYS A 1 426 ? -18.053 5.658 8.054 1.00 96.50 426 CYS A CA 1
ATOM 3454 C C . CYS A 1 426 ? -18.544 4.937 6.790 1.00 96.50 426 CYS A C 1
ATOM 3456 O O . CYS A 1 426 ? -17.959 5.159 5.731 1.00 96.50 426 CYS A O 1
ATOM 3458 N N . LEU A 1 427 ? -19.620 4.143 6.854 1.00 94.38 427 LEU A N 1
ATOM 3459 C CA . LEU A 1 427 ? -20.213 3.521 5.661 1.00 94.38 427 LEU A CA 1
ATOM 3460 C C . LEU A 1 427 ? -20.771 4.556 4.682 1.00 94.38 427 LEU A C 1
ATOM 3462 O O . LEU A 1 427 ? -20.473 4.481 3.492 1.00 94.38 427 LEU A O 1
ATOM 3466 N N . GLU A 1 428 ? -21.497 5.562 5.172 1.00 92.25 428 GLU A N 1
ATOM 3467 C CA . GLU A 1 428 ? -22.011 6.665 4.343 1.00 92.25 428 GLU A CA 1
ATOM 3468 C C . GLU A 1 428 ? -20.880 7.438 3.650 1.00 92.25 428 GLU A C 1
ATOM 3470 O O . GLU A 1 428 ? -20.984 7.824 2.486 1.00 92.25 428 GLU A O 1
ATOM 3475 N N . LEU A 1 429 ? -19.755 7.618 4.349 1.00 93.19 429 LEU A N 1
ATOM 3476 C CA . LEU A 1 429 ? -18.538 8.215 3.800 1.00 93.19 429 LEU A CA 1
ATOM 3477 C C . LEU A 1 429 ? -17.753 7.260 2.889 1.00 93.19 429 LEU A C 1
ATOM 3479 O O . LEU A 1 429 ? -16.719 7.667 2.354 1.00 93.19 429 LEU A O 1
ATOM 3483 N N . ARG A 1 430 ? -18.215 6.020 2.690 1.00 94.25 430 ARG A N 1
ATOM 3484 C CA . ARG A 1 430 ? -17.543 4.944 1.940 1.00 94.25 430 ARG A CA 1
ATOM 3485 C C . ARG A 1 430 ? -16.168 4.594 2.501 1.00 94.25 430 ARG A C 1
ATOM 3487 O O . ARG A 1 430 ? -15.234 4.288 1.757 1.00 94.25 430 ARG A O 1
ATOM 3494 N N . ASN A 1 431 ? -16.021 4.677 3.817 1.00 95.81 431 ASN A N 1
ATOM 3495 C CA . ASN A 1 431 ? -14.841 4.258 4.554 1.00 95.81 431 ASN A CA 1
ATOM 3496 C C . ASN A 1 431 ? -15.069 2.901 5.218 1.00 95.81 431 ASN A C 1
ATOM 3498 O O . ASN A 1 431 ? -15.307 2.790 6.421 1.00 95.81 431 ASN A O 1
ATOM 3502 N N . PHE A 1 432 ? -14.959 1.856 4.406 1.00 95.88 432 PHE A N 1
ATOM 3503 C CA . PHE A 1 432 ? -15.125 0.483 4.854 1.00 95.88 432 PHE A CA 1
ATOM 3504 C C . PHE A 1 432 ? -14.019 0.060 5.814 1.00 95.88 432 PHE A C 1
ATOM 3506 O O . PHE A 1 432 ? -14.289 -0.685 6.748 1.00 95.88 432 PHE A O 1
ATOM 3513 N N . ASN A 1 433 ? -12.789 0.549 5.632 1.00 95.12 433 ASN A N 1
ATOM 3514 C CA . ASN A 1 433 ? -11.682 0.147 6.495 1.00 95.12 433 ASN A CA 1
ATOM 3515 C C . ASN A 1 433 ? -11.941 0.499 7.966 1.00 95.12 433 ASN A C 1
ATOM 3517 O O . ASN A 1 433 ? -11.931 -0.390 8.813 1.00 95.12 433 ASN A O 1
ATOM 3521 N N . THR A 1 434 ? -12.255 1.764 8.261 1.00 96.31 434 THR A N 1
ATOM 3522 C CA . THR A 1 434 ? -12.565 2.180 9.639 1.00 96.31 434 THR A CA 1
ATOM 3523 C C . THR A 1 434 ? -13.875 1.594 10.139 1.00 96.31 434 THR A C 1
ATOM 3525 O O . THR A 1 434 ? -13.967 1.245 11.311 1.00 96.31 434 THR A O 1
ATOM 3528 N N . PHE A 1 435 ? -14.877 1.432 9.270 1.00 97.62 435 PHE A N 1
ATOM 3529 C CA . PHE A 1 435 ? -16.104 0.727 9.636 1.00 97.62 435 PHE A CA 1
ATOM 3530 C C . PHE A 1 435 ? -15.795 -0.666 10.220 1.00 97.62 435 PHE A C 1
ATOM 3532 O O . PHE A 1 435 ? -16.213 -0.963 11.338 1.00 97.62 435 PHE A O 1
ATOM 3539 N N . PHE A 1 436 ? -14.995 -1.486 9.527 1.00 97.06 436 PHE A N 1
ATOM 3540 C CA . PHE A 1 436 ? -14.610 -2.815 10.019 1.00 97.06 436 PHE A CA 1
ATOM 3541 C C . PHE A 1 436 ? -13.778 -2.750 11.312 1.00 97.06 436 PHE A C 1
ATOM 3543 O O . PHE A 1 436 ? -13.954 -3.591 12.195 1.00 97.06 436 PHE A O 1
ATOM 3550 N N . GLU A 1 437 ? -12.900 -1.753 11.459 1.00 96.12 437 GLU A N 1
ATOM 3551 C CA . GLU A 1 437 ? -12.126 -1.532 12.692 1.00 96.12 437 GLU A CA 1
ATOM 3552 C C . GLU A 1 437 ? -13.038 -1.220 13.890 1.00 96.12 437 GLU A C 1
ATOM 3554 O O . GLU A 1 437 ? -12.892 -1.814 14.961 1.00 96.12 437 GLU A O 1
ATOM 3559 N N . ILE A 1 438 ? -14.031 -0.344 13.712 1.00 97.69 438 ILE A N 1
ATOM 3560 C CA . ILE A 1 438 ? -14.996 -0.013 14.766 1.00 97.69 438 ILE A CA 1
ATOM 3561 C C . ILE A 1 438 ? -15.857 -1.232 15.103 1.00 97.69 438 ILE A C 1
ATOM 3563 O O . ILE A 1 438 ? -15.988 -1.568 16.279 1.00 97.69 438 ILE A O 1
ATOM 3567 N N . MET A 1 439 ? -16.379 -1.946 14.100 1.00 98.00 439 MET A N 1
ATOM 3568 C CA . MET A 1 439 ? -17.173 -3.163 14.323 1.00 98.00 439 MET A CA 1
ATOM 3569 C C . MET A 1 439 ? -16.383 -4.243 15.071 1.00 98.00 439 MET A C 1
ATOM 3571 O O . MET A 1 439 ? -16.933 -4.929 15.937 1.00 98.00 439 MET A O 1
ATOM 3575 N N . THR A 1 440 ? -15.079 -4.356 14.805 1.00 96.62 440 THR A N 1
ATOM 3576 C CA . THR A 1 440 ? -14.174 -5.251 15.542 1.00 96.62 440 THR A CA 1
ATOM 3577 C C . THR A 1 440 ? -14.026 -4.815 17.002 1.00 96.62 440 THR A C 1
ATOM 3579 O O . THR A 1 440 ? -14.079 -5.653 17.903 1.00 96.62 440 THR A O 1
ATOM 3582 N N . GLY A 1 441 ? -13.903 -3.509 17.263 1.00 96.69 441 GLY A N 1
ATOM 3583 C CA . GLY A 1 441 ? -13.885 -2.952 18.619 1.00 96.69 441 GLY A CA 1
ATOM 3584 C C . GLY A 1 441 ? -15.194 -3.172 19.387 1.00 96.69 441 GLY A C 1
ATOM 3585 O O . GLY A 1 441 ? -15.166 -3.592 20.544 1.00 96.69 441 GLY A O 1
ATOM 3586 N N . LEU A 1 442 ? -16.343 -2.968 18.735 1.00 97.50 442 LEU A N 1
ATOM 3587 C CA . LEU A 1 442 ? -17.678 -3.216 19.299 1.00 97.50 442 LEU A CA 1
ATOM 3588 C C . LEU A 1 442 ? -17.936 -4.704 19.580 1.00 97.50 442 LEU A C 1
ATOM 3590 O O . LEU A 1 442 ? -18.655 -5.044 20.519 1.00 97.50 442 LEU A O 1
ATOM 3594 N N . SER A 1 443 ? -17.327 -5.588 18.788 1.00 96.94 443 SER A N 1
ATOM 3595 C CA . SER A 1 443 ? -17.406 -7.046 18.946 1.00 96.94 443 SER A CA 1
ATOM 3596 C C . SER A 1 443 ? -16.358 -7.607 19.914 1.00 96.94 443 SER A C 1
ATOM 3598 O O . SER A 1 443 ? -16.250 -8.823 20.089 1.00 96.94 443 SER A O 1
ATOM 3600 N N . ASN A 1 444 ? -15.563 -6.746 20.556 1.00 96.31 444 ASN A N 1
ATOM 3601 C CA . ASN A 1 444 ? -14.577 -7.175 21.535 1.00 96.31 444 ASN A CA 1
ATOM 3602 C C . ASN A 1 444 ? -15.271 -7.906 22.697 1.00 96.31 444 ASN A C 1
ATOM 3604 O O . ASN A 1 444 ? -16.214 -7.391 23.297 1.00 96.31 444 ASN A O 1
ATOM 3608 N N . ARG A 1 445 ? -14.778 -9.100 23.056 1.00 95.25 445 ARG A N 1
ATOM 3609 C CA . ARG A 1 445 ? -15.380 -9.943 24.105 1.00 95.25 445 ARG A CA 1
ATOM 3610 C C . ARG A 1 445 ? -15.528 -9.217 25.444 1.00 95.25 445 ARG A C 1
ATOM 3612 O O . ARG A 1 445 ? -16.505 -9.452 26.145 1.00 95.25 445 ARG A O 1
ATOM 3619 N N . HIS A 1 446 ? -14.594 -8.334 25.796 1.00 92.75 446 HIS A N 1
ATOM 3620 C CA . HIS A 1 446 ? -14.667 -7.561 27.037 1.00 92.75 446 HIS A CA 1
ATOM 3621 C C . HIS A 1 446 ? -15.782 -6.512 27.010 1.00 92.75 446 HIS A C 1
ATOM 3623 O O . HIS A 1 446 ? -16.373 -6.245 28.049 1.00 92.75 446 HIS A O 1
ATOM 3629 N N . VAL A 1 447 ? -16.091 -5.956 25.836 1.00 94.94 447 VAL A N 1
ATOM 3630 C CA . VAL A 1 447 ? -17.218 -5.033 25.649 1.00 94.94 447 VAL A CA 1
ATOM 3631 C C . VAL A 1 447 ? -18.534 -5.809 25.656 1.00 94.94 447 VAL A C 1
ATOM 3633 O O . VAL A 1 447 ? -19.443 -5.468 26.405 1.00 94.94 447 VAL A O 1
ATOM 3636 N N . LEU A 1 448 ? -18.631 -6.891 24.875 1.00 95.38 448 LEU A N 1
ATOM 3637 C CA . LEU A 1 448 ? -19.866 -7.671 24.744 1.00 95.38 448 LEU A CA 1
ATOM 3638 C C . LEU A 1 448 ? -20.320 -8.305 26.065 1.00 95.38 448 LEU A C 1
ATOM 3640 O O . LEU A 1 448 ? -21.515 -8.307 26.342 1.00 95.38 448 LEU A O 1
ATOM 3644 N N . ARG A 1 449 ? -19.389 -8.789 26.898 1.00 92.81 449 ARG A N 1
ATOM 3645 C CA . ARG A 1 449 ? -19.697 -9.394 28.211 1.00 92.81 449 ARG A CA 1
ATOM 3646 C C . ARG A 1 449 ? -20.427 -8.455 29.173 1.00 92.81 449 ARG A C 1
ATOM 3648 O O . ARG A 1 449 ? -21.105 -8.933 30.069 1.00 92.81 449 ARG A O 1
ATOM 3655 N N . LEU A 1 450 ? -20.295 -7.144 28.989 1.00 90.25 450 LEU A N 1
ATOM 3656 C CA . LEU A 1 450 ? -20.981 -6.140 29.804 1.00 90.25 450 LEU A CA 1
ATOM 3657 C C . LEU A 1 450 ? -22.408 -5.844 29.303 1.00 90.25 450 LEU A C 1
ATOM 3659 O O . LEU A 1 450 ? -23.088 -4.979 29.840 1.00 90.25 450 LEU A O 1
ATOM 3663 N N . GLY A 1 451 ? -22.859 -6.513 28.238 1.00 94.50 451 GLY A N 1
ATOM 3664 C CA . GLY A 1 451 ? -24.217 -6.384 27.710 1.00 94.50 451 GLY A CA 1
ATOM 3665 C C . GLY A 1 451 ? -24.640 -5.012 27.154 1.00 94.50 451 GLY A C 1
ATOM 3666 O O . GLY A 1 451 ? -25.841 -4.769 27.114 1.00 94.50 451 GLY A O 1
ATOM 3667 N N . PRO A 1 452 ? -23.766 -4.091 26.686 1.00 94.19 452 PRO A N 1
ATOM 3668 C CA . PRO A 1 452 ? -24.257 -2.810 26.160 1.00 94.19 452 PRO A CA 1
ATOM 3669 C C . PRO A 1 452 ? -25.134 -2.997 24.916 1.00 94.19 452 PRO A C 1
ATOM 3671 O O . PRO A 1 452 ? -26.075 -2.249 24.695 1.00 94.19 452 PRO A O 1
ATOM 3674 N N . HIS A 1 453 ? -24.856 -4.038 24.130 1.00 95.31 453 HIS A N 1
ATOM 3675 C CA . HIS A 1 453 ? -25.586 -4.389 22.916 1.00 95.31 453 HIS A CA 1
ATOM 3676 C C . HIS A 1 453 ? -27.006 -4.921 23.171 1.00 95.31 453 HIS A C 1
ATOM 3678 O O . HIS A 1 453 ? -27.826 -4.877 22.261 1.00 95.31 453 HIS A O 1
ATOM 3684 N N . THR A 1 454 ? -27.302 -5.433 24.372 1.00 95.81 454 THR A N 1
ATOM 3685 C CA . THR A 1 454 ? -28.649 -5.903 24.748 1.00 95.81 454 THR A CA 1
ATOM 3686 C C . THR A 1 454 ? -29.514 -4.790 25.331 1.00 95.81 454 THR A C 1
ATOM 3688 O O . THR A 1 454 ? -30.723 -4.949 25.429 1.00 95.81 454 THR A O 1
ATOM 3691 N N . SER A 1 455 ? -28.897 -3.678 25.732 1.00 95.50 455 SER A N 1
ATOM 3692 C CA . SER A 1 455 ? -29.559 -2.531 26.364 1.00 95.50 455 SER A CA 1
ATOM 3693 C C . SER A 1 455 ? -29.744 -1.348 25.406 1.00 95.50 455 SER A C 1
ATOM 3695 O O . SER A 1 455 ? -30.079 -0.253 25.850 1.00 95.50 455 SER A O 1
ATOM 3697 N N . LEU A 1 456 ? -29.494 -1.537 24.106 1.00 96.69 456 LEU A N 1
ATOM 3698 C CA . LEU A 1 456 ? -29.619 -0.476 23.109 1.00 96.69 456 LEU A CA 1
ATOM 3699 C C . LEU A 1 456 ? -31.083 -0.045 22.913 1.00 96.69 456 LEU A C 1
ATOM 3701 O O . LEU A 1 456 ? -31.980 -0.890 22.957 1.00 96.69 456 LEU A O 1
ATOM 3705 N N . PRO A 1 457 ? -31.332 1.243 22.615 1.00 96.00 457 PRO A N 1
ATOM 3706 C CA . PRO A 1 457 ? -32.605 1.680 22.047 1.00 96.00 457 PRO A CA 1
ATOM 3707 C C . PRO A 1 457 ? -32.942 0.904 20.764 1.00 96.00 457 PRO A C 1
ATOM 3709 O O . PRO A 1 457 ? -32.032 0.502 20.040 1.00 96.00 457 PRO A O 1
ATOM 3712 N N . SER A 1 458 ? -34.234 0.747 20.449 1.00 95.38 458 SER A N 1
ATOM 3713 C CA . SER A 1 458 ? -34.696 -0.030 19.279 1.00 95.38 458 SER A CA 1
ATOM 3714 C C . SER A 1 458 ? -34.021 0.403 17.973 1.00 95.38 458 SER A C 1
ATOM 3716 O O . SER A 1 458 ? -33.529 -0.439 17.229 1.00 95.38 458 SER A O 1
ATOM 3718 N N . GLU A 1 459 ? -33.915 1.715 17.741 1.00 94.62 459 GLU A N 1
ATOM 3719 C CA . GLU A 1 459 ? -33.271 2.288 16.550 1.00 94.62 459 GLU A CA 1
ATOM 3720 C C . GLU A 1 459 ? -31.793 1.873 16.430 1.00 94.62 459 GLU A C 1
ATOM 3722 O O . GLU A 1 459 ? -31.337 1.426 15.377 1.00 94.62 459 GLU A O 1
ATOM 3727 N N . ASP A 1 460 ? -31.038 1.959 17.528 1.00 96.94 460 ASP A N 1
ATOM 3728 C CA . ASP A 1 460 ? -29.627 1.571 17.542 1.00 96.94 460 ASP A CA 1
ATOM 3729 C C . ASP A 1 460 ? -29.467 0.040 17.447 1.00 96.94 460 ASP A C 1
ATOM 3731 O O . ASP A 1 460 ? -28.503 -0.454 16.862 1.00 96.94 460 ASP A O 1
ATOM 3735 N N . ALA A 1 461 ? -30.402 -0.742 17.993 1.00 96.81 461 ALA A N 1
ATOM 3736 C CA . ALA A 1 461 ? -30.387 -2.199 17.878 1.00 96.81 461 ALA A CA 1
ATOM 3737 C C . ALA A 1 461 ? -30.595 -2.661 16.422 1.00 96.81 461 ALA A C 1
ATOM 3739 O O . ALA A 1 461 ? -29.863 -3.533 15.942 1.00 96.81 461 ALA A O 1
ATOM 3740 N N . GLU A 1 462 ? -31.531 -2.038 15.702 1.00 94.12 462 GLU A N 1
ATOM 3741 C CA . GLU A 1 462 ? -31.756 -2.265 14.269 1.00 94.12 462 GLU A CA 1
ATOM 3742 C C . GLU A 1 462 ? -30.536 -1.845 13.438 1.00 94.12 462 GLU A C 1
ATOM 3744 O O . GLU A 1 462 ? -30.058 -2.612 12.594 1.00 94.12 462 GLU A O 1
ATOM 3749 N N . MET A 1 463 ? -29.951 -0.678 13.738 1.00 96.88 463 MET A N 1
ATOM 3750 C CA . MET A 1 463 ? -28.708 -0.223 13.107 1.00 96.88 463 MET A CA 1
ATOM 3751 C C . MET A 1 463 ? -27.580 -1.244 13.303 1.00 96.88 463 MET A C 1
ATOM 3753 O O . MET A 1 463 ? -26.898 -1.613 12.346 1.00 96.88 463 MET A O 1
ATOM 3757 N N . LEU A 1 464 ? -27.400 -1.765 14.521 1.00 97.62 464 LEU A N 1
ATOM 3758 C CA . LEU A 1 464 ? -26.397 -2.791 14.805 1.00 97.62 464 LEU A CA 1
ATOM 3759 C C . LEU A 1 464 ? -26.618 -4.060 13.977 1.00 97.62 464 LEU A C 1
ATOM 3761 O O . LEU A 1 464 ? -25.642 -4.659 13.521 1.00 97.62 464 LEU A O 1
ATOM 3765 N N . GLN A 1 465 ? -27.868 -4.477 13.769 1.00 96.56 465 GLN A N 1
ATOM 3766 C CA . GLN A 1 465 ? -28.180 -5.633 12.932 1.00 96.56 465 GLN A CA 1
ATOM 3767 C C . GLN A 1 465 ? -27.786 -5.395 11.468 1.00 96.56 465 GLN A C 1
ATOM 3769 O O . GLN A 1 465 ? -27.125 -6.254 10.880 1.00 96.56 465 GLN A O 1
ATOM 3774 N N . GLY A 1 466 ? -28.117 -4.231 10.903 1.00 94.75 466 GLY A N 1
ATOM 3775 C CA . GLY A 1 466 ? -27.729 -3.866 9.536 1.00 94.75 466 GLY A CA 1
ATOM 3776 C C . GLY A 1 466 ? -26.209 -3.801 9.354 1.00 94.75 466 GLY A C 1
ATOM 3777 O O . GLY A 1 466 ? -25.650 -4.403 8.436 1.00 94.75 466 GLY A O 1
ATOM 3778 N N . LEU A 1 467 ? -25.504 -3.163 10.293 1.00 96.56 467 LEU A N 1
ATOM 3779 C CA . LEU A 1 467 ? -24.041 -3.090 10.276 1.00 96.56 467 LEU A CA 1
ATOM 3780 C C . LEU A 1 467 ? -23.390 -4.478 10.393 1.00 96.56 467 LEU A C 1
ATOM 3782 O O . LEU A 1 467 ? -22.402 -4.756 9.709 1.00 96.56 467 LEU A O 1
ATOM 3786 N N . LYS A 1 468 ? -23.956 -5.379 11.209 1.00 96.44 468 LYS A N 1
ATOM 3787 C CA . LYS A 1 468 ? -23.474 -6.763 11.330 1.00 96.44 468 LYS A CA 1
ATOM 3788 C C . LYS A 1 468 ? -23.551 -7.524 10.008 1.00 96.44 468 LYS A C 1
ATOM 3790 O O . LYS A 1 468 ? -22.590 -8.219 9.692 1.00 96.44 468 LYS A O 1
ATOM 3795 N N . GLN A 1 469 ? -24.626 -7.358 9.234 1.00 94.75 469 GLN A N 1
ATOM 3796 C CA . GLN A 1 469 ? -24.782 -8.011 7.926 1.00 94.75 469 GLN A CA 1
ATOM 3797 C C . GLN A 1 469 ? -23.676 -7.599 6.947 1.00 94.75 469 GLN A C 1
ATOM 3799 O O . GLN A 1 469 ? -23.085 -8.450 6.290 1.00 94.75 469 GLN A O 1
ATOM 3804 N N . ILE A 1 470 ? -23.332 -6.309 6.896 1.00 94.88 470 ILE A N 1
ATOM 3805 C CA . ILE A 1 470 ? -22.262 -5.805 6.018 1.00 94.88 470 ILE A CA 1
ATOM 3806 C C . ILE A 1 470 ? -20.888 -6.308 6.477 1.00 94.88 470 ILE A C 1
ATOM 3808 O O . ILE A 1 470 ? -20.036 -6.646 5.651 1.00 94.88 470 ILE A O 1
ATOM 3812 N N . SER A 1 471 ? -20.666 -6.368 7.794 1.00 95.12 471 SER A N 1
ATOM 3813 C CA . SER A 1 471 ? -19.415 -6.868 8.375 1.00 95.12 471 SER A CA 1
ATOM 3814 C C . SER A 1 471 ? -19.278 -8.394 8.365 1.00 95.12 471 SER A C 1
ATOM 3816 O O . SER A 1 471 ? -18.243 -8.909 8.796 1.00 95.12 471 SER A O 1
ATOM 3818 N N . ASP A 1 472 ? -20.302 -9.117 7.902 1.00 91.94 472 ASP A N 1
ATOM 3819 C CA . ASP A 1 472 ? -20.282 -10.571 7.894 1.00 91.94 472 ASP A CA 1
ATOM 3820 C C . ASP A 1 472 ? -19.143 -11.098 7.012 1.00 91.94 472 ASP A C 1
ATOM 3822 O O . ASP A 1 472 ? -18.898 -10.658 5.886 1.00 91.94 472 ASP A O 1
ATOM 3826 N N . THR A 1 473 ? -18.424 -12.072 7.559 1.00 91.31 473 THR A N 1
ATOM 3827 C CA . THR A 1 473 ? -17.315 -12.746 6.875 1.00 91.31 473 THR A CA 1
ATOM 3828 C C . THR A 1 473 ? -17.811 -13.916 6.018 1.00 91.31 473 THR A C 1
ATOM 3830 O O . THR A 1 473 ? -17.070 -14.413 5.155 1.00 91.31 473 THR A O 1
ATOM 3833 N N . GLY A 1 474 ? -19.068 -14.336 6.220 1.00 89.50 474 GLY A N 1
ATOM 3834 C CA . GLY A 1 474 ? -19.777 -15.323 5.417 1.00 89.50 474 GLY A CA 1
ATOM 3835 C C . GLY A 1 474 ? -19.751 -14.994 3.924 1.00 89.50 474 GLY A C 1
ATOM 3836 O O . GLY A 1 474 ? -19.626 -13.843 3.496 1.00 89.50 474 GLY A O 1
ATOM 3837 N N . GLY A 1 475 ? -19.748 -16.042 3.093 1.00 85.31 475 GLY A N 1
ATOM 3838 C CA . GLY A 1 475 ? -19.692 -15.879 1.636 1.00 85.31 475 GLY A CA 1
ATOM 3839 C C . GLY A 1 475 ? -18.470 -15.093 1.138 1.00 85.31 475 GLY A C 1
ATOM 3840 O O . GLY A 1 475 ? -18.521 -14.519 0.056 1.00 85.31 475 GLY A O 1
ATOM 3841 N N . ASN A 1 476 ? -17.372 -15.053 1.910 1.00 86.69 476 ASN A N 1
ATOM 3842 C CA . ASN A 1 476 ? -16.181 -14.254 1.608 1.00 86.69 476 ASN A CA 1
ATOM 3843 C C . ASN A 1 476 ? -16.459 -12.740 1.575 1.00 86.69 476 ASN A C 1
ATOM 3845 O O . ASN A 1 476 ? -16.006 -12.053 0.653 1.00 86.69 476 ASN A O 1
ATOM 3849 N N . PHE A 1 477 ? -17.148 -12.234 2.601 1.00 92.81 477 PHE A N 1
ATOM 3850 C CA . PHE A 1 477 ? -17.578 -10.837 2.696 1.00 92.81 477 PHE A CA 1
ATOM 3851 C C . PHE A 1 477 ? -18.550 -10.459 1.571 1.00 92.81 477 PHE A C 1
ATOM 3853 O O . PHE A 1 477 ? -18.353 -9.448 0.896 1.00 92.81 477 PHE A O 1
ATOM 3860 N N . ALA A 1 478 ? -19.555 -11.305 1.317 1.00 91.19 478 ALA A N 1
ATOM 3861 C CA . ALA A 1 478 ? -20.474 -11.142 0.187 1.00 91.19 478 ALA A CA 1
ATOM 3862 C C . ALA A 1 478 ? -21.196 -9.784 0.214 1.00 91.19 478 ALA A C 1
ATOM 3864 O O . ALA A 1 478 ? -21.101 -9.040 -0.759 1.00 91.19 478 ALA A O 1
ATOM 3865 N N . ALA A 1 479 ? -21.799 -9.421 1.351 1.00 91.38 479 ALA A N 1
ATOM 3866 C CA . ALA A 1 479 ? -22.509 -8.151 1.520 1.00 91.38 479 ALA A CA 1
ATOM 3867 C C . ALA A 1 479 ? -21.587 -6.938 1.309 1.00 91.38 479 ALA A C 1
ATOM 3869 O O . ALA A 1 479 ? -21.880 -6.055 0.511 1.00 91.38 479 ALA A O 1
ATOM 3870 N N . TYR A 1 480 ? -20.403 -6.923 1.933 1.00 94.25 480 TYR A N 1
ATOM 3871 C CA . TYR A 1 480 ? -19.407 -5.872 1.684 1.00 94.25 480 TYR A CA 1
ATOM 3872 C C . TYR A 1 480 ? -18.994 -5.779 0.204 1.00 94.25 480 TYR A C 1
ATOM 3874 O O . TYR A 1 480 ? -18.824 -4.679 -0.324 1.00 94.25 480 TYR A O 1
ATOM 3882 N N . ARG A 1 481 ? -18.804 -6.920 -0.472 1.00 91.44 481 ARG A N 1
ATOM 3883 C CA . ARG A 1 481 ? -18.419 -6.965 -1.892 1.00 91.44 481 ARG A CA 1
ATOM 3884 C C . ARG A 1 481 ? -19.512 -6.430 -2.809 1.00 91.44 481 ARG A C 1
ATOM 3886 O O . ARG A 1 481 ? -19.180 -5.800 -3.809 1.00 91.44 481 ARG A O 1
ATOM 3893 N N . GLU A 1 482 ? -20.769 -6.680 -2.470 1.00 89.94 482 GLU A N 1
ATOM 3894 C CA . GLU A 1 482 ? -21.927 -6.102 -3.144 1.00 89.94 482 GLU A CA 1
ATOM 3895 C C . GLU A 1 482 ? -21.937 -4.582 -2.958 1.00 89.94 482 GLU A C 1
ATOM 3897 O O . GLU A 1 482 ? -21.822 -3.860 -3.949 1.00 89.94 482 GLU A O 1
ATOM 3902 N N . CYS A 1 483 ? -21.867 -4.099 -1.709 1.00 89.19 483 CYS A N 1
ATOM 3903 C CA . CYS A 1 483 ? -21.818 -2.666 -1.408 1.00 89.19 483 CYS A CA 1
ATOM 3904 C C . CYS A 1 483 ? -20.672 -1.951 -2.140 1.00 89.19 483 CYS A C 1
ATOM 3906 O O . CYS A 1 483 ? -20.872 -0.918 -2.768 1.00 89.19 483 CYS A O 1
ATOM 3908 N N . ILE A 1 484 ? -19.440 -2.477 -2.098 1.00 87.50 484 ILE A N 1
ATOM 3909 C CA . ILE A 1 484 ? -18.317 -1.833 -2.800 1.00 87.50 484 ILE A CA 1
ATOM 3910 C C . ILE A 1 484 ? -18.430 -1.947 -4.332 1.00 87.50 484 ILE A C 1
ATOM 3912 O O . ILE A 1 484 ? -17.845 -1.137 -5.061 1.00 87.50 484 ILE A O 1
ATOM 3916 N N . GLY A 1 485 ? -19.155 -2.959 -4.816 1.00 85.94 485 GLY A N 1
ATOM 3917 C CA . GLY A 1 485 ? -19.445 -3.199 -6.224 1.00 85.94 485 GLY A CA 1
ATOM 3918 C C . GLY A 1 485 ? -20.348 -2.126 -6.826 1.00 85.94 485 GLY A C 1
ATOM 3919 O O . GLY A 1 485 ? -20.063 -1.671 -7.931 1.00 85.94 485 GLY A O 1
ATOM 3920 N N . GLU A 1 486 ? -21.342 -1.646 -6.078 1.00 82.62 486 GLU A N 1
ATOM 3921 C CA . GLU A 1 486 ? -22.246 -0.558 -6.492 1.00 82.62 486 GLU A CA 1
ATOM 3922 C C . GLU A 1 486 ? -21.494 0.734 -6.845 1.00 82.62 486 GLU A C 1
ATOM 3924 O O . GLU A 1 486 ? -21.885 1.491 -7.731 1.00 82.62 486 GLU A O 1
ATOM 3929 N N . PHE A 1 487 ? -20.347 0.980 -6.207 1.00 76.94 487 PHE A N 1
ATOM 3930 C CA . PHE A 1 487 ? -19.533 2.169 -6.472 1.00 76.94 487 PHE A CA 1
ATOM 3931 C C . PHE A 1 487 ? -18.565 2.008 -7.644 1.00 76.94 487 PHE A C 1
ATOM 3933 O O . PHE A 1 487 ? -17.769 2.909 -7.914 1.00 76.94 487 PHE A O 1
ATOM 3940 N N . LYS A 1 488 ? -18.578 0.864 -8.336 1.00 71.31 488 LYS A N 1
ATOM 3941 C CA . LYS A 1 488 ? -17.711 0.634 -9.495 1.00 71.31 488 LYS A CA 1
ATOM 3942 C C . LYS A 1 488 ? -18.025 1.597 -10.641 1.00 71.31 488 LYS A C 1
ATOM 3944 O O . LYS A 1 488 ? -17.086 2.053 -11.290 1.00 71.31 488 LYS A O 1
ATOM 3949 N N . ASP A 1 489 ? -19.294 1.950 -10.812 1.00 74.19 489 ASP A N 1
ATOM 3950 C CA . ASP A 1 489 ? -19.763 2.765 -11.937 1.00 74.19 489 ASP A CA 1
ATOM 3951 C C . ASP A 1 489 ? -19.736 4.276 -11.642 1.00 74.19 489 ASP A C 1
ATOM 3953 O O . ASP A 1 489 ? -19.926 5.091 -12.541 1.00 74.19 489 ASP A O 1
ATOM 3957 N N . ASN A 1 490 ? -19.418 4.675 -10.402 1.00 69.81 490 ASN A N 1
ATOM 3958 C CA . ASN A 1 490 ? -19.248 6.078 -10.016 1.00 69.81 490 ASN A CA 1
ATOM 3959 C C . ASN A 1 490 ? -17.903 6.320 -9.293 1.00 69.81 490 ASN A C 1
ATOM 3961 O O . ASN A 1 490 ? -17.866 6.458 -8.063 1.00 69.81 490 ASN A O 1
ATOM 3965 N N . PRO A 1 491 ? -16.786 6.401 -10.044 1.00 68.12 491 PRO A N 1
ATOM 3966 C CA . PRO A 1 491 ? -15.439 6.547 -9.487 1.00 68.12 491 PRO A CA 1
ATOM 3967 C C . PRO A 1 491 ? -15.139 7.950 -8.936 1.00 68.12 491 PRO A C 1
ATOM 3969 O O . PRO A 1 491 ? -14.100 8.146 -8.309 1.00 68.12 491 PRO A O 1
ATOM 3972 N N . THR A 1 492 ? -16.021 8.932 -9.160 1.00 70.75 492 THR A N 1
ATOM 3973 C CA . THR A 1 492 ? -15.794 10.328 -8.744 1.00 70.75 492 THR A CA 1
ATOM 3974 C C . THR A 1 492 ? -15.864 10.527 -7.235 1.00 70.75 492 THR A C 1
ATOM 3976 O O . THR A 1 492 ? -15.310 11.493 -6.715 1.00 70.75 492 THR A O 1
ATOM 3979 N N . VAL A 1 493 ? -16.504 9.601 -6.517 1.00 74.81 493 VAL A N 1
ATOM 3980 C CA . VAL A 1 493 ? -16.644 9.686 -5.068 1.00 74.81 493 VAL A CA 1
ATOM 3981 C C . VAL A 1 493 ? -15.534 8.876 -4.394 1.00 74.81 493 VAL A C 1
ATOM 3983 O O . VAL A 1 493 ? -15.450 7.654 -4.573 1.00 74.81 493 VAL A O 1
ATOM 3986 N N . PRO A 1 494 ? -14.708 9.526 -3.562 1.00 85.31 494 PRO A N 1
ATOM 3987 C CA . PRO A 1 494 ? -13.701 8.861 -2.758 1.00 85.31 494 PRO A CA 1
ATOM 3988 C C . PRO A 1 494 ? -14.226 7.641 -1.996 1.00 85.31 494 PRO A C 1
ATOM 3990 O O . PRO A 1 494 ? -15.310 7.668 -1.425 1.00 85.31 494 PRO A O 1
ATOM 3993 N N . THR A 1 495 ? -13.436 6.569 -1.944 1.00 90.56 495 THR A N 1
ATOM 3994 C CA . THR A 1 495 ? -13.771 5.328 -1.222 1.00 90.56 495 THR A CA 1
ATOM 3995 C C . THR A 1 495 ? -12.515 4.784 -0.549 1.00 90.56 495 THR A C 1
ATOM 3997 O O . THR A 1 495 ? -11.453 4.746 -1.168 1.00 90.56 495 THR A O 1
ATOM 4000 N N . VAL A 1 496 ? -12.622 4.371 0.716 1.00 93.12 496 VAL A N 1
ATOM 4001 C CA . VAL A 1 496 ? -11.554 3.680 1.450 1.00 93.12 496 VAL A CA 1
ATOM 4002 C C . VAL A 1 496 ? -11.975 2.216 1.611 1.00 93.12 496 VAL A C 1
ATOM 4004 O O . VAL A 1 496 ? -12.846 1.917 2.432 1.00 93.12 496 VAL A O 1
ATOM 4007 N N . PRO A 1 497 ? -11.426 1.298 0.800 1.00 93.44 497 PRO A N 1
ATOM 4008 C CA . PRO A 1 497 ? -11.836 -0.099 0.809 1.00 93.44 497 PRO A CA 1
ATOM 4009 C C . PRO A 1 497 ? -11.338 -0.820 2.067 1.00 93.44 497 PRO A C 1
ATOM 4011 O O . PRO A 1 497 ? -10.320 -0.440 2.642 1.00 93.44 497 PRO A O 1
ATOM 4014 N N . TYR A 1 498 ? -12.008 -1.903 2.465 1.00 92.75 498 TYR A N 1
ATOM 4015 C CA . TYR A 1 498 ? -11.523 -2.751 3.550 1.00 92.75 498 TYR A CA 1
ATOM 4016 C C . TYR A 1 498 ? -10.311 -3.559 3.085 1.00 92.75 498 TYR A C 1
ATOM 4018 O O . TYR A 1 498 ? -10.412 -4.448 2.232 1.00 92.75 498 TYR A O 1
ATOM 4026 N N . PHE A 1 499 ? -9.145 -3.222 3.637 1.00 86.69 499 PHE A N 1
ATOM 4027 C CA . PHE A 1 499 ? -7.860 -3.693 3.131 1.00 86.69 499 PHE A CA 1
ATOM 4028 C C . PHE A 1 499 ? -7.703 -5.213 3.251 1.00 86.69 499 PHE A C 1
ATOM 4030 O O . PHE A 1 499 ? -7.207 -5.857 2.327 1.00 86.69 499 PHE A O 1
ATOM 4037 N N . ALA A 1 500 ? -8.186 -5.810 4.346 1.00 85.06 500 ALA A N 1
ATOM 4038 C CA . ALA A 1 500 ? -7.963 -7.224 4.652 1.00 85.06 500 ALA A CA 1
ATOM 4039 C C . ALA A 1 500 ? -8.506 -8.177 3.573 1.00 85.06 500 ALA A C 1
ATOM 4041 O O . ALA A 1 500 ? -7.890 -9.209 3.305 1.00 85.06 500 ALA A O 1
ATOM 4042 N N . VAL A 1 501 ? -9.598 -7.816 2.891 1.00 85.19 501 VAL A N 1
ATOM 4043 C CA . VAL A 1 501 ? -10.209 -8.636 1.826 1.00 85.19 501 VAL A CA 1
ATOM 4044 C C . VAL A 1 501 ? -9.274 -8.825 0.628 1.00 85.19 501 VAL A C 1
ATOM 4046 O O . VAL A 1 501 ? -9.327 -9.857 -0.044 1.00 85.19 501 VAL A O 1
ATOM 4049 N N . TYR A 1 502 ? -8.375 -7.871 0.381 1.00 77.81 502 TYR A N 1
ATOM 4050 C CA . TYR A 1 502 ? -7.378 -7.976 -0.684 1.00 77.81 502 TYR A CA 1
ATOM 4051 C C . TYR A 1 502 ? -6.216 -8.915 -0.305 1.00 77.81 502 TYR A C 1
ATOM 4053 O O . TYR A 1 502 ? -5.602 -9.502 -1.197 1.00 77.81 502 TYR A O 1
ATOM 4061 N N . PHE A 1 503 ? -5.967 -9.140 0.995 1.00 70.38 503 PHE A N 1
ATOM 4062 C CA . PHE A 1 503 ? -4.905 -10.033 1.492 1.00 70.38 503 PHE A CA 1
ATOM 4063 C C . PHE A 1 503 ? -5.381 -11.448 1.775 1.00 70.38 503 PHE A C 1
ATOM 4065 O O . PHE A 1 503 ? -4.703 -12.398 1.395 1.00 70.38 503 PHE A O 1
ATOM 4072 N N . TYR A 1 504 ? -6.531 -11.592 2.439 1.00 57.25 504 TYR A N 1
ATOM 4073 C CA . TYR A 1 504 ? -6.891 -12.815 3.160 1.00 57.25 504 TYR A CA 1
ATOM 4074 C C . TYR A 1 504 ? -7.088 -14.045 2.260 1.00 57.25 504 TYR A C 1
ATOM 4076 O O . TYR A 1 504 ? -7.068 -15.167 2.752 1.00 57.25 504 TYR A O 1
ATOM 4084 N N . LYS A 1 505 ? -7.257 -13.871 0.941 1.00 52.47 505 LYS A N 1
ATOM 4085 C CA . LYS A 1 505 ? -7.422 -15.010 0.021 1.00 52.47 505 LYS A CA 1
ATOM 4086 C C . LYS A 1 505 ? -6.714 -14.903 -1.321 1.00 52.47 505 LYS A C 1
ATOM 4088 O O . LYS A 1 505 ? -6.450 -15.935 -1.917 1.00 52.47 505 LYS A O 1
ATOM 4093 N N . ARG A 1 506 ? -6.406 -13.719 -1.854 1.00 53.88 506 ARG A N 1
ATOM 4094 C CA . ARG A 1 506 ? -6.070 -13.633 -3.286 1.00 53.88 506 ARG A CA 1
ATOM 4095 C C . ARG A 1 506 ? -4.584 -13.772 -3.588 1.00 53.88 506 ARG A C 1
ATOM 4097 O O . ARG A 1 506 ? -4.215 -14.624 -4.383 1.00 53.88 506 ARG A O 1
ATOM 4104 N N . ILE A 1 507 ? -3.737 -12.981 -2.936 1.00 56.47 507 ILE A N 1
ATOM 4105 C CA . ILE A 1 507 ? -2.284 -13.037 -3.164 1.00 56.47 507 ILE A CA 1
ATOM 4106 C C . ILE A 1 507 ? -1.737 -14.376 -2.670 1.00 56.47 507 ILE A C 1
ATOM 4108 O O . ILE A 1 507 ? -1.020 -15.050 -3.399 1.00 56.47 507 ILE A O 1
ATOM 4112 N N . GLN A 1 508 ? -2.179 -14.817 -1.490 1.00 53.44 508 GLN A N 1
ATOM 4113 C CA . GLN A 1 508 ? -1.737 -16.081 -0.913 1.00 53.44 508 GLN A CA 1
ATOM 4114 C C . GLN A 1 508 ? -2.140 -17.291 -1.773 1.00 53.44 508 GLN A C 1
ATOM 4116 O O . GLN A 1 508 ? -1.279 -18.095 -2.107 1.00 53.44 508 GLN A O 1
ATOM 4121 N N . HIS A 1 509 ? -3.393 -17.391 -2.244 1.00 54.50 509 HIS A N 1
ATOM 4122 C CA . HIS A 1 509 ? -3.779 -18.498 -3.131 1.00 54.50 509 HIS A CA 1
ATOM 4123 C C . HIS A 1 509 ? -3.144 -18.415 -4.526 1.00 54.50 509 HIS A C 1
ATOM 4125 O O . HIS A 1 509 ? -2.795 -19.458 -5.077 1.00 54.50 509 HIS A O 1
ATOM 4131 N N . ILE A 1 510 ? -2.986 -17.223 -5.118 1.00 57.28 510 ILE A N 1
ATOM 4132 C CA . ILE A 1 510 ? -2.328 -17.070 -6.430 1.00 57.28 510 ILE A CA 1
ATOM 4133 C C . ILE A 1 510 ? -0.857 -17.500 -6.337 1.00 57.28 510 ILE A C 1
ATOM 4135 O O . ILE A 1 510 ? -0.375 -18.217 -7.209 1.00 57.28 510 ILE A O 1
ATOM 4139 N N . GLU A 1 511 ? -0.153 -17.125 -5.270 1.00 52.59 511 GLU A N 1
ATOM 4140 C CA . GLU A 1 511 ? 1.254 -17.488 -5.079 1.00 52.59 511 GLU A CA 1
ATOM 4141 C C . GLU A 1 511 ? 1.440 -18.953 -4.660 1.00 52.59 511 GLU A C 1
ATOM 4143 O O . GLU A 1 511 ? 2.324 -19.633 -5.184 1.00 52.59 511 GLU A O 1
ATOM 4148 N N . ASP A 1 512 ? 0.599 -19.476 -3.764 1.00 52.97 512 ASP A N 1
ATOM 4149 C CA . ASP A 1 512 ? 0.684 -20.870 -3.317 1.00 52.97 512 ASP A CA 1
ATOM 4150 C C . ASP A 1 512 ? 0.310 -21.834 -4.458 1.00 52.97 512 ASP A C 1
ATOM 4152 O O . ASP A 1 512 ? 0.976 -22.850 -4.660 1.00 52.97 512 ASP A O 1
ATOM 4156 N N . SER A 1 513 ? -0.675 -21.481 -5.295 1.00 50.66 513 SER A N 1
ATOM 4157 C CA . SER A 1 513 ? -0.990 -22.250 -6.510 1.00 50.66 513 SER A CA 1
ATOM 4158 C C . SER A 1 513 ? 0.084 -22.133 -7.600 1.00 50.66 513 SER A C 1
ATOM 4160 O O . SER A 1 513 ? 0.284 -23.087 -8.355 1.00 50.66 513 SER A O 1
ATOM 4162 N N . ALA A 1 514 ? 0.827 -21.021 -7.660 1.00 53.31 514 ALA A N 1
ATOM 4163 C CA . ALA A 1 514 ? 1.965 -20.856 -8.567 1.00 53.31 514 ALA A CA 1
ATOM 4164 C C . ALA A 1 514 ? 3.217 -21.639 -8.120 1.00 53.31 514 ALA A C 1
ATOM 4166 O O . ALA A 1 514 ? 3.996 -22.074 -8.968 1.00 53.31 514 ALA A O 1
ATOM 4167 N N . ASN A 1 515 ? 3.399 -21.858 -6.812 1.00 45.72 515 ASN A N 1
ATOM 4168 C CA . ASN A 1 515 ? 4.565 -22.548 -6.243 1.00 45.72 515 ASN A CA 1
ATOM 4169 C C . ASN A 1 515 ? 4.409 -24.076 -6.120 1.00 45.72 515 ASN A C 1
ATOM 4171 O O . ASN A 1 515 ? 5.409 -24.778 -5.978 1.00 45.72 515 ASN A O 1
ATOM 4175 N N . LEU A 1 516 ? 3.189 -24.619 -6.205 1.00 39.00 516 LEU A N 1
ATOM 4176 C CA . LEU A 1 516 ? 2.925 -26.057 -6.022 1.00 39.00 516 LEU A CA 1
ATOM 4177 C C . LEU A 1 516 ? 3.199 -26.939 -7.252 1.00 39.00 516 LEU A C 1
ATOM 4179 O O . LEU A 1 516 ? 3.027 -28.155 -7.195 1.00 39.00 516 LEU A O 1
ATOM 4183 N N . SER A 1 517 ? 3.685 -26.383 -8.360 1.00 35.81 517 SER A N 1
ATOM 4184 C CA . SER A 1 517 ? 4.204 -27.197 -9.460 1.00 35.81 517 SER A CA 1
ATOM 4185 C C . SER A 1 517 ? 5.448 -26.549 -10.046 1.00 35.81 517 SER A C 1
ATOM 4187 O O . SER A 1 517 ? 5.450 -25.360 -10.346 1.00 35.81 517 SER A O 1
ATOM 4189 N N . GLY A 1 518 ? 6.519 -27.328 -10.215 1.00 37.72 518 GLY A N 1
ATOM 4190 C CA . GLY A 1 518 ? 7.728 -26.932 -10.945 1.00 37.72 518 GLY A CA 1
ATOM 4191 C C . GLY A 1 518 ? 7.445 -26.680 -12.432 1.00 37.72 518 GLY A C 1
ATOM 4192 O O . GLY A 1 518 ? 7.890 -27.429 -13.299 1.00 37.72 518 GLY A O 1
ATOM 4193 N N . GLY A 1 519 ? 6.665 -25.642 -12.720 1.00 35.25 519 GLY A N 1
ATOM 4194 C CA . GLY A 1 519 ? 6.156 -25.262 -14.027 1.00 35.25 519 GLY A CA 1
ATOM 4195 C C . GLY A 1 519 ? 4.785 -24.608 -13.889 1.00 35.25 519 GLY A C 1
ATOM 4196 O O . GLY A 1 519 ? 3.799 -25.302 -13.673 1.00 35.25 519 GLY A O 1
ATOM 4197 N N . TRP A 1 520 ? 4.721 -23.286 -14.074 1.00 39.97 520 TRP A N 1
ATOM 4198 C CA . TRP A 1 520 ? 3.480 -22.508 -14.081 1.00 39.97 520 TRP A CA 1
ATOM 4199 C C . TRP A 1 520 ? 2.502 -23.070 -15.129 1.00 39.97 520 TRP A C 1
ATOM 4201 O O . TRP A 1 520 ? 2.600 -22.783 -16.323 1.00 39.97 520 TRP A O 1
ATOM 4211 N N . LYS A 1 521 ? 1.556 -23.902 -14.688 1.00 37.31 521 LYS A N 1
ATOM 4212 C CA . LYS A 1 521 ? 0.389 -24.344 -15.458 1.00 37.31 521 LYS A CA 1
ATOM 4213 C C . LYS A 1 521 ? -0.868 -23.945 -14.695 1.00 37.31 521 LYS A C 1
ATOM 4215 O O . LYS A 1 521 ? -1.476 -24.774 -14.031 1.00 37.31 521 LYS A O 1
ATOM 4220 N N . SER A 1 522 ? -1.277 -22.687 -14.813 1.00 37.88 522 SER A N 1
ATOM 4221 C CA . SER A 1 522 ? -2.623 -22.284 -14.404 1.00 37.88 522 SER A CA 1
ATOM 4222 C C . SER A 1 522 ? -3.479 -22.066 -15.649 1.00 37.88 522 SER A C 1
ATOM 4224 O O . SER A 1 522 ? -3.221 -21.166 -16.447 1.00 37.88 522 SER A O 1
ATOM 4226 N N . LYS A 1 523 ? -4.491 -22.922 -15.836 1.00 36.78 523 LYS A N 1
ATOM 4227 C CA . LYS A 1 523 ? -5.698 -22.549 -16.578 1.00 36.78 523 LYS A CA 1
ATOM 4228 C C . LYS A 1 523 ? -6.494 -21.665 -15.618 1.00 36.78 523 LYS A C 1
ATOM 4230 O O . LYS A 1 523 ? -7.076 -22.197 -14.677 1.00 36.78 523 LYS A O 1
ATOM 4235 N N . SER A 1 524 ? -6.483 -20.349 -15.815 1.00 39.22 524 SER A N 1
ATOM 4236 C CA . SER A 1 524 ? -7.297 -19.452 -14.990 1.00 39.22 524 SER A CA 1
ATOM 4237 C C . SER A 1 524 ? -8.779 -19.767 -15.186 1.00 39.22 524 SER A C 1
ATOM 4239 O O . SER A 1 524 ? -9.248 -19.919 -16.321 1.00 39.22 524 SER A O 1
ATOM 4241 N N . LYS A 1 525 ? -9.518 -19.900 -14.080 1.00 35.41 525 LYS A N 1
ATOM 4242 C CA . LYS A 1 525 ? -10.972 -20.059 -14.129 1.00 35.41 525 LYS A CA 1
ATOM 4243 C C . LYS A 1 525 ? -11.608 -18.716 -14.533 1.00 35.41 525 LYS A C 1
ATOM 4245 O O . LYS A 1 525 ? -11.007 -17.662 -14.321 1.00 35.41 525 LYS A O 1
ATOM 4250 N N . PRO A 1 526 ? -12.822 -18.708 -15.111 1.00 34.28 526 PRO A N 1
ATOM 4251 C CA . PRO A 1 526 ? -13.527 -17.472 -15.476 1.00 34.28 526 PRO A CA 1
ATOM 4252 C C . PRO A 1 526 ? -13.712 -16.486 -14.306 1.00 34.28 526 PRO A C 1
ATOM 4254 O O . PRO A 1 526 ? -13.705 -15.273 -14.514 1.00 34.28 526 PRO A O 1
ATOM 4257 N N . GLU A 1 527 ? -13.814 -17.001 -13.080 1.00 38.50 527 GLU A N 1
ATOM 4258 C CA . GLU A 1 527 ? -13.912 -16.235 -11.829 1.00 38.50 527 GLU A CA 1
ATOM 4259 C C . GLU A 1 527 ? -12.648 -15.390 -11.563 1.00 38.50 527 GLU A C 1
ATOM 4261 O O . GLU A 1 527 ? -12.745 -14.206 -11.241 1.00 38.50 527 GLU A O 1
ATOM 4266 N N . ASP A 1 528 ? -11.456 -15.926 -11.857 1.00 38.84 528 ASP A N 1
ATOM 4267 C CA . ASP A 1 528 ? -10.175 -15.229 -11.667 1.00 38.84 528 ASP A CA 1
ATOM 4268 C C . ASP A 1 528 ? -10.036 -13.985 -12.564 1.00 38.84 528 ASP A C 1
ATOM 4270 O O . ASP A 1 528 ? -9.358 -13.017 -12.197 1.00 38.84 528 ASP A O 1
ATOM 4274 N N . LYS A 1 529 ? -10.697 -13.990 -13.734 1.00 35.94 529 LYS A N 1
ATOM 4275 C CA . LYS A 1 529 ? -10.691 -12.881 -14.703 1.00 35.94 529 LYS A CA 1
ATOM 4276 C C . LYS A 1 529 ? -11.578 -11.714 -14.264 1.00 35.94 529 LYS A C 1
ATOM 4278 O O . LYS A 1 529 ? -11.164 -10.565 -14.415 1.00 35.94 529 LYS A O 1
ATOM 4283 N N . LYS A 1 530 ? -12.758 -11.985 -13.685 1.00 39.81 530 LYS A N 1
ATOM 4284 C CA . LYS A 1 530 ? -13.653 -10.942 -13.140 1.00 39.81 530 LYS A CA 1
ATOM 4285 C C . LYS A 1 530 ? -12.995 -10.194 -11.982 1.00 39.81 530 LYS A C 1
ATOM 4287 O O . LYS A 1 530 ? -13.087 -8.973 -11.895 1.00 39.81 530 LYS A O 1
ATOM 4292 N N . ASP A 1 531 ? -12.239 -10.909 -11.162 1.00 40.66 531 ASP A N 1
ATOM 4293 C CA . ASP A 1 531 ? -11.612 -10.322 -9.990 1.00 40.66 531 ASP A CA 1
ATOM 4294 C C . ASP A 1 531 ? -10.267 -9.632 -10.320 1.00 40.66 531 ASP A C 1
ATOM 4296 O O . ASP A 1 531 ? -9.817 -8.755 -9.584 1.00 40.66 531 ASP A O 1
ATOM 4300 N N . ALA A 1 532 ? -9.563 -9.982 -11.409 1.00 35.44 532 ALA A N 1
ATOM 4301 C CA . ALA A 1 532 ? -8.345 -9.262 -11.833 1.00 35.44 532 ALA A CA 1
ATOM 4302 C C . ALA A 1 532 ? -8.661 -7.809 -12.240 1.00 35.44 532 ALA A C 1
ATOM 4304 O O . ALA A 1 532 ? -7.875 -6.896 -11.969 1.00 35.44 532 ALA A O 1
ATOM 4305 N N . ALA A 1 533 ? -9.867 -7.581 -12.769 1.00 40.94 533 ALA A N 1
ATOM 4306 C CA . ALA A 1 533 ? -10.408 -6.247 -12.994 1.00 40.94 533 ALA A CA 1
ATOM 4307 C C . ALA A 1 533 ? -10.549 -5.440 -11.686 1.00 40.94 533 ALA A C 1
ATOM 4309 O O . ALA A 1 533 ? -10.363 -4.233 -11.708 1.00 40.94 533 ALA A O 1
ATOM 4310 N N . LEU A 1 534 ? -10.780 -6.070 -10.524 1.00 42.09 534 LEU A N 1
ATOM 4311 C CA . LEU A 1 534 ? -10.887 -5.379 -9.226 1.00 42.09 534 LEU A CA 1
ATOM 4312 C C . LEU A 1 534 ? -9.545 -4.795 -8.727 1.00 42.09 534 LEU A C 1
ATOM 4314 O O . LEU A 1 534 ? -9.530 -3.727 -8.117 1.00 42.09 534 LEU A O 1
ATOM 4318 N N . LEU A 1 535 ? -8.405 -5.430 -9.020 1.00 39.94 535 LEU A N 1
ATOM 4319 C CA . LEU A 1 535 ? -7.081 -4.852 -8.729 1.00 39.94 535 LEU A CA 1
ATOM 4320 C C . LEU A 1 535 ? -6.726 -3.741 -9.723 1.00 39.94 535 LEU A C 1
ATOM 4322 O O . LEU A 1 535 ? -6.186 -2.715 -9.321 1.00 39.94 535 LEU A O 1
ATOM 4326 N N . SER A 1 536 ? -7.113 -3.885 -10.997 1.00 39.72 536 SER A N 1
ATOM 4327 C CA . SER A 1 536 ? -7.021 -2.779 -11.958 1.00 39.72 536 SER A CA 1
ATOM 4328 C C . SER A 1 536 ? -7.927 -1.606 -11.561 1.00 39.72 536 SER A C 1
ATOM 4330 O O . SER A 1 536 ? -7.543 -0.460 -11.801 1.00 39.72 536 SER A O 1
ATOM 4332 N N . THR A 1 537 ? -9.058 -1.866 -10.881 1.00 43.22 537 THR A N 1
ATOM 4333 C CA . THR A 1 537 ? -9.887 -0.798 -10.312 1.00 43.22 537 THR A CA 1
ATOM 4334 C C . THR A 1 537 ? -9.226 -0.054 -9.157 1.00 43.22 537 THR A C 1
ATOM 4336 O O . THR A 1 537 ? -9.652 1.054 -8.882 1.00 43.22 537 THR A O 1
ATOM 4339 N N . ARG A 1 538 ? -8.185 -0.577 -8.490 1.00 49.59 538 ARG A N 1
ATOM 4340 C CA . ARG A 1 538 ? -7.468 0.183 -7.445 1.00 49.59 538 ARG A CA 1
ATOM 4341 C C . ARG A 1 538 ? -6.789 1.424 -8.028 1.00 49.59 538 ARG A C 1
ATOM 4343 O O . ARG A 1 538 ? -6.936 2.507 -7.479 1.00 49.59 538 ARG A O 1
ATOM 4350 N N . ASP A 1 539 ? -6.111 1.284 -9.166 1.00 43.69 539 ASP A N 1
ATOM 4351 C CA . ASP A 1 539 ? -5.413 2.411 -9.803 1.00 43.69 539 ASP A CA 1
ATOM 4352 C C . ASP A 1 539 ? -6.322 3.279 -10.670 1.00 43.69 539 ASP A C 1
ATOM 4354 O O . ASP A 1 539 ? -6.103 4.484 -10.733 1.00 43.69 539 ASP A O 1
ATOM 4358 N N . SER A 1 540 ? -7.381 2.720 -11.279 1.00 36.56 540 SER A N 1
ATOM 4359 C CA . SER A 1 540 ? -8.437 3.558 -11.881 1.00 36.56 540 SER A CA 1
ATOM 4360 C C . SER A 1 540 ? -9.245 4.322 -10.820 1.00 36.56 540 SER A C 1
ATOM 4362 O O . SER A 1 540 ? -10.061 5.172 -11.161 1.00 36.56 540 SER A O 1
ATOM 4364 N N . LYS A 1 541 ? -9.021 4.005 -9.537 1.00 43.38 541 LYS A N 1
ATOM 4365 C CA . LYS A 1 541 ? -9.555 4.665 -8.347 1.00 43.38 541 LYS A CA 1
ATOM 4366 C C . LYS A 1 541 ? -8.431 5.271 -7.497 1.00 43.38 541 LYS A C 1
ATOM 4368 O O . LYS A 1 541 ? -8.578 5.307 -6.279 1.00 43.38 541 LYS A O 1
ATOM 4373 N N . ARG A 1 542 ? -7.317 5.768 -8.069 1.00 44.62 542 ARG A N 1
ATOM 4374 C CA . ARG A 1 542 ? -6.520 6.787 -7.351 1.00 44.62 542 ARG A CA 1
ATOM 4375 C C . ARG A 1 542 ? -7.439 7.988 -7.141 1.00 44.62 542 ARG A C 1
ATOM 4377 O O . ARG A 1 542 ? -7.704 8.774 -8.041 1.00 44.62 542 ARG A O 1
ATOM 4384 N N . VAL A 1 543 ? -8.027 7.977 -5.958 1.00 49.88 543 VAL A N 1
ATOM 4385 C CA . VAL A 1 543 ? -9.169 8.764 -5.528 1.00 49.88 543 VAL A CA 1
ATOM 4386 C C . VAL A 1 543 ? -8.824 10.257 -5.575 1.00 49.88 543 VAL A C 1
ATOM 4388 O O . VAL A 1 543 ? -7.725 10.621 -5.149 1.00 49.88 543 VAL A O 1
ATOM 4391 N N . PRO A 1 544 ? -9.730 11.134 -6.048 1.00 50.28 544 PRO A N 1
ATOM 4392 C CA . PRO A 1 544 ? -9.545 12.571 -5.892 1.00 50.28 544 PRO A CA 1
ATOM 4393 C C . PRO A 1 544 ? -9.347 12.912 -4.405 1.00 50.28 544 PRO A C 1
ATOM 4395 O O . PRO A 1 544 ? -10.038 12.340 -3.558 1.00 50.28 544 PRO A O 1
ATOM 4398 N N . PRO A 1 545 ? -8.412 13.814 -4.061 1.00 49.56 545 PRO A N 1
ATOM 4399 C CA . PRO A 1 545 ? -8.129 14.148 -2.671 1.00 49.56 545 PRO A CA 1
ATOM 4400 C C . PRO A 1 545 ? -9.415 14.564 -1.944 1.00 49.56 545 PRO A C 1
ATOM 4402 O O . PRO A 1 545 ? -10.154 15.428 -2.418 1.00 49.56 545 PRO A O 1
ATOM 4405 N N . ARG A 1 546 ? -9.692 13.953 -0.785 1.00 60.00 546 ARG A N 1
ATOM 4406 C CA . ARG A 1 546 ? -10.728 14.456 0.131 1.00 60.00 546 ARG A CA 1
ATOM 4407 C C . ARG A 1 546 ? -10.241 15.767 0.760 1.00 60.00 546 ARG A C 1
ATOM 4409 O O . ARG A 1 546 ? -9.039 15.941 0.913 1.00 60.00 546 ARG A O 1
ATOM 4416 N N . GLY A 1 547 ? -11.163 16.680 1.078 1.00 51.03 547 GLY A N 1
ATOM 4417 C CA . GLY A 1 547 ? -10.867 18.017 1.617 1.00 51.03 547 GLY A CA 1
ATOM 4418 C C . GLY A 1 547 ? -9.951 18.030 2.853 1.00 51.03 547 GLY A C 1
ATOM 4419 O O . GLY A 1 547 ? -9.699 17.003 3.476 1.00 51.03 547 GLY A O 1
ATOM 4420 N N . ALA A 1 548 ? -9.430 19.212 3.187 1.00 48.31 548 ALA A N 1
ATOM 4421 C CA . ALA A 1 548 ? -8.364 19.390 4.174 1.00 48.31 548 ALA A CA 1
ATOM 4422 C C . ALA A 1 548 ? -8.708 18.899 5.600 1.00 48.31 548 ALA A C 1
ATOM 4424 O O . ALA A 1 548 ? -9.796 19.148 6.119 1.00 48.31 548 ALA A O 1
ATOM 4425 N N . THR A 1 549 ? -7.726 18.279 6.261 1.00 46.53 549 THR A N 1
ATOM 4426 C CA . THR A 1 549 ? -7.726 17.933 7.697 1.00 46.53 549 THR A CA 1
ATOM 4427 C C . THR A 1 549 ? -7.509 19.171 8.570 1.00 46.53 549 THR A C 1
ATOM 4429 O O . THR A 1 549 ? -6.722 20.046 8.192 1.00 46.53 549 THR A O 1
ATOM 4432 N N . SER A 1 550 ? -8.079 19.224 9.779 1.00 47.69 550 SER A N 1
ATOM 4433 C CA . SER A 1 550 ? -7.665 20.232 10.766 1.00 47.69 550 SER A CA 1
ATOM 4434 C C . SER A 1 550 ? -6.368 19.793 11.474 1.00 47.69 550 SER A C 1
ATOM 4436 O O . SER A 1 550 ? -6.275 18.720 12.065 1.00 47.69 550 SER A O 1
ATOM 4438 N N . SER A 1 551 ? -5.306 20.606 11.398 1.00 44.84 551 SER A N 1
ATOM 4439 C CA . SER A 1 551 ? -3.950 20.212 11.836 1.00 44.84 551 SER A CA 1
ATOM 4440 C C . SER A 1 551 ? -3.825 19.886 13.333 1.00 44.84 551 SER A C 1
ATOM 4442 O O . SER A 1 551 ? -2.887 19.205 13.746 1.00 44.84 551 SER A O 1
ATOM 4444 N N . THR A 1 552 ? -4.755 20.375 14.154 1.00 47.09 552 THR A N 1
ATOM 4445 C CA . THR A 1 552 ? -4.734 20.224 15.617 1.00 47.09 552 THR A CA 1
ATOM 4446 C C . THR A 1 552 ? -5.442 18.939 16.088 1.00 47.09 552 THR A C 1
ATOM 4448 O O . THR A 1 552 ? -5.092 18.404 17.141 1.00 47.09 552 THR A O 1
ATOM 4451 N N . SER A 1 553 ? -6.396 18.395 15.317 1.00 49.03 553 SER A N 1
ATOM 4452 C CA . SER A 1 553 ? -7.153 17.178 15.671 1.00 49.03 553 SER A CA 1
ATOM 4453 C C . SER A 1 553 ? -6.426 15.898 15.241 1.00 49.03 553 SER A C 1
ATOM 4455 O O . SER A 1 553 ? -6.327 14.955 16.023 1.00 49.03 553 SER A O 1
ATOM 4457 N N . ALA A 1 554 ? -5.836 15.875 14.041 1.00 49.44 554 ALA A N 1
ATOM 4458 C CA . ALA A 1 554 ? -5.251 14.664 13.459 1.00 49.44 554 ALA A CA 1
ATOM 4459 C C . ALA A 1 554 ? -4.125 14.053 14.316 1.00 49.44 554 ALA A C 1
ATOM 4461 O O . ALA A 1 554 ? -3.989 12.835 14.397 1.00 49.44 554 ALA A O 1
ATOM 4462 N N . SER A 1 555 ? -3.339 14.889 15.004 1.00 51.75 555 SER A N 1
ATOM 4463 C CA . SER A 1 555 ? -2.256 14.433 15.886 1.00 51.75 555 SER A CA 1
ATOM 4464 C C . SER A 1 555 ? -2.738 13.942 17.257 1.00 51.75 555 SER A C 1
ATOM 4466 O O . SER A 1 555 ? -2.081 13.094 17.859 1.00 51.75 555 SER A O 1
ATOM 4468 N N . SER A 1 556 ? -3.877 14.441 17.750 1.00 53.31 556 SER A N 1
ATOM 4469 C CA . SER A 1 556 ? -4.455 14.048 19.046 1.00 53.31 556 SER A CA 1
ATOM 4470 C C . SER A 1 556 ? -5.423 12.865 18.940 1.00 53.31 556 SER A C 1
ATOM 4472 O O . SER A 1 556 ? -5.586 12.124 19.910 1.00 53.31 556 SER A O 1
ATOM 4474 N N . LEU A 1 557 ? -6.016 12.659 17.761 1.00 54.78 557 LEU A N 1
ATOM 4475 C CA . LEU A 1 557 ? -6.904 11.539 17.440 1.00 54.78 557 LEU A CA 1
ATOM 4476 C C . LEU A 1 557 ? -6.166 10.314 16.884 1.00 54.78 557 LEU A C 1
ATOM 4478 O O . LEU A 1 557 ? -6.802 9.282 16.686 1.00 54.78 557 LEU A O 1
ATOM 4482 N N . ASP A 1 558 ? -4.851 10.390 16.642 1.00 62.91 558 ASP A N 1
ATOM 4483 C CA . ASP A 1 558 ? -4.089 9.246 16.144 1.00 62.91 558 ASP A CA 1
ATOM 4484 C C . ASP A 1 558 ? -4.032 8.115 17.195 1.00 62.91 558 ASP A C 1
ATOM 4486 O O . ASP A 1 558 ? -3.345 8.268 18.218 1.00 62.91 558 ASP A O 1
ATOM 4490 N N . PRO A 1 559 ? -4.684 6.954 16.962 1.00 55.47 559 PRO A N 1
ATOM 4491 C CA . PRO A 1 559 ? -4.755 5.872 17.944 1.00 55.47 559 PRO A CA 1
ATOM 4492 C C . PRO A 1 559 ? -3.380 5.301 18.316 1.00 55.47 559 PRO A C 1
ATOM 4494 O O . PRO A 1 559 ? -3.224 4.767 19.415 1.00 55.47 559 PRO A O 1
ATOM 4497 N N . SER A 1 560 ? -2.363 5.437 17.448 1.00 50.66 560 SER A N 1
ATOM 4498 C CA . SER A 1 560 ? -0.986 4.996 17.741 1.00 50.66 560 SER A CA 1
ATOM 4499 C C . SER A 1 560 ? -0.342 5.756 18.904 1.00 50.66 560 SER A C 1
ATOM 4501 O O . SER A 1 560 ? 0.513 5.211 19.609 1.00 50.66 560 SER A O 1
ATOM 4503 N N . SER A 1 561 ? -0.745 7.009 19.132 1.00 49.47 561 SER A N 1
ATOM 4504 C CA . SER A 1 561 ? -0.176 7.861 20.181 1.00 49.47 561 SER A CA 1
ATOM 4505 C C . SER A 1 561 ? -0.615 7.435 21.590 1.00 49.47 561 SER A C 1
ATOM 4507 O O . SER A 1 561 ? 0.171 7.514 22.541 1.00 49.47 561 SER A O 1
ATOM 4509 N N . ALA A 1 562 ? -1.831 6.892 21.727 1.00 45.84 562 ALA A N 1
ATOM 4510 C CA . ALA A 1 562 ? -2.408 6.476 23.005 1.00 45.84 562 ALA A CA 1
ATOM 4511 C C . ALA A 1 562 ? -1.638 5.311 23.655 1.00 45.84 562 ALA A C 1
ATOM 4513 O O . ALA A 1 562 ? -1.540 5.235 24.881 1.00 45.84 562 ALA A O 1
ATOM 4514 N N . THR A 1 563 ? -1.031 4.436 22.848 1.00 41.84 563 THR A N 1
ATOM 4515 C CA . THR A 1 563 ? -0.222 3.305 23.329 1.00 41.84 563 THR A CA 1
ATOM 4516 C C . THR A 1 563 ? 1.220 3.674 23.677 1.00 41.84 563 THR A C 1
ATOM 4518 O O . THR A 1 563 ? 1.829 3.016 24.517 1.00 41.84 563 THR A O 1
ATOM 4521 N N . HIS A 1 564 ? 1.783 4.737 23.093 1.00 36.97 564 HIS A N 1
ATOM 4522 C CA . HIS A 1 564 ? 3.190 5.089 23.318 1.00 36.97 564 HIS A CA 1
ATOM 4523 C C . HIS A 1 564 ? 3.461 5.778 24.661 1.00 36.97 564 HIS A C 1
ATOM 4525 O O . HIS A 1 564 ? 4.586 5.723 25.153 1.00 36.97 564 HIS A O 1
ATOM 4531 N N . ARG A 1 565 ? 2.448 6.367 25.310 1.00 33.34 565 ARG A N 1
ATOM 4532 C CA . ARG A 1 565 ? 2.641 7.085 26.584 1.00 33.34 565 ARG A CA 1
ATOM 4533 C C . ARG A 1 565 ? 2.848 6.177 27.806 1.00 33.34 565 ARG A C 1
ATOM 4535 O O . ARG A 1 565 ? 3.109 6.693 28.889 1.00 33.34 565 ARG A O 1
ATOM 4542 N N . LYS A 1 566 ? 2.761 4.848 27.650 1.00 34.12 566 LYS A N 1
ATOM 4543 C CA . LYS A 1 566 ? 3.089 3.847 28.682 1.00 34.12 566 LYS A CA 1
ATOM 4544 C C . LYS A 1 566 ? 3.661 2.567 28.053 1.00 34.12 566 LYS A C 1
ATOM 4546 O O . LYS A 1 566 ? 2.967 1.562 27.964 1.00 34.12 566 LYS A O 1
ATOM 4551 N N . GLN A 1 567 ? 4.943 2.566 27.680 1.00 27.66 567 GLN A N 1
ATOM 4552 C CA . GLN A 1 567 ? 5.728 1.321 27.689 1.00 27.66 567 GLN A CA 1
ATOM 4553 C C . GLN A 1 567 ? 6.098 0.989 29.144 1.00 27.66 567 GLN A C 1
ATOM 4555 O O . GLN A 1 567 ? 7.220 1.179 29.592 1.00 27.66 567 GLN A O 1
ATOM 4560 N N . VAL A 1 568 ? 5.096 0.550 29.898 1.00 31.19 568 VAL A N 1
ATOM 4561 C CA . VAL A 1 568 ? 5.260 -0.340 31.049 1.00 31.19 568 VAL A CA 1
ATOM 4562 C C . VAL A 1 568 ? 4.560 -1.614 30.609 1.00 31.19 568 VAL A C 1
ATOM 4564 O O . VAL A 1 568 ? 3.476 -1.513 30.034 1.00 31.19 568 VAL A O 1
ATOM 4567 N N . ASP A 1 569 ? 5.205 -2.764 30.799 1.00 28.81 569 ASP A N 1
ATOM 4568 C CA . ASP A 1 569 ? 4.719 -4.103 30.455 1.00 28.81 569 ASP A CA 1
ATOM 4569 C C . ASP A 1 569 ? 3.192 -4.183 30.355 1.00 28.81 569 ASP A C 1
ATOM 4571 O O . ASP A 1 569 ? 2.477 -3.918 31.325 1.00 28.81 569 ASP A O 1
ATOM 4575 N N . THR A 1 570 ? 2.684 -4.543 29.176 1.00 34.19 570 THR A N 1
ATOM 4576 C CA . THR A 1 570 ? 1.254 -4.744 28.927 1.00 34.19 570 THR A CA 1
ATOM 4577 C C . THR A 1 570 ? 0.769 -6.000 29.651 1.00 34.19 570 THR A C 1
ATOM 4579 O O . THR A 1 570 ? 0.435 -7.019 29.054 1.00 34.19 570 THR A O 1
ATOM 4582 N N . LYS A 1 571 ? 0.674 -5.918 30.981 1.00 30.81 571 LYS A N 1
ATOM 4583 C CA . LYS A 1 571 ? -0.375 -6.624 31.708 1.00 30.81 571 LYS A CA 1
ATOM 4584 C C . LYS A 1 571 ? -1.712 -6.019 31.258 1.00 30.81 571 LYS A C 1
ATOM 4586 O O . LYS A 1 571 ? -1.801 -4.791 31.155 1.00 30.81 571 LYS A O 1
ATOM 4591 N N . PRO A 1 572 ? -2.748 -6.836 30.994 1.00 33.25 572 PRO A N 1
ATOM 4592 C CA . PRO A 1 572 ? -4.089 -6.315 30.770 1.00 33.25 572 PRO A CA 1
ATOM 4593 C C . PRO A 1 572 ? -4.438 -5.373 31.926 1.00 33.25 572 PRO A C 1
ATOM 4595 O O . PRO A 1 572 ? -4.079 -5.653 33.076 1.00 33.25 572 PRO A O 1
ATOM 4598 N N . THR A 1 573 ? -5.109 -4.255 31.639 1.00 44.22 573 THR A N 1
ATOM 4599 C CA . THR A 1 573 ? -5.615 -3.327 32.662 1.00 44.22 573 THR A CA 1
ATOM 4600 C C . THR A 1 573 ? -6.208 -4.136 33.817 1.00 44.22 573 THR A C 1
ATOM 4602 O O . THR A 1 573 ? -6.875 -5.144 33.577 1.00 44.22 573 THR A O 1
ATOM 4605 N N . ALA A 1 574 ? -5.953 -3.745 35.071 1.00 44.09 574 ALA A N 1
ATOM 4606 C CA . ALA A 1 574 ? -6.409 -4.493 36.252 1.00 44.09 574 ALA A CA 1
ATOM 4607 C C . ALA A 1 574 ? -7.908 -4.863 36.178 1.00 44.09 574 ALA A C 1
ATOM 4609 O O . ALA A 1 574 ? -8.315 -5.913 36.662 1.00 44.09 574 ALA A O 1
ATOM 4610 N N . THR A 1 575 ? -8.707 -4.049 35.484 1.00 44.78 575 THR A N 1
ATOM 4611 C CA . THR A 1 575 ? -10.114 -4.287 35.139 1.00 44.78 575 THR A CA 1
ATOM 4612 C C . THR A 1 575 ? -10.336 -5.492 34.209 1.00 44.78 575 THR A C 1
ATOM 4614 O O . THR A 1 575 ? -11.174 -6.330 34.515 1.00 44.78 575 THR A O 1
ATOM 4617 N N . ALA A 1 576 ? -9.571 -5.642 33.122 1.00 40.56 576 ALA A N 1
ATOM 4618 C CA . ALA A 1 576 ? -9.665 -6.794 32.216 1.00 40.56 576 ALA A CA 1
ATOM 4619 C C . ALA A 1 576 ? -9.119 -8.081 32.859 1.00 40.56 576 ALA A C 1
ATOM 4621 O O . ALA A 1 576 ? -9.685 -9.153 32.670 1.00 40.56 576 ALA A O 1
ATOM 4622 N N . THR A 1 577 ? -8.062 -7.972 33.673 1.00 42.50 577 THR A N 1
ATOM 4623 C CA . THR A 1 577 ? -7.490 -9.114 34.410 1.00 42.50 577 THR A CA 1
ATOM 4624 C C . THR A 1 577 ? -8.413 -9.600 35.538 1.00 42.50 577 THR A C 1
ATOM 4626 O O . THR A 1 577 ? -8.462 -10.797 35.806 1.00 42.50 577 THR A O 1
ATOM 4629 N N . ALA A 1 578 ? -9.175 -8.703 36.176 1.00 48.31 578 ALA A N 1
ATOM 4630 C CA . ALA A 1 578 ? -10.164 -9.068 37.194 1.00 48.31 578 ALA A CA 1
ATOM 4631 C C . ALA A 1 578 ? -11.339 -9.867 36.602 1.00 48.31 578 ALA A C 1
ATOM 4633 O O . ALA A 1 578 ? -11.733 -10.875 37.174 1.00 48.31 578 ALA A O 1
ATOM 4634 N N . VAL A 1 579 ? -11.821 -9.492 35.410 1.00 47.19 579 VAL A N 1
ATOM 4635 C CA . VAL A 1 579 ? -12.903 -10.206 34.697 1.00 47.19 579 VAL A CA 1
ATOM 4636 C C . VAL A 1 579 ? -12.478 -11.610 34.223 1.00 47.19 579 VAL A C 1
ATOM 4638 O O . VAL A 1 579 ? -13.325 -12.460 33.978 1.00 47.19 579 VAL A O 1
ATOM 4641 N N . ILE A 1 580 ? -11.173 -11.876 34.084 1.00 42.91 580 ILE A N 1
ATOM 4642 C CA . ILE A 1 580 ? -10.636 -13.174 33.629 1.00 42.91 580 ILE A CA 1
ATOM 4643 C C . ILE A 1 580 ? -10.473 -14.181 34.785 1.00 42.91 580 ILE A C 1
ATOM 4645 O O . ILE A 1 580 ? -10.442 -15.381 34.537 1.00 42.91 580 ILE A O 1
ATOM 4649 N N . LYS A 1 581 ? -10.363 -13.732 36.043 1.00 42.22 581 LYS A N 1
ATOM 4650 C CA . LYS A 1 581 ? -10.047 -14.614 37.184 1.00 42.22 581 LYS A CA 1
ATOM 4651 C C . LYS A 1 581 ? -11.240 -15.350 37.806 1.00 42.22 581 LYS A C 1
ATOM 4653 O O . LYS A 1 581 ? -11.007 -16.228 38.627 1.00 42.22 581 LYS A O 1
ATOM 4658 N N . GLU A 1 582 ? -12.475 -15.016 37.447 1.00 41.81 582 GLU A N 1
ATOM 4659 C CA . GLU A 1 582 ? -13.677 -15.530 38.122 1.00 41.81 582 GLU A CA 1
ATOM 4660 C C . GLU A 1 582 ? -14.694 -16.112 37.122 1.00 41.81 582 GLU A C 1
ATOM 4662 O O . GLU A 1 582 ? -15.861 -15.741 37.118 1.00 41.81 582 GLU A O 1
ATOM 4667 N N . GLU A 1 583 ? -14.256 -17.023 36.250 1.00 39.81 583 GLU A N 1
ATOM 4668 C CA . GLU A 1 583 ? -15.179 -17.898 35.514 1.00 39.81 583 GLU A CA 1
ATOM 4669 C C . GLU A 1 583 ? -15.519 -19.098 36.417 1.00 39.81 583 GLU A C 1
ATOM 4671 O O . GLU A 1 583 ? -14.612 -19.861 36.767 1.00 39.81 583 GLU A O 1
ATOM 4676 N N . PRO A 1 584 ? -16.784 -19.304 36.831 1.00 39.38 584 PRO A N 1
ATOM 4677 C CA . PRO A 1 584 ? -17.210 -20.615 37.286 1.00 39.38 584 PRO A CA 1
ATOM 4678 C C . PRO A 1 584 ? -17.106 -21.533 36.068 1.00 39.38 584 PRO A C 1
ATOM 4680 O O . PRO A 1 584 ? -17.819 -21.337 35.086 1.00 39.38 584 PRO A O 1
ATOM 4683 N N . GLN A 1 585 ? -16.197 -22.508 36.097 1.00 35.38 585 GLN A N 1
ATOM 4684 C CA . GLN A 1 585 ? -16.270 -23.601 35.136 1.00 35.38 585 GLN A CA 1
ATOM 4685 C C . GLN A 1 585 ? -17.614 -24.300 35.355 1.00 35.38 585 GLN A C 1
ATOM 4687 O O . GLN A 1 585 ? -17.804 -24.953 36.381 1.00 35.38 585 GLN A O 1
ATOM 4692 N N . GLU A 1 586 ? -18.548 -24.147 34.414 1.00 39.38 586 GLU A N 1
ATOM 4693 C CA . GLU A 1 586 ? -19.689 -25.051 34.314 1.00 39.38 586 GLU A CA 1
ATOM 4694 C C . GLU A 1 586 ? -19.119 -26.461 34.143 1.00 39.38 586 GLU A C 1
ATOM 4696 O O . GLU A 1 586 ? -18.542 -26.806 33.109 1.00 39.38 586 GLU A O 1
ATOM 4701 N N . GLN A 1 587 ? -19.204 -27.257 35.210 1.00 36.72 587 GLN A N 1
ATOM 4702 C CA . GLN A 1 587 ? -18.885 -28.673 35.140 1.00 36.72 587 GLN A CA 1
ATOM 4703 C C . GLN A 1 587 ? -19.819 -29.314 34.106 1.00 36.72 587 GLN A C 1
ATOM 4705 O O . GLN A 1 587 ? -21.027 -29.062 34.155 1.00 36.72 587 GLN A O 1
ATOM 4710 N N . PRO A 1 588 ? -19.306 -30.146 33.183 1.00 35.94 588 PRO A N 1
ATOM 4711 C CA . PRO A 1 588 ? -20.162 -30.882 32.269 1.00 35.94 588 PRO A CA 1
ATOM 4712 C C . PRO A 1 588 ? -21.100 -31.769 33.090 1.00 35.94 588 PRO A C 1
ATOM 4714 O O . PRO A 1 588 ? -20.644 -32.675 33.787 1.00 35.94 588 PRO A O 1
ATOM 4717 N N . GLN A 1 589 ? -22.405 -31.500 33.034 1.00 36.19 589 GLN A N 1
ATOM 4718 C CA . GLN A 1 589 ? -23.395 -32.414 33.589 1.00 36.19 589 GLN A CA 1
ATOM 4719 C C . GLN A 1 589 ? -23.315 -33.735 32.820 1.00 36.19 589 GLN A C 1
ATOM 4721 O O . GLN A 1 589 ? -23.561 -33.801 31.616 1.00 36.19 589 GLN A O 1
ATOM 4726 N N . GLU A 1 590 ? -22.937 -34.782 33.542 1.00 37.66 590 GLU A N 1
ATOM 4727 C CA . GLU A 1 590 ? -22.859 -36.156 33.074 1.00 37.66 590 GLU A CA 1
ATOM 4728 C C . GLU A 1 590 ? -24.281 -36.646 32.735 1.00 37.66 590 GLU A C 1
ATOM 4730 O O . GLU A 1 590 ? -25.082 -36.978 33.611 1.00 37.66 590 GLU A O 1
ATOM 4735 N N . GLN A 1 591 ? -24.638 -36.633 31.447 1.00 38.50 591 GLN A N 1
ATOM 4736 C CA . GLN A 1 591 ? -25.897 -37.202 30.966 1.00 38.50 591 GLN A CA 1
ATOM 4737 C C . GLN A 1 591 ? -25.841 -38.730 31.095 1.00 38.50 591 GLN A C 1
ATOM 4739 O O . GLN A 1 591 ? -25.223 -39.420 30.284 1.00 38.50 591 GLN A O 1
ATOM 4744 N N . LYS A 1 592 ? -26.513 -39.273 32.117 1.00 39.03 592 LYS A N 1
ATOM 4745 C CA . LYS A 1 592 ? -26.819 -40.706 32.213 1.00 39.03 592 LYS A CA 1
ATOM 4746 C C . LYS A 1 592 ? -27.732 -41.109 31.053 1.00 39.03 592 LYS A C 1
ATOM 4748 O O . LYS A 1 592 ? -28.860 -40.633 30.951 1.00 39.03 592 LYS A O 1
ATOM 4753 N N . ALA A 1 593 ? -27.237 -42.000 30.198 1.00 39.62 593 ALA A N 1
ATOM 4754 C CA . ALA A 1 593 ? -27.999 -42.605 29.115 1.00 39.62 593 ALA A CA 1
ATOM 4755 C C . ALA A 1 593 ? -29.143 -43.477 29.666 1.00 39.62 593 ALA A C 1
ATOM 4757 O O . ALA A 1 593 ? -28.921 -44.353 30.504 1.00 39.62 593 ALA A O 1
ATOM 4758 N N . ALA A 1 594 ? -30.362 -43.242 29.179 1.00 48.22 594 ALA A N 1
ATOM 4759 C CA . ALA A 1 594 ? -31.502 -44.131 29.382 1.00 48.22 594 ALA A CA 1
ATOM 4760 C C . ALA A 1 594 ? -31.392 -45.366 28.459 1.00 48.22 594 ALA A C 1
ATOM 4762 O O . ALA A 1 594 ? -30.878 -45.242 27.343 1.00 48.22 594 ALA A O 1
ATOM 4763 N N . PRO A 1 595 ? -31.865 -46.551 28.888 1.00 51.09 595 PRO A N 1
ATOM 4764 C CA . PRO A 1 595 ? -31.863 -47.747 28.053 1.00 51.09 595 PRO A CA 1
ATOM 4765 C C . PRO A 1 595 ? -32.933 -47.667 26.943 1.00 51.09 595 PRO A C 1
ATOM 4767 O O . PRO A 1 595 ? -33.950 -46.990 27.115 1.00 51.09 595 PRO A O 1
ATOM 4770 N N . PRO A 1 596 ? -32.723 -48.354 25.803 1.00 48.91 596 PRO A N 1
ATOM 4771 C CA . PRO A 1 596 ? -33.631 -48.304 24.661 1.00 48.91 596 PRO A CA 1
ATOM 4772 C C . PRO A 1 596 ? -34.952 -49.047 24.940 1.00 48.91 596 PRO A C 1
ATOM 4774 O O . PRO A 1 596 ? -34.948 -50.053 25.656 1.00 48.91 596 PRO A O 1
ATOM 4777 N N . PRO A 1 597 ? -36.082 -48.596 24.361 1.00 43.47 597 PRO A N 1
ATOM 4778 C CA . PRO A 1 597 ? -37.366 -49.260 24.525 1.00 43.47 597 PRO A CA 1
ATOM 4779 C C . PRO A 1 597 ? -37.410 -50.568 23.725 1.00 43.47 597 PRO A C 1
ATOM 4781 O O . PRO A 1 597 ? -36.987 -50.634 22.570 1.00 43.47 597 PRO A O 1
ATOM 4784 N N . GLN A 1 598 ? -37.936 -51.613 24.360 1.00 41.03 598 GLN A N 1
ATOM 4785 C CA . GLN A 1 598 ? -38.254 -52.888 23.727 1.00 41.03 598 GLN A CA 1
ATOM 4786 C C . GLN A 1 598 ? -39.546 -52.756 22.906 1.00 41.03 598 GLN A C 1
ATOM 4788 O O . GLN A 1 598 ? -40.547 -52.232 23.393 1.00 41.03 598 GLN A O 1
ATOM 4793 N N . ASN A 1 599 ? -39.516 -53.254 21.669 1.00 42.06 599 ASN A N 1
ATOM 4794 C CA . ASN A 1 599 ? -40.689 -53.411 20.807 1.00 42.06 599 ASN A CA 1
ATOM 4795 C C . ASN A 1 599 ? -41.644 -54.477 21.370 1.00 42.06 599 ASN A C 1
ATOM 4797 O O . ASN A 1 599 ? -41.173 -55.574 21.685 1.00 42.06 599 ASN A O 1
ATOM 4801 N N . PRO A 1 600 ? -42.969 -54.254 21.360 1.00 44.94 600 PRO A N 1
ATOM 4802 C CA . PRO A 1 600 ? -43.929 -55.338 21.367 1.00 44.94 600 PRO A CA 1
ATOM 4803 C C . PRO A 1 600 ? -44.452 -55.629 19.953 1.00 44.94 600 PRO A C 1
ATOM 4805 O O . PRO A 1 600 ? -45.038 -54.793 19.273 1.00 44.94 600 PRO A O 1
ATOM 4808 N N . ILE A 1 601 ? -44.155 -56.867 19.582 1.00 37.12 601 ILE A N 1
ATOM 4809 C CA . ILE A 1 601 ? -44.796 -57.825 18.677 1.00 37.12 601 ILE A CA 1
ATOM 4810 C C . ILE A 1 601 ? -46.249 -57.511 18.265 1.00 37.12 601 ILE A C 1
ATOM 4812 O O . ILE A 1 601 ? -47.117 -57.252 19.099 1.00 37.12 601 ILE A O 1
ATOM 4816 N N . ASP A 1 602 ? -46.481 -57.668 16.959 1.00 35.12 602 ASP A N 1
ATOM 4817 C CA . ASP A 1 602 ? -47.765 -57.738 16.261 1.00 35.12 602 ASP A CA 1
ATOM 4818 C C . ASP A 1 602 ? -48.754 -58.738 16.876 1.00 35.12 602 ASP A C 1
ATOM 4820 O O . ASP A 1 602 ? -48.427 -59.903 17.092 1.00 35.12 602 ASP A O 1
ATOM 4824 N N . THR A 1 603 ? -50.023 -58.340 16.993 1.00 33.25 603 THR A N 1
ATOM 4825 C CA . THR A 1 603 ? -51.136 -59.266 16.742 1.00 33.25 603 THR A CA 1
ATOM 4826 C C . THR A 1 603 ? -52.235 -58.576 15.942 1.00 33.25 603 THR A C 1
ATOM 4828 O O . THR A 1 603 ? -52.807 -57.557 16.316 1.00 33.25 603 THR A O 1
ATOM 4831 N N . THR A 1 604 ? -52.483 -59.182 14.790 1.00 34.78 604 THR A N 1
ATOM 4832 C CA . THR A 1 604 ? -53.562 -58.977 13.832 1.00 34.78 604 THR A CA 1
ATOM 4833 C C . THR A 1 604 ? -54.949 -59.058 14.465 1.00 34.78 604 THR A C 1
ATOM 4835 O O . THR A 1 604 ? -55.189 -59.969 15.252 1.00 34.78 604 THR A O 1
ATOM 4838 N N . ASN A 1 605 ? -55.891 -58.227 14.006 1.00 33.50 605 ASN A N 1
ATOM 4839 C CA . ASN A 1 605 ? -57.237 -58.687 13.652 1.00 33.50 605 ASN A CA 1
ATOM 4840 C C . ASN A 1 605 ? -57.937 -57.705 12.704 1.00 33.50 605 ASN A C 1
ATOM 4842 O O . ASN A 1 605 ? -57.850 -56.488 12.846 1.00 33.50 605 ASN A O 1
ATOM 4846 N N . ALA A 1 606 ? -58.585 -58.290 11.701 1.00 33.53 606 ALA A N 1
ATOM 4847 C CA . ALA A 1 606 ? -59.249 -57.648 10.577 1.00 33.53 606 ALA A CA 1
ATOM 4848 C C . ALA A 1 606 ? -60.764 -57.480 10.811 1.00 33.53 606 ALA A C 1
ATOM 4850 O O . ALA A 1 606 ? -61.319 -58.095 11.720 1.00 33.53 606 ALA A O 1
ATOM 4851 N N . SER A 1 607 ? -61.407 -56.762 9.873 1.00 30.42 607 SER A N 1
ATOM 4852 C CA . SER A 1 607 ? -62.862 -56.592 9.624 1.00 30.42 607 SER A CA 1
ATOM 4853 C C . SER A 1 607 ? -63.576 -55.571 10.541 1.00 30.42 607 SER A C 1
ATOM 4855 O O . SER A 1 607 ? -63.316 -55.528 11.731 1.00 30.42 607 SER A O 1
ATOM 4857 N N . THR A 1 608 ? -64.465 -54.667 10.100 1.00 30.84 608 THR A N 1
ATOM 4858 C CA . THR A 1 608 ? -65.307 -54.597 8.889 1.00 30.84 608 THR A CA 1
ATOM 4859 C C . THR A 1 608 ? -65.844 -53.155 8.698 1.00 30.84 608 THR A C 1
ATOM 4861 O O . THR A 1 608 ? -66.171 -52.490 9.673 1.00 30.84 608 THR A O 1
ATOM 4864 N N . THR A 1 609 ? -65.920 -52.708 7.438 1.00 31.02 609 THR A N 1
ATOM 4865 C CA . THR A 1 609 ? -66.887 -51.788 6.774 1.00 31.02 609 THR A CA 1
ATOM 4866 C C . THR A 1 609 ? -67.769 -50.802 7.573 1.00 31.02 609 THR A C 1
ATOM 4868 O O . THR A 1 609 ? -68.608 -51.234 8.358 1.00 31.02 609 THR A O 1
ATOM 4871 N N . ASN A 1 610 ? -67.755 -49.511 7.191 1.00 30.52 610 ASN A N 1
ATOM 4872 C CA . ASN A 1 610 ? -68.858 -48.814 6.479 1.00 30.52 610 ASN A CA 1
ATOM 4873 C C . ASN A 1 610 ? -68.635 -47.280 6.374 1.00 30.52 610 ASN A C 1
ATOM 4875 O O . ASN A 1 610 ? -68.323 -46.633 7.365 1.00 30.52 610 ASN A O 1
ATOM 4879 N N . ASN A 1 611 ? -68.797 -46.753 5.146 1.00 30.52 611 ASN A N 1
ATOM 4880 C CA . ASN A 1 611 ? -69.542 -45.551 4.699 1.00 30.52 611 ASN A CA 1
ATOM 4881 C C . ASN A 1 611 ? -69.811 -44.399 5.698 1.00 30.52 611 ASN A C 1
ATOM 4883 O O . ASN A 1 611 ? -70.257 -44.645 6.806 1.00 30.52 611 ASN A O 1
ATOM 4887 N N . SER A 1 612 ? -69.786 -43.099 5.383 1.00 28.44 612 SER A N 1
ATOM 4888 C CA . SER A 1 612 ? -69.545 -42.285 4.181 1.00 28.44 612 SER A CA 1
ATOM 4889 C C . SER A 1 612 ? -69.603 -40.805 4.621 1.00 28.44 612 SER A C 1
ATOM 4891 O O . SER A 1 612 ? -70.244 -40.483 5.621 1.00 28.44 612 SER A O 1
ATOM 4893 N N . THR A 1 613 ? -69.114 -39.904 3.759 1.00 28.25 613 THR A N 1
ATOM 4894 C CA . THR A 1 613 ? -69.508 -38.476 3.616 1.00 28.25 613 THR A CA 1
ATOM 4895 C C . THR A 1 613 ? -68.949 -37.431 4.598 1.00 28.25 613 THR A C 1
ATOM 4897 O O . THR A 1 613 ? -69.514 -37.187 5.654 1.00 28.25 613 THR A O 1
ATOM 4900 N N . ALA A 1 614 ? -67.929 -36.686 4.153 1.00 29.84 614 ALA A N 1
ATOM 4901 C CA . ALA A 1 614 ? -67.870 -35.217 4.227 1.00 29.84 614 ALA A CA 1
ATOM 4902 C C . ALA A 1 614 ? -66.718 -34.704 3.346 1.00 29.84 614 ALA A C 1
ATOM 4904 O O . ALA A 1 614 ? -65.687 -35.358 3.204 1.00 29.84 614 ALA A O 1
ATOM 4905 N N . GLY A 1 615 ? -66.941 -33.562 2.698 1.00 29.09 615 GLY A N 1
ATOM 4906 C CA . GLY A 1 615 ? -66.118 -33.050 1.610 1.00 29.09 615 GLY A CA 1
ATOM 4907 C C . GLY A 1 615 ? -64.734 -32.560 2.030 1.00 29.09 615 GLY A C 1
ATOM 4908 O O . GLY A 1 615 ? -64.539 -32.023 3.116 1.00 29.09 615 GLY A O 1
ATOM 4909 N N . MET A 1 616 ? -63.793 -32.668 1.096 1.00 29.25 616 MET A N 1
ATOM 4910 C CA . MET A 1 616 ? -62.562 -31.894 1.122 1.00 29.25 616 MET A CA 1
ATOM 4911 C C . MET A 1 616 ? -62.455 -31.079 -0.162 1.00 29.25 616 MET A C 1
ATOM 4913 O O . MET A 1 616 ? -62.298 -31.603 -1.263 1.00 29.25 616 MET A O 1
ATOM 4917 N N . MET A 1 617 ? -62.560 -29.767 0.029 1.00 29.83 617 MET A N 1
ATOM 4918 C CA . MET A 1 617 ? -62.010 -28.750 -0.851 1.00 29.83 617 MET A CA 1
ATOM 4919 C C . MET A 1 617 ? -60.502 -28.986 -0.995 1.00 29.83 617 MET A C 1
ATOM 4921 O O . MET A 1 617 ? -59.796 -29.031 0.008 1.00 29.83 617 MET A O 1
ATOM 4925 N N . ASN A 1 618 ? -60.000 -29.059 -2.227 1.00 27.86 618 ASN A N 1
ATOM 4926 C CA . ASN A 1 618 ? -58.588 -28.819 -2.512 1.00 27.86 618 ASN A CA 1
ATOM 4927 C C . ASN A 1 618 ? -58.452 -27.398 -3.070 1.00 27.86 618 ASN A C 1
ATOM 4929 O O . ASN A 1 618 ? -58.578 -27.161 -4.269 1.00 27.86 618 ASN A O 1
ATOM 4933 N N . HIS A 1 619 ? -58.207 -26.448 -2.169 1.00 31.17 619 HIS A N 1
ATOM 4934 C CA . HIS A 1 619 ? -57.485 -25.220 -2.486 1.00 31.17 619 HIS A CA 1
ATOM 4935 C C . HIS A 1 619 ? -55.988 -25.531 -2.421 1.00 31.17 619 HIS A C 1
ATOM 4937 O O . HIS A 1 619 ? -55.519 -25.946 -1.368 1.00 31.17 619 HIS A O 1
ATOM 4943 N N . HIS A 1 620 ? -55.231 -25.248 -3.482 1.00 27.47 620 HIS A N 1
ATOM 4944 C CA . HIS A 1 620 ? -53.842 -24.784 -3.372 1.00 27.47 620 HIS A CA 1
ATOM 4945 C C . HIS A 1 620 ? -53.599 -23.730 -4.460 1.00 27.47 620 HIS A C 1
ATOM 4947 O O . HIS A 1 620 ? -53.147 -24.008 -5.568 1.00 27.47 620 HIS A O 1
ATOM 4953 N N . CYS A 1 621 ? -53.972 -22.496 -4.119 1.00 29.48 621 CYS A N 1
ATOM 4954 C CA . CYS A 1 621 ? -53.485 -21.283 -4.753 1.00 29.48 621 CYS A CA 1
ATOM 4955 C C . CYS A 1 621 ? -52.252 -20.780 -3.990 1.00 29.48 621 CYS A C 1
ATOM 4957 O O . CYS A 1 621 ? -52.267 -20.717 -2.768 1.00 29.48 621 CYS A O 1
ATOM 4959 N N . HIS A 1 622 ? -51.269 -20.353 -4.778 1.00 28.00 622 HIS A N 1
ATOM 4960 C CA . HIS A 1 622 ? -50.434 -19.160 -4.633 1.00 28.00 622 HIS A CA 1
ATOM 4961 C C . HIS A 1 622 ? -49.504 -18.898 -3.432 1.00 28.00 622 HIS A C 1
ATOM 4963 O O . HIS A 1 622 ? -49.868 -18.922 -2.267 1.00 28.00 622 HIS A O 1
ATOM 4969 N N . ALA A 1 623 ? -48.347 -18.379 -3.869 1.00 30.34 623 ALA A N 1
ATOM 4970 C CA . ALA A 1 623 ? -47.552 -17.294 -3.297 1.00 30.34 623 ALA A CA 1
ATOM 4971 C C . ALA A 1 623 ? -46.555 -17.661 -2.193 1.00 30.34 623 ALA A C 1
ATOM 4973 O O . ALA A 1 623 ? -46.837 -17.574 -1.005 1.00 30.34 623 ALA A O 1
ATOM 4974 N N . ASN A 1 624 ? -45.315 -17.914 -2.622 1.00 27.08 624 ASN A N 1
ATOM 4975 C CA . ASN A 1 624 ? -44.148 -17.606 -1.805 1.00 27.08 624 ASN A CA 1
ATOM 4976 C C . ASN A 1 624 ? -43.774 -16.136 -2.034 1.00 27.08 624 ASN A C 1
ATOM 4978 O O . ASN A 1 624 ? -43.307 -15.747 -3.106 1.00 27.08 624 ASN A O 1
ATOM 4982 N N . SER A 1 625 ? -44.034 -15.326 -1.015 1.00 28.88 625 SER A N 1
ATOM 4983 C CA . SER A 1 625 ? -43.618 -13.937 -0.885 1.00 28.88 625 SER A CA 1
ATOM 4984 C C . SER A 1 625 ? -42.117 -13.857 -0.595 1.00 28.88 625 SER A C 1
ATOM 4986 O O . SER A 1 625 ? -41.671 -14.232 0.489 1.00 28.88 625 SER A O 1
ATOM 4988 N N . ASN A 1 626 ? -41.345 -13.320 -1.541 1.00 29.17 626 ASN A N 1
ATOM 4989 C CA . ASN A 1 626 ? -40.019 -12.777 -1.260 1.00 29.17 626 ASN A CA 1
ATOM 4990 C C . ASN A 1 626 ? -40.193 -11.429 -0.553 1.00 29.17 626 ASN A C 1
ATOM 4992 O O . ASN A 1 626 ? -40.710 -10.476 -1.135 1.00 29.17 626 ASN A O 1
ATOM 4996 N N . ALA A 1 627 ? -39.767 -11.360 0.706 1.00 27.16 627 ALA A N 1
ATOM 4997 C CA . ALA A 1 627 ? -39.658 -10.116 1.448 1.00 27.16 627 ALA A CA 1
ATOM 4998 C C . ALA A 1 627 ? -38.433 -9.335 0.945 1.00 27.16 627 ALA A C 1
ATOM 5000 O O . ALA A 1 627 ? -37.297 -9.584 1.343 1.00 27.16 627 ALA A O 1
ATOM 5001 N N . THR A 1 628 ? -38.674 -8.401 0.031 1.00 27.97 628 THR A N 1
ATOM 5002 C CA . THR A 1 628 ? -37.734 -7.347 -0.355 1.00 27.97 628 THR A CA 1
ATOM 5003 C C . THR A 1 628 ? -37.601 -6.369 0.814 1.00 27.97 628 THR A C 1
ATOM 5005 O O . THR A 1 628 ? -38.557 -5.672 1.150 1.00 27.97 628 THR A O 1
ATOM 5008 N N . VAL A 1 629 ? -36.427 -6.309 1.445 1.00 28.97 629 VAL A N 1
ATOM 5009 C CA . VAL A 1 629 ? -36.092 -5.248 2.405 1.00 28.97 629 VAL A CA 1
ATOM 5010 C C . VAL A 1 629 ? -35.794 -3.984 1.600 1.00 28.97 629 VAL A C 1
ATOM 5012 O O . VAL A 1 629 ? -34.709 -3.819 1.051 1.00 28.97 629 VAL A O 1
ATOM 5015 N N . ASN A 1 630 ? -36.794 -3.111 1.480 1.00 26.73 630 ASN A N 1
ATOM 5016 C CA . ASN A 1 630 ? -36.636 -1.771 0.922 1.00 26.73 630 ASN A CA 1
ATOM 5017 C C . ASN A 1 630 ? -35.935 -0.881 1.957 1.00 26.73 630 ASN A C 1
ATOM 5019 O O . ASN A 1 630 ? -36.549 -0.470 2.939 1.00 26.73 630 ASN A O 1
ATOM 5023 N N . ILE A 1 631 ? -34.665 -0.550 1.723 1.00 30.41 631 ILE A N 1
ATOM 5024 C CA . ILE A 1 631 ? -33.991 0.558 2.409 1.00 30.41 631 ILE A CA 1
ATOM 5025 C C . ILE A 1 631 ? -34.318 1.828 1.619 1.00 30.41 631 ILE A C 1
ATOM 5027 O O . ILE A 1 631 ? -33.658 2.170 0.639 1.00 30.41 631 ILE A O 1
ATOM 5031 N N . SER A 1 632 ? -35.394 2.511 2.006 1.00 27.33 632 SER A N 1
ATOM 5032 C CA . SER A 1 632 ? -35.761 3.812 1.449 1.00 27.33 632 SER A CA 1
ATOM 5033 C C . SER A 1 632 ? -34.883 4.912 2.049 1.00 27.33 632 SER A C 1
ATOM 5035 O O . SER A 1 632 ? -35.019 5.249 3.225 1.00 27.33 632 SER A O 1
ATOM 5037 N N . TYR A 1 633 ? -34.011 5.508 1.236 1.00 33.91 633 TYR A N 1
ATOM 5038 C CA . TYR A 1 633 ? -33.346 6.766 1.573 1.00 33.91 633 TYR A CA 1
ATOM 5039 C C . TYR A 1 633 ? -34.353 7.921 1.488 1.00 33.91 633 TYR A C 1
ATOM 5041 O O . TYR A 1 633 ? -34.855 8.249 0.414 1.00 33.91 633 TYR A O 1
ATOM 5049 N N . ILE A 1 634 ? -34.639 8.550 2.628 1.00 27.48 634 ILE A N 1
ATOM 5050 C CA . ILE A 1 634 ? -35.424 9.785 2.711 1.00 27.48 634 ILE A CA 1
ATOM 5051 C C . ILE A 1 634 ? -34.539 10.948 2.239 1.00 27.48 634 ILE A C 1
ATOM 5053 O O . ILE A 1 634 ? -33.629 11.379 2.945 1.00 27.48 634 ILE A O 1
ATOM 5057 N N . SER A 1 635 ? -34.811 11.482 1.047 1.00 27.36 635 SER A N 1
ATOM 5058 C CA . SER A 1 635 ? -34.270 12.771 0.610 1.00 27.36 635 SER A CA 1
ATOM 5059 C C . SER A 1 635 ? -35.105 13.901 1.219 1.00 27.36 635 SER A C 1
ATOM 5061 O O . SER A 1 635 ? -36.245 14.118 0.809 1.00 27.36 635 SER A O 1
ATOM 5063 N N . HIS A 1 636 ? -34.567 14.637 2.190 1.00 29.53 636 HIS A N 1
ATOM 5064 C CA . HIS A 1 636 ? -35.132 15.932 2.578 1.00 29.53 636 HIS A CA 1
ATOM 5065 C C . HIS A 1 636 ? -34.541 17.027 1.692 1.00 29.53 636 HIS A C 1
ATOM 5067 O O . HIS A 1 636 ? -33.354 17.339 1.762 1.00 29.53 636 HIS A O 1
ATOM 5073 N N . ASN A 1 637 ? -35.397 17.583 0.838 1.00 31.00 637 ASN A N 1
ATOM 5074 C CA . ASN A 1 637 ? -35.120 18.729 -0.011 1.00 31.00 637 ASN A CA 1
ATOM 5075 C C . ASN A 1 637 ? -35.691 19.973 0.688 1.00 31.00 637 ASN A C 1
ATOM 5077 O O . ASN A 1 637 ? -36.897 20.192 0.647 1.00 31.00 637 ASN A O 1
ATOM 5081 N N . ASN A 1 638 ? -34.845 20.761 1.357 1.00 30.00 638 ASN A N 1
ATOM 5082 C CA . ASN A 1 638 ? -35.232 22.062 1.910 1.00 30.00 638 ASN A CA 1
ATOM 5083 C C . ASN A 1 638 ? -34.650 23.176 1.035 1.00 30.00 638 ASN A C 1
ATOM 5085 O O . ASN A 1 638 ? -33.515 23.610 1.226 1.00 30.00 638 ASN A O 1
ATOM 5089 N N . ASN A 1 639 ? -35.462 23.648 0.089 1.00 31.19 639 ASN A N 1
ATOM 5090 C CA . ASN A 1 639 ? -35.286 24.942 -0.557 1.00 31.19 639 ASN A CA 1
ATOM 5091 C C . ASN A 1 639 ? -35.837 26.025 0.375 1.00 31.19 639 ASN A C 1
ATOM 5093 O O . ASN A 1 639 ? -37.050 26.149 0.507 1.00 31.19 639 ASN A O 1
ATOM 5097 N N . ASN A 1 640 ? -34.961 26.841 0.961 1.00 31.89 640 ASN A N 1
ATOM 5098 C CA . ASN A 1 640 ? -35.344 28.156 1.464 1.00 31.89 640 ASN A CA 1
ATOM 5099 C C . ASN A 1 640 ? -34.596 29.231 0.675 1.00 31.89 640 ASN A C 1
ATOM 5101 O O . ASN A 1 640 ? -33.378 29.378 0.771 1.00 31.89 640 ASN A O 1
ATOM 5105 N N . HIS A 1 641 ? -35.372 29.965 -0.122 1.00 34.41 641 HIS A N 1
ATOM 5106 C CA . HIS A 1 641 ? -35.000 31.221 -0.752 1.00 34.41 641 HIS A CA 1
ATOM 5107 C C . HIS A 1 641 ? -34.574 32.236 0.316 1.00 34.41 641 HIS A C 1
ATOM 5109 O O . HIS A 1 641 ? -35.365 32.584 1.189 1.00 34.41 641 HIS A O 1
ATOM 5115 N N . ILE A 1 642 ? -33.356 32.767 0.200 1.00 31.97 642 ILE A N 1
ATOM 5116 C CA . ILE A 1 642 ? -32.972 34.020 0.853 1.00 31.97 642 ILE A CA 1
ATOM 5117 C C . ILE A 1 642 ? -32.710 35.048 -0.247 1.00 31.97 642 ILE A C 1
ATOM 5119 O O . ILE A 1 642 ? -31.821 34.882 -1.083 1.00 31.97 642 ILE A O 1
ATOM 5123 N N . HIS A 1 643 ? -33.538 36.092 -0.250 1.00 30.48 643 HIS A N 1
ATOM 5124 C CA . HIS A 1 643 ? -33.368 37.305 -1.040 1.00 30.48 643 HIS A CA 1
ATOM 5125 C C . HIS A 1 643 ? -32.070 38.016 -0.641 1.00 30.48 643 HIS A C 1
ATOM 5127 O O . HIS A 1 643 ? -31.905 38.416 0.510 1.00 30.48 643 HIS A O 1
ATOM 5133 N N . ASN A 1 644 ? -31.178 38.220 -1.609 1.00 30.14 644 ASN A N 1
ATOM 5134 C CA . ASN A 1 644 ? -30.038 39.118 -1.471 1.00 30.14 644 ASN A CA 1
ATOM 5135 C C . ASN A 1 644 ? -30.499 40.544 -1.804 1.00 30.14 644 ASN A C 1
ATOM 5137 O O . ASN A 1 644 ? -30.746 40.858 -2.968 1.00 30.14 644 ASN A O 1
ATOM 5141 N N . ASN A 1 645 ? -30.624 41.392 -0.782 1.00 31.12 645 ASN A N 1
ATOM 5142 C CA . ASN A 1 645 ? -30.790 42.832 -0.949 1.00 31.12 645 ASN A CA 1
ATOM 5143 C C . ASN A 1 645 ? -29.400 43.480 -0.971 1.00 31.12 645 ASN A C 1
ATOM 5145 O O . ASN A 1 645 ? -28.707 43.528 0.044 1.00 31.12 645 ASN A O 1
ATOM 5149 N N . ASN A 1 646 ? -29.005 43.973 -2.144 1.00 33.88 646 ASN A N 1
ATOM 5150 C CA . ASN A 1 646 ? -27.878 44.882 -2.306 1.00 33.88 646 ASN A CA 1
ATOM 5151 C C . ASN A 1 646 ? -28.251 46.244 -1.715 1.00 33.88 646 ASN A C 1
ATOM 5153 O O . ASN A 1 646 ? -29.196 46.866 -2.190 1.00 33.88 646 ASN A O 1
ATOM 5157 N N . ASN A 1 647 ? -27.464 46.744 -0.763 1.00 35.28 647 ASN A N 1
ATOM 5158 C CA . ASN A 1 647 ? -27.387 48.176 -0.500 1.00 35.28 647 ASN A CA 1
ATOM 5159 C C . ASN A 1 647 ? -25.921 48.605 -0.445 1.00 35.28 647 ASN A C 1
ATOM 5161 O O . ASN A 1 647 ? -25.200 48.340 0.515 1.00 35.28 647 ASN A O 1
ATOM 5165 N N . ASN A 1 648 ? -25.515 49.277 -1.52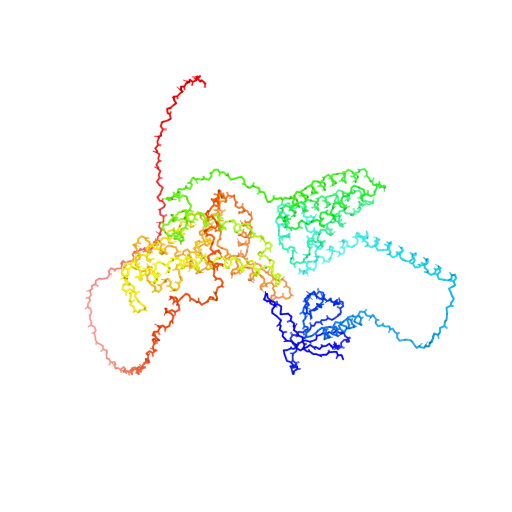2 1.00 36.91 648 ASN A N 1
ATOM 5166 C CA . ASN A 1 648 ? -24.402 50.212 -1.548 1.00 36.91 648 ASN A CA 1
ATOM 5167 C C . ASN A 1 648 ? -24.666 51.325 -0.530 1.00 36.91 648 ASN A C 1
ATOM 5169 O O . ASN A 1 648 ? -25.746 51.910 -0.547 1.00 36.91 648 ASN A O 1
ATOM 5173 N N . ASN A 1 649 ? -23.658 51.697 0.258 1.00 37.38 649 ASN A N 1
ATOM 5174 C CA . ASN A 1 649 ? -23.474 53.104 0.587 1.00 37.38 649 ASN A CA 1
ATOM 5175 C C . ASN A 1 649 ? -22.007 53.437 0.868 1.00 37.38 649 ASN A C 1
ATOM 5177 O O . ASN A 1 649 ? -21.335 52.801 1.677 1.00 37.38 649 ASN A O 1
ATOM 5181 N N . ASN A 1 650 ? -21.562 54.460 0.143 1.00 41.91 650 ASN A N 1
ATOM 5182 C CA . ASN A 1 650 ? -20.305 55.180 0.273 1.00 41.91 650 ASN A CA 1
ATOM 5183 C C . ASN A 1 650 ? -20.230 55.961 1.595 1.00 41.91 650 ASN A C 1
ATOM 5185 O O . ASN A 1 650 ? -21.248 56.465 2.063 1.00 41.91 650 ASN A O 1
ATOM 5189 N N . ASN A 1 651 ? -19.011 56.141 2.112 1.00 38.06 651 ASN A N 1
ATOM 5190 C CA . ASN A 1 651 ? -18.438 57.415 2.599 1.00 38.06 651 ASN A CA 1
ATOM 5191 C C . ASN A 1 651 ? -17.004 57.119 3.079 1.00 38.06 651 ASN A C 1
ATOM 5193 O O . ASN A 1 651 ? -16.806 56.199 3.863 1.00 38.06 651 ASN A O 1
ATOM 5197 N N . ILE A 1 652 ? -15.939 57.653 2.470 1.00 45.16 652 ILE A N 1
ATOM 5198 C CA . ILE A 1 652 ? -15.448 59.048 2.443 1.00 45.16 652 ILE A CA 1
ATOM 5199 C C . ILE A 1 652 ? -15.002 59.554 3.830 1.00 45.16 652 ILE A C 1
ATOM 5201 O O . ILE A 1 652 ? -15.820 59.753 4.720 1.00 45.16 652 ILE A O 1
ATOM 5205 N N . ASN A 1 653 ? -13.692 59.840 3.886 1.00 45.81 653 ASN A N 1
ATOM 5206 C CA . ASN A 1 653 ? -12.914 60.704 4.785 1.00 45.81 653 ASN A CA 1
ATOM 5207 C C . ASN A 1 653 ? -12.818 60.350 6.276 1.00 45.81 653 ASN A C 1
ATOM 5209 O O . ASN A 1 653 ? -13.709 60.661 7.064 1.00 45.81 653 ASN A O 1
ATOM 5213 N N . SER A 1 654 ? -11.633 59.901 6.702 1.00 44.44 654 SER A N 1
ATOM 5214 C CA . SER A 1 654 ? -10.585 60.738 7.331 1.00 44.44 654 SER A CA 1
ATOM 5215 C C . SER A 1 654 ? -9.291 59.942 7.471 1.00 44.44 654 SER A C 1
ATOM 5217 O O . SER A 1 654 ? -9.397 58.737 7.794 1.00 44.44 654 SER A O 1
#

Organism: NCBI:txid91324

pLDDT: mean 71.38, std 23.25, range [26.73, 98.19]

Foldseek 3Di:
DDWAWKQKQDLAQVRGTQIWTWDWDADPVRFTKIFTPNDPPDPDTPDIGGLAPWDKADDPDAQWIWIDDPVDIIIIGDPHPVVSVVVSVVSVVRSVVNHDDDDDDDDDDDDDDDDDDPVVVVVVVVVVVVVVVVVVVVVVVLQPPDPVVVVVVVVVVVDDADDDDVVNLLCCLQPDPDPVVNVVSLVVCLLQVVVPDALVVVLVVLLSLLLHDADQPCPVCLVVSLSSNVSSLVSLLCNCVQPVVSLDPVSLVSLCVSLPPVSHDDPDDDPSNVVSNVVSSVSSVVSSVSSVCSVPDDDDDDDFDDAPDDDQPDDPDDPPPQCLPRPALLRLLVLVLQVLLVLLLVDDSNLVQDPPSHGNVVSVCVLVVQLLLLLVVLLVSLVCLLDPVVCVVVVPPPPLPDQDDPVSLVSSLSSLLSLLSSLVSNVVLQNVQSNLSSLSSSPPPVSVVSPSLVVHDPVSVVSNVVSCLQNDPPPNSVNVCVSVVVCLVPLQRAHNHRPVSVPVPDSVVVVVVCPPDPGDDDPDDPVNVVCVVVVVVVVVNPYDNDGDDDPVVSVVSRSVVVVVVDPDPPDDDPVVVSVVPDDPPPDPDDDDDDDDDDDDDDDDDDDDDDDDDDDDDDDDDDDDDDDDPDPDDDDDDDDDDDDDDDDDDDDDDD

Secondary structure (DSSP, 8-state):
--EEEEEEEPSSTT--EEEEEEEEEE-TTS-EEEEEESSTT-SS-SEEEE-TT-EEEE-SSTTEEEEE-SS-EEEEE-SSHHHHHHHHHHHHHHHHHHHSPPPPP------------THHHHHHHHHHHHHHHHHHHHHHHHH---HHHHHHHHHTTSS------HHHHHHHHHH---HHHHHHHHHHHHHHGGGTS-HHHHHHHHHHHHTPPPPTT-GGGHHHHHHHHHHHHHHHHHHHHH-GGG--HHHHHHHHHHT-GGGS--SS--HHHHHHHHHHHHHHHHHHHHHHHHHH----------PPPP--SS-TT---S-HHHHS-HHHHHHHHHHHHHHHHHH--HHHHH--STTSHHHHHHHHHHHHHHHHHHHHHHHHTTT-HHHHHHTT-S--TTSPPPHHHHHHHHHHHHHHHHHHHHHHHTTBHHHHHHHHHHHT-HHHHTT-GGGS--HHHHHHHHHHHHHT--HHHHHHHHHHHHHTTS-TTS--B--THHHIIIIIHHHHHHHHSSSS------HHHHHHHHHHHHHHTT-PPPPPPPPTTTTTTS-HHHHHHTT-S-----HHHHHHHS----------PPPPPPPPP------------------------------------------------------